Protein AF-A0A812UTK0-F1 (afdb_monomer)

Structure (mmCIF, N/CA/C/O backbone):
data_AF-A0A812UTK0-F1
#
_entry.id   AF-A0A812UTK0-F1
#
loop_
_atom_site.group_PDB
_atom_site.id
_atom_site.type_symbol
_atom_site.label_atom_id
_atom_site.label_alt_id
_atom_site.label_comp_id
_atom_site.label_asym_id
_atom_site.label_entity_id
_atom_site.label_seq_id
_atom_site.pdbx_PDB_ins_code
_atom_site.Cartn_x
_atom_site.Cartn_y
_atom_site.Cartn_z
_atom_site.occupancy
_atom_site.B_iso_or_equiv
_atom_site.auth_seq_id
_atom_site.auth_comp_id
_atom_site.auth_asym_id
_atom_site.auth_atom_id
_atom_site.pdbx_PDB_model_num
ATOM 1 N N . MET A 1 1 ? -38.595 -56.112 -18.224 1.00 36.22 1 MET A N 1
ATOM 2 C CA . MET A 1 1 ? -37.861 -55.590 -19.396 1.00 36.22 1 MET A CA 1
ATOM 3 C C . MET A 1 1 ? -37.573 -54.121 -19.137 1.00 36.22 1 MET A C 1
ATOM 5 O O . MET A 1 1 ? -38.510 -53.341 -19.049 1.00 36.22 1 MET A O 1
ATOM 9 N N . SER A 1 2 ? -36.307 -53.789 -18.881 1.00 29.66 2 SER A N 1
ATOM 10 C CA . SER A 1 2 ? -35.841 -52.423 -18.617 1.00 29.66 2 SER A CA 1
ATOM 11 C C . SER A 1 2 ? -35.953 -51.559 -19.867 1.00 29.66 2 SER A C 1
ATOM 13 O O . SER A 1 2 ? -35.479 -51.965 -20.925 1.00 29.66 2 SER A O 1
ATOM 15 N N . ILE A 1 3 ? -36.504 -50.355 -19.733 1.00 33.81 3 ILE A N 1
ATOM 16 C CA . ILE A 1 3 ? -36.375 -49.301 -20.741 1.00 33.81 3 ILE A CA 1
ATOM 17 C C . ILE A 1 3 ? -35.383 -48.287 -20.175 1.00 33.81 3 ILE A C 1
ATOM 19 O O . ILE A 1 3 ? -35.706 -47.498 -19.290 1.00 33.81 3 ILE A O 1
ATOM 23 N N . VAL A 1 4 ? -34.141 -48.381 -20.645 1.00 32.94 4 VAL A N 1
ATOM 24 C CA . VAL A 1 4 ? -33.083 -47.405 -20.385 1.00 32.94 4 VAL A CA 1
ATOM 25 C C . VAL A 1 4 ? -33.351 -46.183 -21.261 1.00 32.94 4 VAL A C 1
ATOM 27 O O . VAL A 1 4 ? -33.415 -46.288 -22.485 1.00 32.94 4 VAL A O 1
ATOM 30 N N . SER A 1 5 ? -33.518 -45.027 -20.622 1.00 34.25 5 SER A N 1
ATOM 31 C CA . SER A 1 5 ? -33.591 -43.718 -21.271 1.00 34.25 5 SER A CA 1
ATOM 32 C C . SER A 1 5 ? -32.243 -43.374 -21.912 1.00 34.25 5 SER A C 1
ATOM 34 O O . SER A 1 5 ? -31.230 -43.279 -21.220 1.00 34.25 5 SER A O 1
ATOM 36 N N . GLN A 1 6 ? -32.229 -43.164 -23.229 1.00 32.41 6 GLN A N 1
ATOM 37 C CA . GLN A 1 6 ? -31.081 -42.628 -23.959 1.00 32.41 6 GLN A CA 1
ATOM 38 C C . GLN A 1 6 ? -30.859 -41.157 -23.578 1.00 32.41 6 GLN A C 1
ATOM 40 O O . GLN A 1 6 ? -31.642 -40.282 -23.947 1.00 32.41 6 GLN A O 1
ATOM 45 N N . ALA A 1 7 ? -29.773 -40.875 -22.859 1.00 35.44 7 ALA A N 1
ATOM 46 C CA . ALA A 1 7 ? -29.248 -39.523 -22.719 1.00 35.44 7 ALA A CA 1
ATOM 47 C C . ALA A 1 7 ? -28.483 -39.145 -23.999 1.00 35.44 7 ALA A C 1
ATOM 49 O O . ALA A 1 7 ? -27.567 -39.849 -24.423 1.00 35.44 7 ALA A O 1
ATOM 50 N N . LYS A 1 8 ? -28.877 -38.031 -24.624 1.00 37.91 8 LYS A N 1
ATOM 51 C CA . LYS A 1 8 ? -28.171 -37.423 -25.758 1.00 37.91 8 LYS A CA 1
ATOM 52 C C . LYS A 1 8 ? -26.780 -36.973 -25.301 1.00 37.91 8 LYS A C 1
ATOM 54 O O . LYS A 1 8 ? -26.663 -36.197 -24.356 1.00 37.91 8 LYS A O 1
ATOM 59 N N . GLY A 1 9 ? -25.744 -37.475 -25.968 1.00 31.39 9 GLY A N 1
ATOM 60 C CA . GLY A 1 9 ? -24.351 -37.147 -25.687 1.00 31.39 9 GLY A CA 1
ATOM 61 C C . GLY A 1 9 ? -24.046 -35.668 -25.920 1.00 31.39 9 GLY A C 1
ATOM 62 O O . GLY A 1 9 ? -24.296 -35.132 -26.998 1.00 31.39 9 GLY A O 1
ATOM 63 N N . VAL A 1 10 ? -23.477 -35.026 -24.903 1.00 37.06 10 VAL A N 1
ATOM 64 C CA . VAL A 1 10 ? -22.760 -33.757 -25.036 1.00 37.06 10 VAL A CA 1
ATOM 65 C C . VAL A 1 10 ? -21.446 -34.062 -25.755 1.00 37.06 10 VAL A C 1
ATOM 67 O O . VAL A 1 10 ? -20.661 -34.887 -25.291 1.00 37.06 10 VAL A O 1
ATOM 70 N N . LEU A 1 11 ? -21.216 -33.423 -26.901 1.00 35.88 11 LEU A N 1
ATOM 71 C CA . LEU A 1 11 ? -19.943 -33.465 -27.618 1.00 35.88 11 LEU A CA 1
ATOM 72 C C . LEU A 1 11 ? -18.865 -32.786 -26.761 1.00 35.88 11 LEU A C 1
ATOM 74 O O . LEU A 1 11 ? -18.699 -31.569 -26.806 1.00 35.88 11 LEU A O 1
ATOM 78 N N . THR A 1 12 ? -18.122 -33.561 -25.974 1.00 35.88 12 THR A N 1
ATOM 79 C CA . THR A 1 12 ? -16.858 -33.100 -25.402 1.00 35.88 12 THR A CA 1
ATOM 80 C C . THR A 1 12 ? -15.813 -33.125 -26.512 1.00 35.88 12 THR A C 1
ATOM 82 O O . THR A 1 12 ? -15.414 -34.182 -27.001 1.00 35.88 12 THR A O 1
ATOM 85 N N . LYS A 1 13 ? -15.373 -31.943 -26.954 1.00 37.66 13 LYS A N 1
ATOM 86 C CA . LYS A 1 13 ? -14.161 -31.824 -27.766 1.00 37.66 13 LYS A CA 1
ATOM 87 C C . LYS A 1 13 ? -13.020 -32.393 -26.917 1.00 37.66 13 LYS A C 1
ATOM 89 O O . LYS A 1 13 ? -12.658 -31.787 -25.911 1.00 37.66 13 LYS A O 1
ATOM 94 N N . ARG A 1 14 ? -12.515 -33.583 -27.260 1.00 43.12 14 ARG A N 1
ATOM 95 C CA . ARG A 1 14 ? -11.296 -34.124 -26.647 1.00 43.12 14 ARG A CA 1
ATOM 96 C C . ARG A 1 14 ? -10.194 -33.088 -26.878 1.00 43.12 14 ARG A C 1
ATOM 98 O O . ARG A 1 14 ? -9.929 -32.736 -28.023 1.00 43.12 14 ARG A O 1
ATOM 105 N N . MET A 1 15 ? -9.625 -32.542 -25.806 1.00 57.34 15 MET A N 1
ATOM 106 C CA . MET A 1 15 ? -8.336 -31.861 -25.905 1.00 57.34 15 MET A CA 1
ATOM 107 C C . MET A 1 15 ? -7.315 -32.945 -26.225 1.00 57.34 15 MET A C 1
ATOM 109 O O . MET A 1 15 ? -7.195 -33.906 -25.463 1.00 57.34 15 MET A O 1
ATOM 113 N N . ASP A 1 16 ? -6.645 -32.822 -27.367 1.00 75.94 16 ASP A N 1
ATOM 114 C CA . ASP A 1 16 ? -5.536 -33.704 -27.705 1.00 75.94 16 ASP A CA 1
ATOM 115 C C . ASP A 1 16 ? -4.448 -33.521 -26.638 1.00 75.94 16 ASP A C 1
ATOM 117 O O . ASP A 1 16 ? -3.991 -32.405 -26.380 1.00 75.94 16 ASP A O 1
ATOM 121 N N . 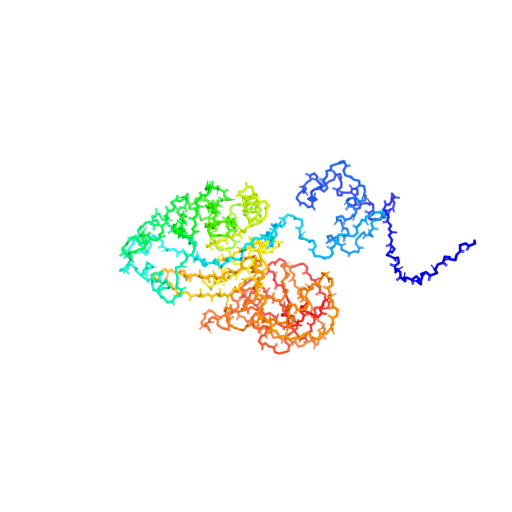CYS A 1 17 ? -4.104 -34.614 -25.959 1.00 81.81 17 CYS A N 1
ATOM 122 C CA . CYS A 1 17 ? -3.041 -34.668 -24.963 1.00 81.81 17 CYS A CA 1
ATOM 123 C C . CYS A 1 17 ? -1.889 -35.499 -25.513 1.00 81.81 17 CYS A C 1
ATOM 125 O O . CYS A 1 17 ? -2.095 -36.389 -26.341 1.00 81.81 17 CYS A O 1
ATOM 127 N N . HIS A 1 18 ? -0.688 -35.246 -25.010 1.00 88.25 18 HIS A N 1
ATOM 128 C CA . HIS A 1 18 ? 0.475 -36.072 -25.296 1.00 88.25 18 HIS A CA 1
ATOM 129 C C . HIS A 1 18 ? 1.468 -35.947 -24.149 1.00 88.25 18 HIS A C 1
ATOM 131 O O . HIS A 1 18 ? 1.902 -34.840 -23.848 1.00 88.25 18 HIS A O 1
ATOM 137 N N . THR A 1 19 ? 1.815 -37.047 -23.481 1.00 90.19 19 THR A N 1
ATOM 138 C CA . THR A 1 19 ? 2.905 -37.038 -22.491 1.00 90.19 19 THR A CA 1
ATOM 139 C C . THR A 1 19 ? 4.217 -37.248 -23.227 1.00 90.19 19 THR A C 1
ATOM 141 O O . THR A 1 19 ? 4.366 -38.250 -23.922 1.00 90.19 19 THR A O 1
ATOM 144 N N . ALA A 1 20 ? 5.146 -36.312 -23.066 1.00 90.31 20 ALA A N 1
ATOM 145 C CA . ALA A 1 20 ? 6.402 -36.287 -23.790 1.00 90.31 20 ALA A CA 1
ATOM 146 C C . ALA A 1 20 ? 7.238 -37.540 -23.505 1.00 90.31 20 ALA A C 1
ATOM 148 O O . ALA A 1 20 ? 7.320 -38.006 -22.362 1.00 90.31 20 ALA A O 1
ATOM 149 N N . VAL A 1 21 ? 7.882 -38.064 -24.546 1.00 90.88 21 VAL A N 1
ATOM 150 C CA . VAL A 1 21 ? 8.755 -39.246 -24.477 1.00 90.88 21 VAL A CA 1
ATOM 151 C C . VAL A 1 21 ? 10.132 -38.960 -25.071 1.00 90.88 21 VAL A C 1
ATOM 153 O O . VAL A 1 21 ? 10.323 -38.000 -25.814 1.00 90.88 21 VAL A O 1
ATOM 156 N N . GLN A 1 22 ? 11.113 -39.796 -24.730 1.00 90.50 22 GLN A N 1
ATOM 157 C CA . GLN A 1 22 ? 12.501 -39.626 -25.157 1.00 90.50 22 GLN A CA 1
ATOM 158 C C . GLN A 1 22 ? 12.632 -39.492 -26.683 1.00 90.50 22 GLN A C 1
ATOM 160 O O . GLN A 1 22 ? 12.131 -40.333 -27.428 1.00 90.50 22 GLN A O 1
ATOM 165 N N . GLY A 1 23 ? 13.348 -38.452 -27.126 1.00 85.12 23 GLY A N 1
ATOM 166 C CA . GLY A 1 23 ? 13.522 -38.098 -28.540 1.00 85.12 23 GLY A CA 1
ATOM 167 C C . GLY A 1 23 ? 12.631 -36.947 -29.022 1.00 85.12 23 GLY A C 1
ATOM 168 O O . GLY A 1 23 ? 12.755 -36.530 -30.171 1.00 85.12 23 GLY A O 1
ATOM 169 N N . GLU A 1 24 ? 11.749 -36.421 -28.169 1.00 90.81 24 GLU A N 1
ATOM 170 C CA . GLU A 1 24 ? 10.913 -35.255 -28.463 1.00 90.81 24 GLU A CA 1
ATOM 171 C C . GLU A 1 24 ? 11.485 -33.978 -27.841 1.00 90.81 24 GLU A C 1
ATOM 173 O O . GLU A 1 24 ? 11.946 -33.995 -26.702 1.00 90.81 24 GLU A O 1
ATOM 178 N N . GLY A 1 25 ? 11.355 -32.837 -28.528 1.00 88.88 25 GLY A N 1
ATOM 179 C CA . GLY A 1 25 ? 11.875 -31.559 -28.018 1.00 88.88 25 GLY A CA 1
ATOM 180 C C . GLY A 1 25 ? 11.297 -31.167 -26.652 1.00 88.88 25 GLY A C 1
ATOM 181 O O . GLY A 1 25 ? 12.024 -30.703 -25.783 1.00 88.88 25 GLY A O 1
ATOM 182 N N . CYS A 1 26 ? 10.013 -31.444 -26.404 1.00 88.75 26 CYS A N 1
ATOM 183 C CA . CYS A 1 26 ? 9.424 -31.230 -25.079 1.00 88.75 26 CYS A CA 1
ATOM 184 C C . CYS A 1 26 ? 10.051 -32.138 -23.999 1.00 88.75 26 CYS A C 1
ATOM 186 O O . CYS A 1 26 ? 10.200 -31.723 -22.851 1.00 88.75 26 CYS A O 1
ATOM 188 N N . PHE A 1 27 ? 10.449 -33.366 -24.343 1.00 92.06 27 PHE A N 1
ATOM 189 C CA . PHE A 1 27 ? 11.111 -34.263 -23.396 1.00 92.06 27 PHE A CA 1
ATOM 190 C C . PHE A 1 27 ? 12.523 -33.782 -23.049 1.00 92.06 27 PHE A C 1
ATOM 192 O O . PHE A 1 27 ? 12.944 -33.920 -21.898 1.00 92.06 27 PHE A O 1
ATOM 199 N N . ASP A 1 28 ? 13.230 -33.173 -24.002 1.00 89.94 28 ASP A N 1
ATOM 200 C CA . ASP A 1 28 ? 14.539 -32.560 -23.761 1.00 89.94 28 ASP A CA 1
ATOM 201 C C . ASP A 1 28 ? 14.422 -31.364 -22.801 1.00 89.94 28 ASP A C 1
ATOM 203 O O . ASP A 1 28 ? 15.184 -31.272 -21.838 1.00 89.94 28 ASP A O 1
ATOM 207 N N . GLU A 1 29 ? 13.406 -30.512 -22.980 1.00 91.19 29 GLU A N 1
ATOM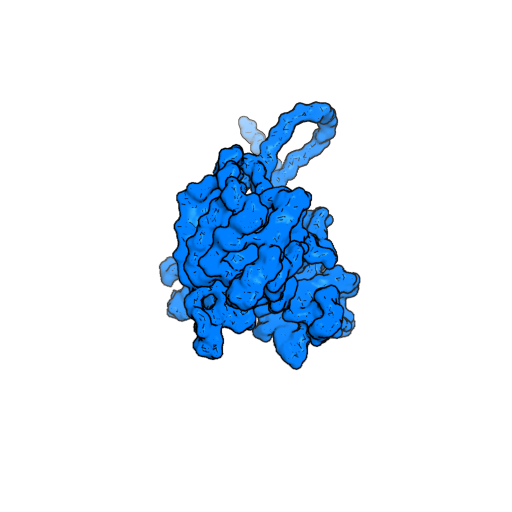 208 C CA . GLU A 1 29 ? 13.099 -29.398 -22.067 1.00 91.19 29 GLU A CA 1
ATOM 209 C C . GLU A 1 29 ? 12.752 -29.892 -20.656 1.00 91.19 29 GLU A C 1
ATOM 211 O O . GLU A 1 29 ? 13.286 -29.394 -19.664 1.00 91.19 29 GLU A O 1
ATOM 216 N N . VAL A 1 30 ? 11.908 -30.925 -20.545 1.00 90.88 30 VAL A N 1
ATOM 217 C CA . VAL A 1 30 ? 11.575 -31.555 -19.256 1.00 90.88 30 VAL A CA 1
ATOM 218 C C . VAL A 1 30 ? 12.815 -32.160 -18.597 1.00 90.88 30 VAL A C 1
ATOM 220 O O . VAL A 1 30 ? 12.993 -32.044 -17.385 1.00 90.88 30 VAL A O 1
ATOM 223 N N . THR A 1 31 ? 13.689 -32.802 -19.369 1.00 88.69 31 THR A N 1
ATOM 224 C CA . THR A 1 31 ? 14.918 -33.413 -18.847 1.00 88.69 31 THR A CA 1
ATOM 225 C C . THR A 1 31 ? 15.882 -32.343 -18.348 1.00 88.69 31 THR A C 1
ATOM 227 O O . THR A 1 31 ? 16.371 -32.434 -17.221 1.00 88.69 31 THR A O 1
ATOM 230 N N . TRP A 1 32 ? 16.076 -31.271 -19.119 1.00 90.69 32 TRP A N 1
ATOM 231 C CA . TRP A 1 32 ? 16.892 -30.136 -18.701 1.00 90.69 32 TRP A CA 1
ATOM 232 C C . TRP A 1 32 ? 16.333 -29.471 -17.438 1.00 90.69 32 TRP A C 1
ATOM 234 O O . TRP A 1 32 ? 17.076 -29.235 -16.480 1.00 90.69 32 TRP A O 1
ATOM 244 N N . ALA A 1 33 ? 15.018 -29.241 -17.392 1.00 86.69 33 ALA A N 1
ATOM 245 C CA . ALA A 1 33 ? 14.319 -28.706 -16.229 1.00 86.69 33 ALA A CA 1
ATOM 246 C C . ALA A 1 33 ? 14.534 -29.564 -14.975 1.00 86.69 33 ALA A C 1
ATOM 248 O O . ALA A 1 33 ? 14.762 -29.031 -13.892 1.00 86.69 33 ALA A O 1
ATOM 249 N N . ARG A 1 34 ? 14.520 -30.893 -15.109 1.00 86.19 34 ARG A N 1
ATOM 250 C CA . ARG A 1 34 ? 14.722 -31.836 -13.997 1.00 86.19 34 ARG A CA 1
ATOM 251 C C . ARG A 1 34 ? 16.163 -31.886 -13.505 1.00 86.19 34 ARG A C 1
ATOM 253 O O . ARG A 1 34 ? 16.401 -31.895 -12.298 1.00 86.19 34 ARG A O 1
ATOM 260 N N . GLU A 1 35 ? 17.120 -31.953 -14.422 1.00 84.25 35 GLU A N 1
ATOM 261 C CA . GLU A 1 35 ? 18.516 -32.268 -14.096 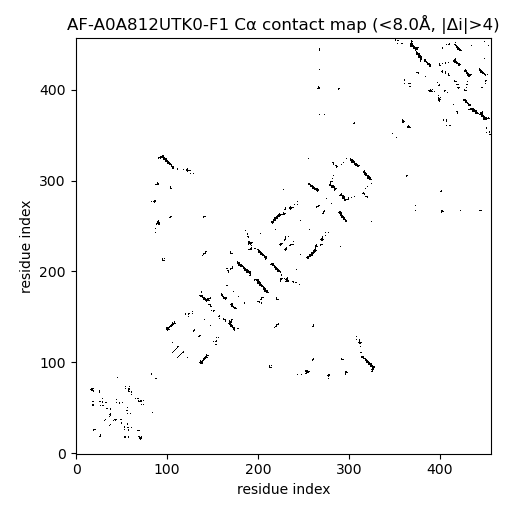1.00 84.25 35 GLU A CA 1
ATOM 262 C C . GLU A 1 35 ? 19.382 -31.035 -13.837 1.00 84.25 35 GLU A C 1
ATOM 264 O O . GLU A 1 35 ? 20.368 -31.106 -13.091 1.00 84.25 35 GLU A O 1
ATOM 269 N N . VAL A 1 36 ? 19.024 -29.909 -14.453 1.00 79.69 36 VAL A N 1
ATOM 270 C CA . VAL A 1 36 ? 19.773 -28.652 -14.394 1.00 79.69 36 VAL A CA 1
ATOM 271 C C . VAL A 1 36 ? 18.892 -27.556 -13.816 1.00 79.69 36 VAL A C 1
ATOM 273 O O . VAL A 1 36 ? 19.224 -27.030 -12.754 1.00 79.69 36 VAL A O 1
ATOM 276 N N . GLY A 1 37 ? 17.751 -27.284 -14.454 1.00 75.81 37 GLY A N 1
ATOM 277 C CA . GLY A 1 37 ? 16.865 -26.169 -14.126 1.00 75.81 37 GLY A CA 1
ATOM 278 C C . GLY A 1 37 ? 16.443 -26.139 -12.659 1.00 75.81 37 GLY A C 1
ATOM 279 O O . GLY A 1 37 ? 16.655 -25.135 -11.990 1.00 75.81 37 GLY A O 1
ATOM 280 N N . LEU A 1 38 ? 15.919 -27.240 -12.118 1.00 73.69 38 LEU A N 1
ATOM 281 C CA . LEU A 1 38 ? 15.465 -27.323 -10.726 1.00 73.69 38 LEU A CA 1
ATOM 282 C C . LEU A 1 38 ? 16.612 -27.109 -9.726 1.00 73.69 38 LEU A C 1
ATOM 284 O O . LEU A 1 38 ? 16.399 -26.572 -8.642 1.00 73.69 38 LEU A O 1
ATOM 288 N N . ARG A 1 39 ? 17.838 -27.525 -10.069 1.00 75.94 39 ARG A N 1
ATOM 289 C CA . ARG A 1 39 ? 19.003 -27.376 -9.186 1.00 75.94 39 ARG A CA 1
ATOM 290 C C . ARG A 1 39 ? 19.541 -25.948 -9.195 1.00 75.94 39 ARG A C 1
ATOM 292 O O . ARG A 1 39 ? 19.972 -25.468 -8.151 1.00 75.94 39 ARG A O 1
ATOM 299 N N . THR A 1 40 ? 19.567 -25.297 -10.355 1.00 62.41 40 THR A N 1
ATOM 300 C CA . THR A 1 40 ? 20.147 -23.954 -10.510 1.00 62.41 40 THR A CA 1
ATOM 301 C C . THR A 1 40 ? 19.132 -22.839 -10.273 1.00 62.41 40 THR A C 1
ATOM 303 O O . THR A 1 40 ? 19.513 -21.778 -9.788 1.00 62.41 40 THR A O 1
ATOM 306 N N . HIS A 1 41 ? 17.856 -23.096 -10.561 1.00 60.75 41 HIS A N 1
ATOM 307 C CA . HIS A 1 41 ? 16.728 -22.171 -10.430 1.00 60.75 41 HIS A CA 1
ATOM 308 C C . HIS A 1 41 ? 15.498 -22.885 -9.837 1.00 60.75 41 HIS A C 1
ATOM 310 O O . HIS A 1 41 ? 14.477 -23.038 -10.513 1.00 60.75 41 HIS A O 1
ATOM 316 N N . PRO A 1 42 ? 15.558 -23.363 -8.576 1.00 60.19 42 PRO A N 1
ATOM 317 C CA . PRO A 1 42 ? 14.430 -24.056 -7.939 1.00 60.19 42 PRO A CA 1
ATOM 318 C C . PRO A 1 42 ? 13.157 -23.196 -7.867 1.00 60.19 42 PRO A C 1
ATOM 320 O O . PRO A 1 42 ? 12.048 -23.718 -7.785 1.00 60.19 42 PRO A O 1
ATOM 323 N N . ASP A 1 43 ? 13.308 -21.874 -7.922 1.00 56.88 43 ASP A N 1
ATOM 324 C CA . ASP A 1 43 ? 12.242 -20.880 -7.980 1.00 56.88 43 ASP A C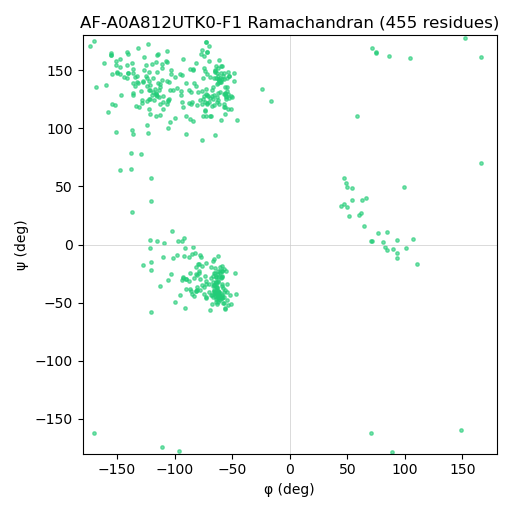A 1
ATOM 325 C C . ASP A 1 43 ? 11.412 -20.926 -9.273 1.00 56.88 43 ASP A C 1
ATOM 327 O O . ASP A 1 43 ? 10.239 -20.554 -9.239 1.00 56.88 43 ASP A O 1
ATOM 331 N N . TRP A 1 44 ? 11.963 -21.435 -10.381 1.00 72.31 44 TRP A N 1
ATOM 332 C CA . TRP A 1 44 ? 11.225 -21.600 -11.641 1.00 72.31 44 TRP A CA 1
ATOM 333 C C . TRP A 1 44 ? 10.266 -22.797 -11.612 1.00 72.31 44 TRP A C 1
ATOM 335 O O . TRP A 1 44 ? 9.321 -22.839 -12.398 1.00 72.31 44 TRP A O 1
ATOM 345 N N . TYR A 1 45 ? 10.463 -23.733 -10.673 1.00 71.56 45 TYR A N 1
ATOM 346 C CA . TYR A 1 45 ? 9.744 -25.010 -10.590 1.00 71.56 45 TYR A CA 1
ATOM 347 C C . TYR A 1 45 ? 8.980 -25.176 -9.264 1.00 71.56 45 TYR A C 1
ATOM 349 O O . TYR A 1 45 ? 9.204 -26.138 -8.522 1.00 71.56 45 TYR A O 1
ATOM 357 N N . PRO A 1 46 ? 8.070 -24.245 -8.919 1.00 58.97 46 PRO A N 1
ATOM 358 C CA . PRO A 1 46 ? 7.413 -24.237 -7.620 1.00 58.97 46 PRO A CA 1
ATOM 359 C C . PRO A 1 46 ? 6.579 -25.506 -7.400 1.00 58.97 46 PRO A C 1
ATOM 361 O O . PRO A 1 46 ? 5.671 -25.817 -8.169 1.00 58.97 46 PRO A O 1
ATOM 364 N N . GLY A 1 47 ? 6.866 -26.217 -6.307 1.00 61.41 47 GLY A N 1
ATOM 365 C CA . GLY A 1 47 ? 6.159 -27.442 -5.921 1.00 61.41 47 GLY A CA 1
ATOM 366 C C . GLY A 1 47 ? 6.650 -28.717 -6.612 1.00 61.41 47 GLY A C 1
ATOM 367 O O . GLY A 1 47 ? 6.156 -29.792 -6.276 1.00 61.41 47 GLY A O 1
ATOM 368 N N . LEU A 1 48 ? 7.627 -28.625 -7.522 1.00 68.38 48 LEU A N 1
ATOM 369 C CA . LEU A 1 48 ? 8.280 -29.793 -8.108 1.00 68.38 48 LEU A CA 1
ATOM 370 C C . LEU A 1 48 ? 9.544 -30.160 -7.332 1.00 68.38 48 LEU A C 1
ATOM 372 O O . LEU A 1 48 ? 10.266 -29.305 -6.820 1.00 68.38 48 LEU A O 1
ATOM 376 N N . THR A 1 49 ? 9.819 -31.457 -7.257 1.00 78.88 49 THR A N 1
ATOM 377 C CA . THR A 1 49 ? 11.050 -32.003 -6.684 1.00 78.88 49 THR A CA 1
ATOM 378 C C . THR A 1 49 ? 11.763 -32.871 -7.715 1.00 78.88 49 THR A C 1
ATOM 380 O O . THR A 1 49 ? 11.219 -33.190 -8.772 1.00 78.88 49 THR A O 1
ATOM 383 N N . ALA A 1 50 ? 12.980 -33.322 -7.401 1.00 76.25 50 ALA A N 1
ATOM 384 C CA . ALA A 1 50 ? 13.713 -34.258 -8.259 1.00 76.25 50 ALA A CA 1
ATOM 385 C C . ALA A 1 50 ? 12.955 -35.587 -8.493 1.00 76.25 50 ALA A C 1
ATOM 387 O O . ALA A 1 50 ? 13.254 -36.317 -9.436 1.00 76.25 50 ALA A O 1
ATOM 388 N N . GLN A 1 51 ? 11.972 -35.901 -7.640 1.00 77.50 51 GLN A N 1
ATOM 389 C CA . GLN A 1 51 ? 11.127 -37.092 -7.733 1.00 77.50 51 GLN A CA 1
ATOM 390 C C . GLN A 1 51 ? 9.835 -36.856 -8.530 1.00 77.50 51 GLN A C 1
ATOM 392 O O . GLN A 1 51 ? 9.143 -37.827 -8.832 1.00 77.50 51 GLN A O 1
ATOM 397 N N . SER A 1 52 ? 9.501 -35.607 -8.870 1.00 82.12 52 SER A N 1
ATOM 398 C CA . SER A 1 52 ? 8.320 -35.297 -9.679 1.00 82.12 52 SER A CA 1
ATOM 399 C C . SER A 1 52 ? 8.426 -35.915 -11.080 1.00 82.12 52 SER A C 1
ATOM 401 O O . SER A 1 52 ? 9.519 -36.091 -11.635 1.00 82.12 52 SER A O 1
ATOM 403 N N . SER A 1 53 ? 7.273 -36.294 -11.632 1.00 84.75 53 SER A N 1
ATOM 404 C CA . SER A 1 53 ? 7.180 -37.068 -12.870 1.00 84.75 53 SER A CA 1
ATOM 405 C C . SER A 1 53 ? 7.420 -36.209 -14.115 1.00 84.75 53 SER A C 1
ATOM 407 O O . SER A 1 53 ? 7.326 -34.984 -14.071 1.00 84.75 53 SER A O 1
ATOM 409 N N . VAL A 1 54 ? 7.680 -36.853 -15.260 1.00 83.94 54 VAL A N 1
ATOM 410 C CA . VAL A 1 54 ? 7.779 -36.165 -16.565 1.00 83.94 54 VAL A CA 1
ATOM 411 C C . VAL A 1 54 ? 6.520 -35.343 -16.842 1.00 83.94 54 VAL A C 1
ATOM 413 O O . VAL A 1 54 ? 6.628 -34.201 -17.271 1.00 83.94 54 VAL A O 1
ATOM 416 N N . ALA A 1 55 ? 5.342 -35.886 -16.521 1.00 82.62 55 ALA A N 1
ATOM 417 C CA . ALA A 1 55 ? 4.074 -35.189 -16.686 1.00 82.62 55 ALA A CA 1
ATOM 418 C C . ALA A 1 55 ? 3.967 -33.936 -15.797 1.00 82.62 55 ALA A C 1
ATOM 420 O O . ALA A 1 55 ? 3.437 -32.928 -16.250 1.00 82.62 55 ALA A O 1
ATOM 421 N N . ASP A 1 56 ? 4.502 -33.951 -14.573 1.00 77.25 56 ASP A N 1
ATOM 422 C CA . ASP A 1 56 ? 4.442 -32.786 -13.675 1.00 77.25 56 ASP A CA 1
ATOM 423 C C . ASP A 1 56 ? 5.310 -31.626 -14.186 1.00 77.25 56 ASP A C 1
ATOM 425 O O . ASP A 1 56 ? 4.872 -30.474 -14.214 1.00 77.25 56 ASP A O 1
ATOM 429 N N . PHE A 1 57 ? 6.527 -31.933 -14.647 1.00 83.62 57 PHE A N 1
ATOM 430 C CA . PHE A 1 57 ? 7.414 -30.945 -15.267 1.00 83.62 57 PHE A CA 1
ATOM 431 C C . PHE A 1 57 ? 6.866 -30.450 -16.602 1.00 83.62 57 PHE A C 1
ATOM 433 O O . PHE A 1 57 ? 6.856 -29.249 -16.856 1.00 83.62 57 PHE A O 1
ATOM 440 N N . GLN A 1 58 ? 6.357 -31.359 -17.432 1.00 89.19 58 GLN A N 1
ATOM 441 C CA . GLN A 1 58 ? 5.748 -31.017 -18.709 1.00 89.19 58 GLN A CA 1
ATOM 442 C C . GLN A 1 58 ? 4.540 -30.097 -18.533 1.00 89.19 58 GLN A C 1
ATOM 444 O O . GLN A 1 58 ? 4.386 -29.148 -19.295 1.00 89.19 58 GLN A O 1
ATOM 449 N N . LEU A 1 59 ? 3.691 -30.360 -17.534 1.00 79.50 59 LEU A N 1
ATOM 450 C CA . LEU A 1 59 ? 2.527 -29.530 -17.241 1.00 79.50 59 LEU A CA 1
ATOM 451 C C . LEU A 1 59 ? 2.945 -28.125 -16.802 1.00 79.50 59 LEU A C 1
ATOM 453 O O . LEU A 1 59 ? 2.353 -27.147 -17.246 1.00 79.50 59 LEU A O 1
ATOM 457 N N . LEU A 1 60 ? 3.979 -28.011 -15.965 1.00 78.38 60 LEU A N 1
ATOM 458 C CA . LEU A 1 60 ? 4.505 -26.708 -15.572 1.00 78.38 60 LEU A CA 1
ATOM 459 C C . LEU A 1 60 ? 5.070 -25.936 -16.775 1.00 78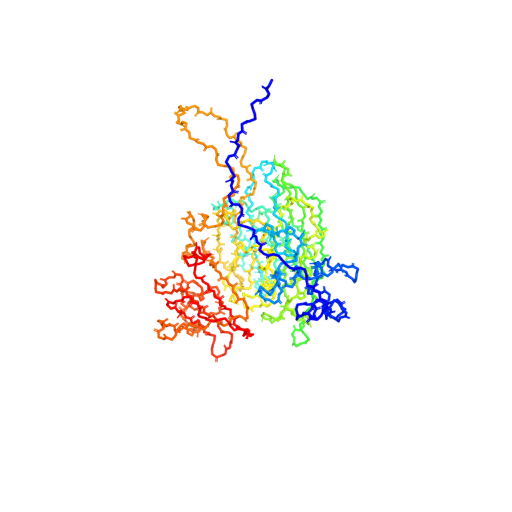.38 60 LEU A C 1
ATOM 461 O O . LEU A 1 60 ? 4.743 -24.764 -16.938 1.00 78.38 60 LEU A O 1
ATOM 465 N N . ILE A 1 61 ? 5.864 -26.591 -17.628 1.00 80.81 61 ILE A N 1
ATOM 466 C CA . ILE A 1 61 ? 6.437 -25.977 -18.837 1.00 80.81 61 ILE A CA 1
ATOM 467 C C . ILE A 1 61 ? 5.327 -25.568 -19.812 1.00 80.81 61 ILE A C 1
ATOM 469 O O . ILE A 1 61 ? 5.372 -24.476 -20.367 1.00 80.81 61 ILE A O 1
ATOM 473 N N . HIS A 1 62 ? 4.304 -26.410 -19.987 1.00 79.12 62 HIS A N 1
ATOM 474 C CA . HIS A 1 62 ? 3.128 -26.088 -20.794 1.00 79.12 62 HIS A CA 1
ATOM 475 C C . HIS A 1 62 ? 2.403 -24.833 -20.284 1.00 79.12 62 HIS A C 1
ATOM 477 O O . HIS A 1 62 ? 2.008 -23.991 -21.087 1.00 79.12 62 HIS A O 1
ATOM 483 N N . ASP A 1 63 ? 2.238 -24.705 -18.964 1.00 70.06 63 ASP A N 1
ATOM 484 C CA . ASP A 1 63 ? 1.543 -23.569 -18.353 1.00 70.06 63 ASP A CA 1
ATOM 485 C C . ASP A 1 63 ? 2.365 -22.269 -18.404 1.00 70.06 63 ASP A C 1
ATOM 487 O O . ASP A 1 63 ? 1.791 -21.188 -18.528 1.00 70.06 63 ASP A O 1
ATOM 491 N N . GLN A 1 64 ? 3.694 -22.358 -18.293 1.00 70.19 64 GLN A N 1
ATOM 492 C CA . GLN A 1 64 ? 4.596 -21.200 -18.312 1.00 70.19 64 GLN A CA 1
ATOM 493 C C . GLN A 1 64 ? 4.905 -20.711 -19.732 1.00 70.19 64 GLN A C 1
ATOM 495 O O . GLN A 1 64 ? 4.952 -19.507 -19.972 1.00 70.19 64 GLN A O 1
ATOM 500 N N . GLU A 1 65 ? 5.093 -21.635 -20.674 1.00 73.00 65 GLU A N 1
ATOM 501 C CA . GLU A 1 65 ? 5.421 -21.350 -22.072 1.00 73.00 65 GLU A CA 1
ATOM 502 C C . GLU A 1 65 ? 4.465 -22.119 -23.008 1.00 73.00 65 GLU A C 1
ATOM 504 O O . GLU A 1 65 ? 4.837 -23.150 -23.591 1.00 73.00 65 GLU A O 1
ATOM 509 N N . PRO A 1 66 ? 3.216 -21.635 -23.183 1.00 66.00 66 PRO A N 1
ATOM 510 C CA . PRO A 1 66 ? 2.228 -22.300 -24.025 1.00 66.00 66 PRO A CA 1
ATOM 511 C C . PRO A 1 66 ? 2.746 -22.498 -25.456 1.00 66.00 66 PRO A C 1
ATOM 513 O O . PRO A 1 66 ? 3.032 -21.539 -26.170 1.00 66.00 66 PRO A O 1
ATOM 516 N N . GLY A 1 67 ? 2.863 -23.760 -25.881 1.00 73.75 67 GLY A N 1
ATOM 517 C CA . GLY A 1 67 ? 3.383 -24.155 -27.200 1.00 73.75 67 GLY A CA 1
ATOM 518 C C . GLY A 1 67 ? 4.746 -24.855 -27.173 1.00 73.75 67 GLY A C 1
ATOM 519 O O . GLY A 1 67 ? 5.077 -25.542 -28.136 1.00 73.75 67 GLY A O 1
ATOM 520 N N . LYS A 1 68 ? 5.499 -24.759 -26.070 1.00 81.38 68 LYS A N 1
ATOM 521 C CA . LYS A 1 68 ? 6.788 -25.456 -25.896 1.00 81.38 68 LYS A CA 1
ATOM 522 C C . LYS A 1 68 ? 6.618 -26.946 -25.594 1.00 81.38 68 LYS A C 1
ATOM 524 O O . LYS A 1 68 ? 7.370 -27.786 -26.076 1.00 81.38 68 LYS A O 1
ATOM 529 N N . CYS A 1 69 ? 5.566 -27.267 -24.850 1.00 85.69 69 CYS A N 1
ATOM 530 C CA . CYS A 1 69 ? 5.139 -28.626 -24.551 1.00 85.69 69 CYS A CA 1
ATOM 531 C C . CYS A 1 69 ? 3.627 -28.774 -24.775 1.00 85.69 69 CYS A C 1
ATOM 533 O O . CYS A 1 69 ? 2.888 -27.826 -24.502 1.00 85.69 69 CYS A O 1
ATOM 535 N N . PRO A 1 70 ? 3.128 -29.936 -25.241 1.00 85.50 70 PRO A N 1
ATOM 536 C CA . PRO A 1 70 ? 1.701 -30.250 -25.196 1.00 85.50 70 PRO A CA 1
ATOM 537 C C . PRO A 1 70 ? 1.250 -30.543 -23.756 1.00 85.50 70 PRO A C 1
ATOM 539 O O . PRO A 1 70 ? 2.078 -30.788 -22.877 1.00 85.50 70 PRO A O 1
ATOM 542 N N . ILE A 1 71 ? -0.063 -30.553 -23.508 1.00 82.12 71 ILE A N 1
ATOM 543 C CA . ILE A 1 71 ? -0.617 -30.965 -22.208 1.00 82.12 71 ILE A CA 1
ATOM 544 C C . ILE A 1 71 ? -0.357 -32.469 -22.018 1.00 82.12 71 ILE A C 1
ATOM 546 O O . ILE A 1 71 ? -0.742 -33.251 -22.896 1.00 82.12 71 ILE A O 1
ATOM 550 N N . PRO A 1 72 ? 0.238 -32.902 -20.892 1.00 85.88 72 PRO A N 1
ATOM 551 C CA . PRO A 1 72 ? 0.466 -34.317 -20.639 1.00 85.88 72 PRO A CA 1
ATOM 552 C C . PRO A 1 72 ? -0.855 -35.073 -20.477 1.00 85.88 72 PRO A C 1
ATOM 554 O O . PRO A 1 72 ? -1.828 -34.576 -19.904 1.00 85.88 72 PRO A O 1
ATOM 557 N N . CYS A 1 73 ? -0.901 -36.309 -20.966 1.00 83.31 73 CYS A N 1
ATOM 558 C CA . CYS A 1 73 ? -2.083 -37.145 -20.816 1.00 83.31 73 CYS A CA 1
ATOM 559 C C . CYS A 1 73 ? -2.318 -37.521 -19.350 1.00 83.31 73 CYS A C 1
ATOM 561 O O . CYS A 1 73 ? -1.398 -37.909 -18.634 1.00 83.31 73 CYS A O 1
ATOM 563 N N . GLY A 1 74 ? -3.575 -37.421 -18.910 1.00 69.06 74 GLY A N 1
ATOM 564 C CA . GLY A 1 74 ? -3.968 -37.680 -17.522 1.00 69.06 74 GLY A CA 1
ATOM 565 C C . GLY A 1 74 ? -3.797 -36.487 -16.576 1.00 69.06 74 GLY A C 1
ATOM 566 O O . GLY A 1 74 ? -4.246 -36.574 -15.435 1.00 69.06 74 GLY A O 1
ATOM 567 N N . ALA A 1 75 ? -3.228 -35.365 -17.034 1.00 65.12 75 ALA A N 1
ATOM 568 C CA . ALA A 1 75 ? -3.254 -34.125 -16.270 1.00 65.12 75 ALA A CA 1
ATOM 569 C C . ALA A 1 75 ? -4.671 -33.539 -16.263 1.00 65.12 75 ALA A C 1
ATOM 571 O O . ALA A 1 75 ? -5.296 -33.356 -17.311 1.00 65.12 75 ALA A O 1
ATOM 572 N N . LEU A 1 76 ? -5.185 -33.230 -15.072 1.00 53.25 76 LEU A N 1
ATOM 573 C CA . LEU A 1 76 ? -6.372 -32.393 -14.960 1.00 53.25 76 LEU A CA 1
ATOM 574 C C . LEU A 1 76 ? -5.965 -30.973 -15.381 1.00 53.25 76 LEU A C 1
ATOM 576 O O . LEU A 1 76 ? -4.999 -30.452 -14.819 1.00 53.25 76 LEU A O 1
ATOM 580 N N . PRO A 1 77 ? -6.657 -30.334 -16.343 1.00 44.25 77 PRO A N 1
ATOM 581 C CA . PRO A 1 77 ? -6.392 -28.938 -16.644 1.00 44.25 77 PRO A CA 1
ATOM 582 C C . PRO A 1 77 ? -6.548 -28.138 -15.351 1.00 44.25 77 PRO A C 1
ATOM 584 O O . PRO A 1 77 ? -7.585 -28.248 -14.686 1.00 44.25 77 PRO A O 1
ATOM 587 N N . ARG A 1 78 ? -5.528 -27.348 -14.977 1.00 39.88 78 ARG A N 1
ATOM 588 C CA . ARG A 1 78 ? -5.685 -26.379 -13.888 1.00 39.88 78 ARG A CA 1
ATOM 589 C C . ARG A 1 78 ? -6.914 -25.531 -14.226 1.00 39.88 78 ARG A C 1
ATOM 591 O O . ARG A 1 78 ? -6.984 -25.013 -15.345 1.00 39.88 78 ARG A O 1
ATOM 598 N N . PRO A 1 79 ? -7.911 -25.418 -13.331 1.00 35.06 79 PRO A N 1
ATOM 599 C CA . PRO A 1 79 ? -9.073 -24.598 -13.621 1.00 35.06 79 PRO A CA 1
ATOM 600 C C . PRO A 1 79 ? -8.592 -23.188 -13.969 1.00 35.06 79 PRO A C 1
ATOM 602 O O . PRO A 1 79 ? -7.817 -22.593 -13.214 1.00 35.06 79 PRO A O 1
ATOM 605 N N . LYS A 1 80 ? -9.001 -22.676 -15.137 1.00 28.97 80 LYS A N 1
ATOM 606 C CA . LYS A 1 80 ? -8.743 -21.288 -15.543 1.00 28.97 80 LYS A CA 1
ATOM 607 C C . LYS A 1 80 ? -9.256 -20.373 -14.427 1.00 28.97 80 LYS A C 1
ATOM 609 O O . LYS A 1 80 ? -10.446 -20.408 -14.124 1.00 28.97 80 LYS A O 1
ATOM 614 N N . GLY A 1 81 ? -8.354 -19.621 -13.796 1.00 37.09 81 GLY A N 1
ATOM 615 C CA . GLY A 1 81 ? -8.632 -18.854 -12.572 1.00 37.09 81 GLY A CA 1
ATOM 616 C C . GLY A 1 81 ? -8.016 -19.428 -11.288 1.00 37.09 81 GLY A C 1
ATOM 617 O O . GLY A 1 81 ? -8.251 -18.891 -10.211 1.00 37.09 81 GLY A O 1
ATOM 618 N N . SER A 1 82 ? -7.211 -20.491 -11.372 1.00 36.09 82 SER A N 1
ATOM 619 C CA . SER A 1 82 ? -6.334 -20.879 -10.262 1.00 36.09 82 SER A CA 1
ATOM 620 C C . SER A 1 82 ? -5.328 -19.749 -10.007 1.00 36.09 82 SER A C 1
ATOM 622 O O . SER A 1 82 ? -4.704 -19.301 -10.973 1.00 36.09 82 SER A O 1
ATOM 624 N N . PRO A 1 83 ? -5.147 -19.280 -8.758 1.00 41.28 83 PRO A N 1
ATOM 625 C CA . PRO A 1 83 ? -4.145 -18.266 -8.460 1.00 41.28 83 PRO A CA 1
ATOM 626 C C . PRO A 1 83 ? -2.771 -18.718 -8.964 1.00 41.28 83 PRO A C 1
ATOM 628 O O . PRO A 1 83 ? -2.448 -19.909 -8.878 1.00 41.28 83 PRO A O 1
ATOM 631 N N . ALA A 1 84 ? -1.960 -17.784 -9.473 1.00 43.88 84 ALA A N 1
ATOM 632 C CA . ALA A 1 84 ? -0.574 -18.075 -9.829 1.00 43.88 84 ALA A CA 1
ATOM 633 C C . ALA A 1 84 ? 0.110 -18.807 -8.662 1.00 43.88 84 ALA A C 1
ATOM 635 O O . ALA A 1 84 ? -0.151 -18.496 -7.495 1.00 43.88 84 ALA A O 1
ATOM 636 N N . ALA A 1 85 ? 0.957 -19.798 -8.955 1.00 44.97 85 ALA A N 1
ATOM 637 C CA . ALA A 1 85 ? 1.637 -20.571 -7.919 1.00 44.97 85 ALA A CA 1
ATOM 638 C C . ALA A 1 85 ? 2.325 -19.622 -6.914 1.00 44.97 85 ALA A C 1
ATOM 640 O O . ALA A 1 85 ? 3.200 -18.836 -7.273 1.00 44.97 85 ALA A O 1
ATOM 641 N N . GLY A 1 86 ? 1.891 -19.661 -5.649 1.00 53.69 86 GLY A N 1
ATOM 642 C CA . GLY A 1 86 ? 2.391 -18.774 -4.592 1.00 53.69 86 GLY A CA 1
ATOM 643 C C . GLY A 1 86 ? 1.604 -17.475 -4.354 1.00 53.69 86 GLY A C 1
ATOM 644 O O . GLY A 1 86 ? 2.015 -16.696 -3.493 1.00 53.69 86 GLY A O 1
ATOM 645 N N . SER A 1 87 ? 0.481 -17.233 -5.032 1.00 59.81 87 SER A N 1
ATOM 646 C CA . SER A 1 87 ? -0.450 -16.152 -4.677 1.00 59.81 87 SER A CA 1
ATOM 647 C C . SER A 1 87 ? -1.092 -16.392 -3.300 1.00 59.81 87 SER A C 1
ATOM 649 O O . SER A 1 87 ? -1.233 -17.534 -2.848 1.00 59.81 87 SER A O 1
ATOM 651 N N . LEU A 1 88 ? -1.421 -15.307 -2.593 1.00 75.62 88 LEU A N 1
ATOM 652 C CA . LEU A 1 88 ? -2.144 -15.385 -1.325 1.00 75.62 88 LEU A CA 1
ATOM 653 C C . LEU A 1 88 ? -3.611 -15.721 -1.604 1.00 75.62 88 LEU A C 1
ATOM 655 O O . LEU A 1 88 ? -4.260 -15.063 -2.411 1.00 75.62 88 LEU A O 1
ATOM 659 N N . LEU A 1 89 ? -4.126 -16.755 -0.935 1.00 77.88 89 LEU A N 1
ATOM 660 C CA . LEU A 1 89 ? -5.514 -17.188 -1.100 1.00 77.88 89 LEU A CA 1
ATOM 661 C C . LEU A 1 89 ? -6.473 -16.066 -0.706 1.00 77.88 89 LEU A C 1
ATOM 663 O O . LEU A 1 89 ? -6.216 -15.359 0.270 1.00 77.88 89 LEU A O 1
ATOM 667 N N . ALA A 1 90 ? -7.583 -15.949 -1.433 1.00 78.88 90 ALA A N 1
ATOM 668 C CA . ALA A 1 90 ? -8.635 -14.996 -1.110 1.00 78.88 90 ALA A CA 1
ATOM 669 C C . ALA A 1 90 ? -9.219 -15.244 0.297 1.00 78.88 90 ALA A C 1
ATOM 671 O O . ALA A 1 90 ? -9.193 -16.383 0.786 1.00 78.88 90 ALA A O 1
ATOM 672 N N . PRO A 1 91 ? -9.762 -14.203 0.959 1.00 83.31 91 PRO A N 1
ATOM 673 C CA . PRO A 1 91 ? -10.457 -14.368 2.230 1.00 83.31 91 PRO A CA 1
ATOM 674 C C . PRO A 1 91 ? -11.635 -15.334 2.084 1.00 83.31 91 PRO A C 1
ATOM 676 O O . PRO A 1 91 ? -12.229 -15.454 1.013 1.00 83.31 91 PRO A O 1
ATOM 679 N N . THR A 1 92 ? -12.023 -16.005 3.168 1.00 81.00 92 THR A N 1
ATOM 680 C CA . THR A 1 92 ? -13.232 -16.841 3.142 1.00 81.00 92 THR A CA 1
ATOM 681 C C . THR A 1 92 ? -14.463 -15.985 2.857 1.00 81.00 92 THR A C 1
ATOM 683 O O . THR A 1 92 ? -14.556 -14.860 3.329 1.00 81.00 92 THR A O 1
ATOM 686 N N . GLU A 1 93 ? -15.457 -16.492 2.131 1.00 69.25 93 GLU A N 1
ATOM 687 C CA . GLU A 1 93 ? -16.701 -15.732 1.916 1.00 69.25 93 GLU A CA 1
ATOM 688 C C . GLU A 1 93 ? -17.670 -15.843 3.104 1.00 69.25 93 GLU A C 1
ATOM 690 O O . GLU A 1 93 ? -18.417 -14.907 3.373 1.00 69.25 93 GLU A O 1
ATOM 695 N N . GLY A 1 94 ? -17.593 -16.923 3.893 1.00 61.66 94 GLY A N 1
ATOM 696 C CA . GLY A 1 94 ? -18.479 -17.187 5.035 1.00 61.66 94 GLY A CA 1
ATOM 697 C C . GLY A 1 94 ? -18.195 -16.351 6.294 1.00 61.66 94 GLY A C 1
ATOM 698 O O . GLY A 1 94 ? -17.042 -16.087 6.631 1.00 61.66 94 GLY A O 1
ATOM 699 N N . GLY A 1 95 ? -19.259 -15.965 7.008 1.00 61.56 95 GLY A N 1
ATOM 700 C CA . GLY A 1 95 ? -19.230 -15.048 8.160 1.00 61.56 95 GLY A CA 1
ATOM 701 C C . GLY A 1 95 ? -19.755 -13.654 7.797 1.00 61.56 95 GLY A C 1
ATOM 702 O O . GLY A 1 95 ? -19.809 -13.307 6.621 1.00 61.56 95 GLY A O 1
ATOM 703 N N . GLY A 1 96 ? -20.160 -12.843 8.780 1.00 75.50 96 GLY A N 1
ATOM 704 C CA . GLY A 1 96 ? -20.714 -11.505 8.512 1.00 75.50 96 GLY A CA 1
ATOM 705 C C . GLY A 1 96 ? -19.759 -10.607 7.709 1.00 75.50 96 GLY A C 1
ATOM 706 O O . GLY A 1 96 ? -18.536 -10.732 7.843 1.00 75.50 96 GLY A O 1
ATOM 707 N N . SER A 1 97 ? -20.314 -9.722 6.876 1.00 88.94 97 SER A N 1
ATOM 708 C CA . SER A 1 97 ? -19.545 -8.717 6.128 1.00 88.94 97 SER A CA 1
ATOM 709 C C . SER A 1 97 ? -18.970 -7.651 7.064 1.00 88.94 97 SER A C 1
ATOM 711 O O . SER A 1 97 ? -19.598 -7.284 8.059 1.00 88.94 97 SER A O 1
ATOM 713 N N . VAL A 1 98 ? -17.769 -7.163 6.760 1.00 94.06 98 VAL A N 1
ATOM 714 C CA . VAL A 1 98 ? -17.139 -6.034 7.454 1.00 94.06 98 VAL A CA 1
ATOM 715 C C . VAL A 1 98 ? -16.515 -5.087 6.437 1.00 94.06 98 VAL A C 1
ATOM 717 O O . VAL A 1 98 ? -15.888 -5.520 5.469 1.00 94.06 98 VAL A O 1
ATOM 720 N N . THR A 1 99 ? -16.680 -3.793 6.679 1.00 96.25 99 THR A N 1
ATOM 721 C CA . THR A 1 99 ? -15.971 -2.738 5.958 1.00 96.25 99 THR A CA 1
ATOM 722 C C . THR A 1 99 ? -14.733 -2.352 6.757 1.00 96.25 99 THR A C 1
ATOM 724 O O . THR A 1 99 ? -14.829 -2.163 7.965 1.00 96.25 99 THR A O 1
ATOM 727 N N . ILE A 1 100 ? -13.582 -2.271 6.093 1.00 98.31 100 ILE A N 1
ATOM 728 C CA . ILE A 1 100 ? -12.275 -2.007 6.694 1.00 98.31 100 ILE A CA 1
ATOM 729 C C . ILE A 1 100 ? -11.707 -0.746 6.047 1.00 98.31 100 ILE A C 1
ATOM 731 O O . ILE A 1 100 ? -11.380 -0.757 4.857 1.00 98.31 100 ILE A O 1
ATOM 735 N N . LYS A 1 101 ? -11.588 0.336 6.819 1.00 98.69 101 LYS A N 1
ATOM 736 C CA . LYS A 1 101 ? -10.975 1.598 6.389 1.00 98.69 101 LYS A CA 1
ATOM 737 C C . LYS A 1 101 ? -9.496 1.633 6.777 1.00 98.69 101 LYS A C 1
ATOM 739 O O . LYS A 1 101 ? -9.145 1.496 7.949 1.00 98.69 101 LYS A O 1
ATOM 744 N N . VAL A 1 102 ? -8.627 1.814 5.789 1.00 98.88 102 VAL A N 1
ATOM 745 C CA . VAL A 1 102 ? -7.175 1.627 5.896 1.00 98.88 102 VAL A CA 1
ATOM 746 C C . VAL A 1 102 ? -6.435 2.910 5.539 1.00 98.88 102 VAL A C 1
ATOM 748 O O . VAL A 1 102 ? -6.767 3.527 4.533 1.00 98.88 102 VAL A O 1
ATOM 751 N N . LEU A 1 103 ? -5.399 3.260 6.305 1.00 98.94 103 LEU A N 1
ATOM 752 C CA . LEU A 1 103 ? -4.456 4.344 5.995 1.00 98.94 103 LEU A CA 1
ATOM 753 C C . LEU A 1 103 ? -3.038 3.806 5.739 1.00 98.94 103 LEU A C 1
ATOM 755 O O . LEU A 1 103 ? -2.554 2.972 6.508 1.00 98.94 103 LEU A O 1
ATOM 759 N N . SER A 1 104 ? -2.356 4.353 4.731 1.00 98.88 104 SER A N 1
ATOM 760 C CA . SER A 1 104 ? -0.894 4.299 4.572 1.00 98.88 104 SER A CA 1
ATOM 761 C C . SER A 1 104 ? -0.337 5.712 4.508 1.00 98.88 104 SER A C 1
ATOM 763 O O . SER A 1 104 ? -0.885 6.538 3.774 1.00 98.88 104 SER A O 1
ATOM 765 N N . TYR A 1 105 ? 0.728 6.001 5.257 1.00 98.81 105 TYR A N 1
ATOM 766 C CA . TYR A 1 105 ? 1.292 7.347 5.282 1.00 98.81 105 TYR A CA 1
ATOM 767 C C . TYR A 1 105 ? 2.763 7.381 5.730 1.00 98.81 105 TYR A C 1
ATOM 769 O O . TYR A 1 105 ? 3.064 7.113 6.897 1.00 98.81 105 TYR A O 1
ATOM 777 N N . ASN A 1 106 ? 3.676 7.755 4.827 1.00 98.62 106 ASN A N 1
ATOM 778 C CA . ASN A 1 106 ? 5.049 8.100 5.196 1.00 98.62 106 ASN A CA 1
ATOM 779 C C . ASN A 1 106 ? 5.043 9.497 5.836 1.00 98.62 106 ASN A C 1
ATOM 781 O O . ASN A 1 106 ? 4.509 10.454 5.274 1.00 98.62 106 ASN A O 1
ATOM 785 N N . LEU A 1 107 ? 5.594 9.603 7.044 1.00 98.44 107 LEU A N 1
ATOM 786 C CA . LEU A 1 107 ? 5.538 10.808 7.869 1.00 98.44 107 LEU A CA 1
ATOM 787 C C . LEU A 1 107 ? 6.718 11.762 7.662 1.00 98.44 107 LEU A C 1
ATOM 789 O O . LEU A 1 107 ? 6.739 12.810 8.309 1.00 98.44 107 LEU A O 1
ATOM 793 N N . PHE A 1 108 ? 7.696 11.409 6.825 1.00 96.19 108 PHE A N 1
ATOM 794 C CA . PHE A 1 108 ? 8.900 12.204 6.585 1.00 96.19 108 PHE A CA 1
ATOM 795 C C . PHE A 1 108 ? 9.583 12.625 7.895 1.00 96.19 108 PHE A C 1
ATOM 797 O O . PHE A 1 108 ? 9.827 13.812 8.150 1.00 96.19 108 PHE A O 1
ATOM 804 N N . TRP A 1 109 ? 9.792 11.652 8.793 1.00 97.19 109 TRP A N 1
ATOM 805 C CA . TRP A 1 109 ? 9.976 11.895 10.230 1.00 97.19 109 TRP A CA 1
ATOM 806 C C . TRP A 1 109 ? 11.027 12.943 10.535 1.00 97.19 109 TRP A C 1
ATOM 808 O O . TRP A 1 109 ? 10.790 13.880 11.302 1.00 97.19 109 TRP A O 1
ATOM 818 N N . TRP A 1 110 ? 12.204 12.759 9.937 1.00 91.38 110 TRP A N 1
ATOM 819 C CA . TRP A 1 110 ? 13.382 13.549 10.247 1.00 91.38 110 TRP A CA 1
ATOM 820 C C . TRP A 1 110 ? 13.105 15.033 9.996 1.00 91.38 110 TRP A C 1
ATOM 822 O O . TRP A 1 110 ? 13.558 15.883 10.759 1.00 91.38 110 TRP A O 1
ATOM 832 N N . ASN A 1 111 ? 12.311 15.355 8.972 1.00 90.62 111 ASN A N 1
ATOM 833 C CA . ASN A 1 111 ? 11.977 16.724 8.632 1.00 90.62 111 ASN A CA 1
ATOM 834 C C . ASN A 1 111 ? 10.708 17.195 9.338 1.00 90.62 111 ASN A C 1
ATOM 836 O O . ASN A 1 111 ? 10.738 18.218 10.022 1.00 90.62 111 ASN A O 1
ATOM 840 N N . LEU A 1 112 ? 9.598 16.468 9.186 1.00 84.69 112 LEU A N 1
ATOM 841 C CA . LEU A 1 112 ? 8.299 16.900 9.691 1.00 84.69 112 LEU A CA 1
ATOM 842 C C . LEU A 1 112 ? 8.301 16.986 11.217 1.00 84.69 112 LEU A C 1
ATOM 844 O O . LEU A 1 112 ? 7.873 17.995 11.777 1.00 84.69 112 LEU A O 1
ATOM 848 N N . TYR A 1 113 ? 8.822 15.962 11.889 1.00 93.88 113 TYR A N 1
ATOM 849 C CA . TYR A 1 113 ? 8.878 15.901 13.347 1.00 93.88 113 TYR A CA 1
ATOM 850 C C . TYR A 1 113 ? 10.218 16.388 13.894 1.00 93.88 113 TYR A C 1
ATOM 852 O O . TYR A 1 113 ? 10.222 17.173 14.840 1.00 93.88 113 TYR A O 1
ATOM 860 N N . GLY A 1 114 ? 11.337 15.982 13.288 1.00 89.19 114 GLY A N 1
ATOM 861 C CA . GLY A 1 114 ? 12.673 16.354 13.760 1.00 89.19 114 GLY A CA 1
ATOM 862 C C . GLY A 1 114 ? 12.998 17.838 13.555 1.00 89.19 114 GLY A C 1
ATOM 863 O O . GLY A 1 114 ? 13.302 18.539 14.516 1.00 89.19 114 GLY A O 1
ATOM 864 N N . VAL A 1 115 ? 12.906 18.340 12.320 1.00 93.25 115 VAL A N 1
ATOM 865 C CA . VAL A 1 115 ? 13.252 19.739 11.991 1.00 93.25 115 VAL A CA 1
ATOM 866 C C . VAL A 1 115 ? 12.100 20.704 12.277 1.00 93.25 115 VAL A C 1
ATOM 868 O O . VAL A 1 115 ? 12.311 21.783 12.827 1.00 93.25 115 VAL A O 1
ATOM 871 N N . ARG A 1 116 ? 10.873 20.338 11.894 1.00 94.25 116 ARG A N 1
ATOM 872 C CA . ARG A 1 116 ? 9.694 21.221 11.934 1.00 94.25 116 ARG A CA 1
ATOM 873 C C . ARG A 1 116 ? 8.828 21.023 13.180 1.00 94.25 116 ARG A C 1
ATOM 875 O O . ARG A 1 116 ? 7.777 21.653 13.289 1.00 94.25 116 ARG A O 1
ATOM 882 N N . GLY A 1 117 ? 9.238 20.158 14.112 1.00 92.75 117 GLY A N 1
ATOM 883 C CA . GLY A 1 117 ? 8.563 19.968 15.401 1.00 92.75 117 GLY A CA 1
ATOM 884 C C . GLY A 1 117 ? 7.117 19.470 15.297 1.00 92.75 117 GLY A C 1
ATOM 885 O O . GLY A 1 117 ? 6.304 19.782 16.162 1.00 92.75 117 GLY A O 1
ATOM 886 N N . GLY A 1 118 ? 6.769 18.753 14.226 1.00 90.00 118 GLY A N 1
ATOM 887 C CA . GLY A 1 118 ? 5.413 18.291 13.909 1.00 90.00 118 GLY A CA 1
ATOM 888 C C . GLY A 1 118 ? 4.598 19.280 13.069 1.00 90.00 118 GLY A C 1
ATOM 889 O O . GLY A 1 118 ? 3.474 18.964 12.676 1.00 90.00 118 GLY A O 1
ATOM 890 N N . ASN A 1 119 ? 5.146 20.469 12.776 1.00 95.94 119 ASN A N 1
ATOM 891 C CA . ASN A 1 119 ? 4.506 21.509 11.966 1.00 95.94 119 ASN A CA 1
ATOM 892 C C . ASN A 1 119 ? 3.062 21.795 12.431 1.00 95.94 119 ASN A C 1
ATOM 894 O O . ASN A 1 119 ? 2.111 21.698 11.656 1.00 95.94 119 ASN A O 1
ATOM 898 N N . GLY A 1 120 ? 2.901 22.067 13.730 1.00 96.69 120 GLY A N 1
ATOM 899 C CA . GLY A 1 120 ? 1.587 22.292 14.339 1.00 96.69 120 GLY A CA 1
ATOM 900 C C . GLY A 1 120 ? 0.671 21.072 14.257 1.00 96.69 120 GLY A C 1
ATOM 901 O O . GLY A 1 120 ? -0.510 21.222 13.980 1.00 96.69 120 GLY A O 1
ATOM 902 N N . GLU A 1 121 ? 1.222 19.870 14.433 1.00 98.31 121 GLU A N 1
ATOM 903 C CA . GLU A 1 121 ? 0.492 18.595 14.377 1.00 98.31 121 GLU A CA 1
ATOM 904 C C . GLU A 1 121 ? -0.199 18.306 13.044 1.00 98.31 121 GLU A C 1
ATOM 906 O O . GLU A 1 121 ? -1.167 17.552 12.991 1.00 98.31 121 GLU A O 1
ATOM 911 N N . SER A 1 122 ? 0.305 18.886 11.954 1.00 98.06 122 SER A N 1
ATOM 912 C CA . SER A 1 122 ? -0.339 18.838 10.634 1.00 98.06 122 SER A CA 1
ATOM 913 C C . SER A 1 122 ? -0.710 17.425 10.154 1.00 98.06 122 SER A C 1
ATOM 915 O O . SER A 1 122 ? -1.845 17.221 9.720 1.00 98.06 122 SER A O 1
ATOM 917 N N . ALA A 1 123 ? 0.167 16.429 10.318 1.00 98.38 123 ALA A N 1
ATOM 918 C CA . ALA A 1 123 ? -0.143 15.037 9.980 1.00 98.38 123 ALA A CA 1
ATOM 919 C C . ALA A 1 123 ? -1.258 14.444 10.863 1.00 98.38 123 ALA A C 1
ATOM 921 O O . ALA A 1 123 ? -2.188 13.818 10.356 1.00 98.38 123 ALA A O 1
ATOM 922 N N . GLY A 1 124 ? -1.208 14.682 12.177 1.00 98.50 124 GLY A N 1
ATOM 923 C CA . GLY A 1 124 ? -2.247 14.241 13.110 1.00 98.50 124 GLY A CA 1
ATOM 924 C C . GLY A 1 124 ? -3.593 14.915 12.833 1.00 98.50 124 GLY A C 1
ATOM 925 O O . GLY A 1 124 ? -4.632 14.256 12.834 1.00 98.50 124 GLY A O 1
ATOM 926 N N . HIS A 1 125 ? -3.592 16.219 12.542 1.00 98.69 125 HIS A N 1
ATOM 927 C CA . HIS A 1 125 ? -4.802 16.971 12.219 1.00 98.69 125 HIS A CA 1
ATOM 928 C C . HIS A 1 125 ? -5.422 16.517 10.905 1.00 98.69 125 HIS A C 1
ATOM 930 O O . HIS A 1 125 ? -6.648 16.448 10.826 1.00 98.69 125 HIS A O 1
ATOM 936 N N . LEU A 1 126 ? -4.606 16.146 9.914 1.00 98.56 126 LEU A N 1
ATOM 937 C CA . LEU A 1 126 ? -5.101 15.567 8.673 1.00 98.56 126 LEU A CA 1
ATOM 938 C C . LEU A 1 126 ? -5.855 14.254 8.932 1.00 98.56 126 LEU A C 1
ATOM 940 O O . LEU A 1 126 ? -6.989 14.088 8.484 1.00 98.56 126 LEU A O 1
ATOM 944 N N . ILE A 1 127 ? -5.264 13.355 9.727 1.00 98.75 127 ILE A N 1
ATOM 945 C CA . ILE A 1 127 ? -5.907 12.094 10.127 1.00 98.75 127 ILE A CA 1
ATOM 946 C C . ILE A 1 127 ? -7.191 12.386 10.909 1.00 98.75 127 ILE A C 1
ATOM 948 O O . ILE A 1 127 ? -8.242 11.823 10.611 1.00 98.75 127 ILE A O 1
ATOM 952 N N . LYS A 1 128 ? -7.140 13.298 11.888 1.00 98.56 128 LYS A N 1
ATOM 953 C CA . LYS A 1 128 ? -8.303 13.674 12.701 1.00 98.56 128 LYS A CA 1
ATOM 954 C C . LYS A 1 128 ? -9.440 14.226 11.844 1.00 98.56 128 LYS A C 1
ATOM 956 O O . LYS A 1 128 ? -10.581 13.821 12.055 1.00 98.56 128 LYS A O 1
ATOM 961 N N . ALA A 1 129 ? -9.145 15.105 10.891 1.00 98.00 129 ALA A N 1
ATOM 962 C CA . ALA A 1 129 ? -10.139 15.666 9.983 1.00 98.00 129 ALA A CA 1
ATOM 963 C C . ALA A 1 129 ? -10.850 14.559 9.194 1.00 98.00 129 ALA A C 1
ATOM 965 O O . ALA A 1 129 ? -12.077 14.514 9.184 1.00 98.00 129 ALA A O 1
ATOM 966 N N . GLU A 1 130 ? -10.097 13.599 8.654 1.00 97.75 130 GLU A N 1
ATOM 967 C CA . GLU A 1 130 ? -10.670 12.459 7.936 1.00 97.75 130 GLU A CA 1
ATOM 968 C C . GLU A 1 130 ? -11.542 11.574 8.838 1.00 97.75 130 GLU A C 1
ATOM 970 O O . GLU A 1 130 ? -12.593 11.101 8.407 1.00 97.75 130 GLU A O 1
ATOM 975 N N . THR A 1 131 ? -11.168 11.392 10.113 1.00 96.88 131 THR A N 1
ATOM 976 C CA . THR A 1 131 ? -12.015 10.641 11.057 1.00 96.88 131 THR A CA 1
ATOM 977 C C . THR A 1 131 ? -13.340 11.326 11.383 1.00 96.88 131 THR A C 1
ATOM 979 O O . THR A 1 131 ? -14.303 10.650 11.740 1.00 96.88 131 THR A O 1
ATOM 982 N N . VAL A 1 132 ? -13.386 12.657 11.283 1.00 95.94 132 VAL A N 1
ATOM 983 C CA . VAL A 1 132 ? -14.604 13.454 11.476 1.00 95.94 132 VAL A CA 1
ATOM 984 C C . VAL A 1 132 ? -15.447 13.461 10.202 1.00 95.94 132 VAL A C 1
ATOM 986 O O . VAL A 1 132 ? -16.666 13.357 10.288 1.00 95.94 132 VAL A O 1
ATOM 989 N N . GLU A 1 133 ? -14.809 13.565 9.035 1.00 93.25 133 GLU A N 1
ATOM 990 C CA . GLU A 1 133 ? -15.488 13.633 7.737 1.00 93.25 133 GLU A CA 1
ATOM 991 C C . GLU A 1 133 ? -16.089 12.285 7.318 1.00 93.25 133 GLU A C 1
ATOM 993 O O . GLU A 1 133 ? -17.235 12.230 6.879 1.00 93.25 133 GLU A O 1
ATOM 998 N N . ASP A 1 134 ? -15.326 11.198 7.447 1.00 90.75 134 ASP A N 1
ATOM 999 C CA . ASP A 1 134 ? -15.659 9.900 6.846 1.00 90.75 134 ASP A CA 1
ATOM 1000 C C . ASP A 1 134 ? -15.417 8.728 7.814 1.00 90.75 134 ASP A C 1
ATOM 1002 O O . ASP A 1 134 ? -15.126 7.598 7.421 1.00 90.75 134 ASP A O 1
ATOM 1006 N N . GLY A 1 135 ? -15.518 9.000 9.114 1.00 96.06 135 GLY A N 1
ATOM 1007 C CA . GLY A 1 135 ? -15.419 7.993 10.164 1.00 96.06 135 GLY A CA 1
ATOM 1008 C C . GLY A 1 135 ? -14.000 7.488 10.439 1.00 96.06 135 GLY A C 1
ATOM 1009 O O . GLY A 1 135 ? -13.049 7.709 9.685 1.00 96.06 135 GLY A O 1
ATOM 1010 N N . LEU A 1 136 ? -13.866 6.803 11.577 1.00 98.25 136 LEU A N 1
ATOM 1011 C CA . LEU A 1 136 ? -12.599 6.263 12.068 1.00 98.25 136 LEU A CA 1
ATOM 1012 C C . LEU A 1 136 ? -11.998 5.243 11.091 1.00 98.25 136 LEU A C 1
ATOM 1014 O O . LEU A 1 136 ? -12.708 4.404 10.541 1.00 98.25 136 LEU A O 1
ATOM 1018 N N . PHE A 1 137 ? -10.675 5.275 10.953 1.00 98.81 137 PHE A N 1
ATOM 1019 C CA . PHE A 1 137 ? -9.913 4.186 10.359 1.00 98.81 137 PHE A CA 1
ATOM 1020 C C . PHE A 1 137 ? -10.013 2.937 11.237 1.00 98.81 137 PHE A C 1
ATOM 1022 O O . PHE A 1 137 ? -10.093 3.017 12.463 1.00 98.81 137 PHE A O 1
ATOM 1029 N N . ASP A 1 138 ? -9.961 1.769 10.616 1.00 98.88 138 ASP A N 1
ATOM 1030 C CA . ASP A 1 138 ? -9.833 0.499 11.322 1.00 98.88 138 ASP A CA 1
ATOM 1031 C C . ASP A 1 138 ? -8.372 0.195 11.629 1.00 98.88 138 ASP A C 1
ATOM 1033 O O . ASP A 1 138 ? -8.042 -0.227 12.741 1.00 98.88 138 ASP A O 1
ATOM 1037 N N . VAL A 1 139 ? -7.497 0.450 10.653 1.00 98.94 139 VAL A N 1
ATOM 1038 C CA . VAL A 1 139 ? -6.056 0.208 10.731 1.00 98.94 139 VAL A CA 1
ATOM 1039 C C . VAL A 1 139 ? -5.273 1.295 9.995 1.00 98.94 139 VAL A C 1
ATOM 1041 O O . VAL A 1 139 ? -5.705 1.806 8.963 1.00 98.94 139 VAL A O 1
ATOM 1044 N N . MET A 1 140 ? -4.109 1.655 10.531 1.00 98.94 140 MET A N 1
ATOM 1045 C CA . MET A 1 140 ? -3.219 2.674 9.970 1.00 98.94 140 MET A CA 1
ATOM 1046 C C . MET A 1 140 ? -1.775 2.172 9.976 1.00 98.94 140 MET A C 1
ATOM 1048 O O . MET A 1 140 ? -1.328 1.593 10.969 1.00 98.94 140 MET A O 1
ATOM 1052 N N . GLY A 1 141 ? -1.053 2.392 8.880 1.00 98.94 141 GLY A N 1
ATOM 1053 C CA . GLY A 1 141 ? 0.378 2.129 8.758 1.00 98.94 141 GLY A CA 1
ATOM 1054 C C . GLY A 1 141 ? 1.151 3.420 8.520 1.00 98.94 141 GLY A C 1
ATOM 1055 O O . GLY A 1 141 ? 0.819 4.174 7.607 1.00 98.94 141 GLY A O 1
ATOM 1056 N N . PHE A 1 142 ? 2.184 3.649 9.332 1.00 98.94 142 PHE A N 1
ATOM 1057 C CA . PHE A 1 142 ? 3.081 4.796 9.210 1.00 98.94 142 PHE A CA 1
ATOM 1058 C C . PHE A 1 142 ? 4.509 4.355 8.889 1.00 98.94 142 PHE A C 1
ATOM 1060 O O . PHE A 1 142 ? 5.040 3.464 9.562 1.00 98.94 142 PHE A O 1
ATOM 1067 N N . GLN A 1 143 ? 5.121 4.966 7.879 1.00 98.81 143 GLN A N 1
ATOM 1068 C CA . GLN A 1 143 ? 6.535 4.789 7.528 1.00 98.81 143 GLN A CA 1
ATOM 1069 C C . GLN A 1 143 ? 7.312 6.040 7.923 1.00 98.81 143 GLN A C 1
ATOM 1071 O O . GLN A 1 143 ? 6.709 7.096 8.110 1.00 98.81 143 GLN A O 1
ATOM 1076 N N . GLU A 1 144 ? 8.623 5.894 8.128 1.00 97.94 144 GLU A N 1
ATOM 1077 C CA . GLU A 1 144 ? 9.416 6.900 8.843 1.00 97.94 144 GLU A CA 1
ATOM 1078 C C . GLU A 1 144 ? 8.693 7.311 10.130 1.00 97.94 144 GLU A C 1
ATOM 1080 O O . GLU A 1 144 ? 8.277 8.438 10.331 1.00 97.94 144 GLU A O 1
ATOM 1085 N N . CYS A 1 145 ? 8.404 6.345 10.982 1.00 98.31 145 CYS A N 1
ATOM 1086 C CA . CYS A 1 145 ? 7.669 6.554 12.210 1.00 98.31 145 CYS A CA 1
ATOM 1087 C C . CYS A 1 145 ? 8.508 6.071 13.386 1.00 98.31 145 CYS A C 1
ATOM 1089 O O . CYS A 1 145 ? 8.524 4.884 13.719 1.00 98.31 145 CYS A O 1
ATOM 1091 N N . GLU A 1 146 ? 9.222 6.996 14.027 1.00 97.12 146 GLU A N 1
ATOM 1092 C CA . GLU A 1 146 ? 9.978 6.674 15.242 1.00 97.12 146 GLU A CA 1
ATOM 1093 C C . GLU A 1 146 ? 9.076 6.615 16.481 1.00 97.12 146 GLU A C 1
ATOM 1095 O O . GLU A 1 146 ? 9.415 5.936 17.449 1.00 97.12 146 GLU A O 1
ATOM 1100 N N . ASN A 1 147 ? 7.928 7.307 16.465 1.00 97.81 147 ASN A N 1
ATOM 1101 C CA . ASN A 1 147 ? 6.973 7.304 17.572 1.00 97.81 147 ASN A CA 1
ATOM 1102 C C . ASN A 1 147 ? 5.521 7.519 17.103 1.00 97.81 147 ASN A C 1
ATOM 1104 O O . ASN A 1 147 ? 5.045 8.646 16.981 1.00 97.81 147 ASN A O 1
ATOM 1108 N N . GLY A 1 148 ? 4.760 6.440 16.923 1.00 96.88 148 GLY A N 1
ATOM 1109 C CA . GLY A 1 148 ? 3.363 6.553 16.476 1.00 96.88 148 GLY A CA 1
ATOM 1110 C C . GLY A 1 148 ? 2.424 7.264 17.468 1.00 96.88 148 GLY A C 1
ATOM 1111 O O . GLY A 1 148 ? 1.426 7.848 17.049 1.00 96.88 148 GLY A O 1
ATOM 1112 N N . ILE A 1 149 ? 2.738 7.272 18.772 1.00 98.19 149 ILE A N 1
ATOM 1113 C CA . ILE A 1 149 ? 1.923 7.967 19.789 1.00 98.19 149 ILE A CA 1
ATOM 1114 C C . ILE A 1 149 ? 1.972 9.475 19.542 1.00 98.19 149 ILE A C 1
ATOM 1116 O O . ILE A 1 149 ? 0.939 10.140 19.576 1.00 98.19 149 ILE A O 1
ATOM 1120 N N . ARG A 1 150 ? 3.150 10.001 19.183 1.00 98.25 150 ARG A N 1
ATOM 1121 C CA . ARG A 1 150 ? 3.368 11.422 18.878 1.00 98.25 150 ARG A CA 1
ATOM 1122 C C . ARG A 1 150 ? 2.498 11.932 17.723 1.00 98.25 150 ARG A C 1
ATOM 1124 O O . ARG A 1 150 ? 2.264 13.134 17.652 1.00 98.25 150 ARG A O 1
ATOM 1131 N N . VAL A 1 151 ? 2.023 11.046 16.848 1.00 98.50 151 VAL A N 1
ATOM 1132 C CA . VAL A 1 151 ? 1.153 11.379 15.709 1.00 98.50 151 VAL A CA 1
ATOM 1133 C C . VAL A 1 151 ? -0.310 11.531 16.142 1.00 98.50 151 VAL A C 1
ATOM 1135 O O . VAL A 1 151 ? -1.012 12.407 15.644 1.00 98.50 151 VAL A O 1
ATOM 1138 N N . LEU A 1 152 ? -0.781 10.683 17.064 1.00 98.69 152 LEU A N 1
ATOM 1139 C CA . LEU A 1 152 ? -2.208 10.543 17.388 1.00 98.69 152 LEU A CA 1
ATOM 1140 C C . LEU A 1 152 ? -2.615 11.184 18.723 1.00 98.69 152 LEU A C 1
ATOM 1142 O O . LEU A 1 152 ? -3.756 11.629 18.868 1.00 98.69 152 LEU A O 1
ATOM 1146 N N . GLU A 1 153 ? -1.715 11.228 19.706 1.00 98.38 153 GLU A N 1
ATOM 1147 C CA . GLU A 1 153 ? -1.981 11.788 21.036 1.00 98.38 153 GLU A CA 1
ATOM 1148 C C . GLU A 1 153 ? -2.331 13.281 21.004 1.00 98.38 153 GLU A C 1
ATOM 1150 O O . GLU A 1 153 ? -3.391 13.629 21.532 1.00 98.38 153 GLU A O 1
ATOM 1155 N N . PRO A 1 154 ? -1.563 14.162 20.330 1.00 98.38 154 PRO A N 1
ATOM 1156 C CA . PRO A 1 154 ? -1.827 15.604 20.369 1.00 98.38 154 PRO A CA 1
ATOM 1157 C C . PRO A 1 154 ? -3.186 16.004 19.785 1.00 98.38 154 PRO A C 1
ATOM 1159 O O . PRO A 1 154 ? -3.731 17.050 20.124 1.00 98.38 154 PRO A O 1
ATOM 1162 N N . VAL A 1 155 ? -3.748 15.162 18.915 1.00 98.31 155 VAL A N 1
ATOM 1163 C CA . VAL A 1 155 ? -5.033 15.393 18.237 1.00 98.31 155 VAL A CA 1
ATOM 1164 C C . VAL A 1 155 ? -6.190 14.593 18.848 1.00 98.31 155 VAL A C 1
ATOM 1166 O O . VAL A 1 155 ? -7.280 14.518 18.271 1.00 98.31 155 VAL A O 1
ATOM 1169 N N . GLY A 1 156 ? -5.967 13.996 20.024 1.00 98.19 156 GLY A N 1
ATOM 1170 C CA . GLY A 1 156 ? -7.001 13.325 20.810 1.00 98.19 156 GLY A CA 1
ATOM 1171 C C . GLY A 1 156 ? -7.555 12.069 20.139 1.00 98.19 156 GLY A C 1
ATOM 1172 O O . GLY A 1 156 ? -8.768 11.856 20.131 1.00 98.19 156 GLY A O 1
ATOM 1173 N N . LEU A 1 157 ? -6.694 11.264 19.508 1.00 98.44 157 LEU A N 1
ATOM 1174 C CA . LEU A 1 157 ? -7.089 9.996 18.880 1.00 98.44 157 LEU A CA 1
ATOM 1175 C C . LEU A 1 157 ? -6.738 8.759 19.725 1.00 98.44 157 LEU A C 1
ATOM 1177 O O . LEU A 1 157 ? -7.257 7.674 19.462 1.00 98.44 157 LEU A O 1
ATOM 1181 N N . MET A 1 158 ? -5.937 8.901 20.783 1.00 98.12 158 MET A N 1
ATOM 1182 C CA . MET A 1 158 ? -5.488 7.766 21.607 1.00 98.12 158 MET A CA 1
ATOM 1183 C C . MET A 1 158 ? -6.611 7.045 22.367 1.00 98.12 158 MET A C 1
ATOM 1185 O O . MET A 1 158 ? -6.471 5.866 22.690 1.00 98.12 158 MET A O 1
ATOM 1189 N N . ASP A 1 159 ? -7.765 7.678 22.581 1.00 97.12 159 ASP A N 1
ATOM 1190 C CA . ASP A 1 159 ? -8.928 6.992 23.160 1.00 97.12 159 ASP A CA 1
ATOM 1191 C C . ASP A 1 159 ? -9.464 5.897 22.224 1.00 97.12 159 ASP A C 1
ATOM 1193 O O . ASP A 1 159 ? -9.864 4.821 22.670 1.00 97.12 159 ASP A O 1
ATOM 1197 N N . SER A 1 160 ? -9.401 6.129 20.910 1.00 98.38 160 SER A N 1
ATOM 1198 C CA . SER A 1 160 ? -9.937 5.218 19.889 1.00 98.38 160 SER A CA 1
ATOM 1199 C C . SER A 1 160 ? -8.925 4.179 19.409 1.00 98.38 160 SER A C 1
ATOM 1201 O O . SER A 1 160 ? -9.316 3.070 19.035 1.00 98.38 160 SER A O 1
ATOM 1203 N N . TYR A 1 161 ? -7.632 4.511 19.434 1.00 98.81 161 TYR A N 1
ATOM 1204 C CA . TYR A 1 161 ? -6.588 3.694 18.818 1.00 98.81 161 TYR A CA 1
ATOM 1205 C C . TYR A 1 161 ? -5.601 3.108 19.827 1.00 98.81 161 TYR A C 1
ATOM 1207 O O . TYR A 1 161 ? -5.304 3.690 20.867 1.00 98.81 161 TYR A O 1
ATOM 1215 N N . GLU A 1 162 ? -5.097 1.927 19.495 1.00 98.62 162 GLU A N 1
ATOM 1216 C CA . GLU A 1 162 ? -3.879 1.359 20.061 1.00 98.62 162 GLU A CA 1
ATOM 1217 C C . GLU A 1 162 ? -2.766 1.565 19.033 1.00 98.62 162 GLU A C 1
ATOM 1219 O O . GLU A 1 162 ? -2.969 1.257 17.857 1.00 98.62 162 GLU A O 1
ATOM 1224 N N . VAL A 1 163 ? -1.601 2.050 19.464 1.00 98.69 163 VAL A N 1
ATOM 1225 C CA . VAL A 1 163 ? -0.418 2.217 18.609 1.00 98.69 163 VAL A CA 1
ATOM 1226 C C . VAL A 1 163 ? 0.588 1.115 18.912 1.00 98.69 163 VAL A C 1
ATOM 1228 O O . VAL A 1 163 ? 0.924 0.862 20.067 1.00 98.69 163 VAL A O 1
ATOM 1231 N N . LEU A 1 164 ? 1.117 0.487 17.867 1.00 98.19 164 LEU A N 1
ATOM 1232 C CA . LEU A 1 164 ? 2.194 -0.487 17.952 1.00 98.19 164 LEU A CA 1
ATOM 1233 C C . LEU A 1 164 ? 3.442 0.092 17.282 1.00 98.19 164 LEU A C 1
ATOM 1235 O O . LEU A 1 164 ? 3.493 0.234 16.059 1.00 98.19 164 LEU A O 1
ATOM 1239 N N . GLN A 1 165 ? 4.460 0.392 18.089 1.00 97.25 165 GLN A N 1
ATOM 1240 C CA . GLN A 1 165 ? 5.789 0.719 17.580 1.00 97.25 165 GLN A CA 1
ATOM 1241 C C . GLN A 1 165 ? 6.457 -0.552 17.044 1.00 97.25 165 GLN A C 1
ATOM 1243 O O . GLN A 1 165 ? 6.493 -1.577 17.736 1.00 97.25 165 GLN A O 1
ATOM 1248 N N . GLY A 1 166 ? 6.965 -0.490 15.817 1.00 95.19 166 GLY A N 1
ATOM 1249 C CA . GLY A 1 166 ? 7.695 -1.576 15.174 1.00 95.19 166 GLY A CA 1
ATOM 1250 C C . GLY A 1 166 ? 9.179 -1.272 14.982 1.00 95.19 166 GLY A C 1
ATOM 1251 O O . GLY A 1 166 ? 9.698 -0.256 15.450 1.00 95.19 166 GLY A O 1
ATOM 1252 N N . MET A 1 167 ? 9.866 -2.186 14.295 1.00 96.38 167 MET A N 1
ATOM 1253 C CA . MET A 1 167 ? 11.269 -2.018 13.899 1.00 96.38 167 MET A CA 1
ATOM 1254 C C . MET A 1 167 ? 11.414 -1.021 12.743 1.00 96.38 167 MET A C 1
ATOM 1256 O O . MET A 1 167 ? 10.449 -0.752 12.032 1.00 96.38 167 MET A O 1
ATOM 1260 N N . HIS A 1 168 ? 12.631 -0.510 12.543 1.00 97.12 168 HIS A N 1
ATOM 1261 C CA . HIS A 1 168 ? 13.022 0.286 11.367 1.00 97.12 168 HIS A CA 1
ATOM 1262 C C . HIS A 1 168 ? 12.134 1.501 11.078 1.00 97.12 168 HIS A C 1
ATOM 1264 O O . HIS A 1 168 ? 11.846 1.798 9.922 1.00 97.12 168 HIS A O 1
ATOM 1270 N N . ALA A 1 169 ? 11.691 2.192 12.134 1.00 97.19 169 ALA A N 1
ATOM 1271 C CA . ALA A 1 169 ? 10.793 3.343 12.045 1.00 97.19 169 ALA A CA 1
ATOM 1272 C C . ALA A 1 169 ? 9.509 3.035 11.247 1.00 97.19 169 ALA A C 1
ATOM 1274 O O . ALA A 1 169 ? 9.115 3.767 10.342 1.00 97.19 169 ALA A O 1
ATOM 1275 N N . VAL A 1 170 ? 8.858 1.919 11.568 1.00 98.50 170 VAL A N 1
ATOM 1276 C CA . VAL A 1 170 ? 7.556 1.539 11.012 1.00 98.50 170 VAL A CA 1
ATOM 1277 C C . VAL A 1 170 ? 6.579 1.355 12.169 1.00 98.50 170 VAL A C 1
ATOM 1279 O O . VAL A 1 170 ? 6.835 0.570 13.084 1.00 98.50 170 VAL A O 1
ATOM 1282 N N . CYS A 1 171 ? 5.449 2.059 12.133 1.00 98.56 171 CYS A N 1
ATOM 1283 C CA . CYS A 1 171 ? 4.406 1.970 13.158 1.00 98.56 171 CYS A CA 1
ATOM 1284 C C . CYS A 1 171 ? 3.099 1.431 12.583 1.00 98.56 171 CYS A C 1
ATOM 1286 O O . CYS A 1 171 ? 2.810 1.574 11.393 1.00 98.56 171 CYS A O 1
ATOM 1288 N N . LEU A 1 172 ? 2.277 0.869 13.465 1.00 98.88 172 LEU A N 1
ATOM 1289 C CA . LEU A 1 172 ? 0.898 0.485 13.185 1.00 98.88 172 LEU A CA 1
ATOM 1290 C C . LEU A 1 172 ? -0.038 1.136 14.201 1.00 98.88 172 LEU A C 1
ATOM 1292 O O . LEU A 1 172 ? 0.357 1.376 15.341 1.00 98.88 172 LEU A O 1
ATOM 1296 N N . ALA A 1 173 ? -1.297 1.333 13.834 1.00 98.88 173 ALA A N 1
ATOM 1297 C CA . ALA A 1 173 ? -2.360 1.607 14.791 1.00 98.88 173 ALA A CA 1
ATOM 1298 C C . ALA A 1 173 ? -3.653 0.889 14.398 1.00 98.88 173 ALA A C 1
ATOM 1300 O O . ALA A 1 173 ? -3.920 0.721 13.209 1.00 98.88 173 ALA A O 1
ATOM 1301 N N . TYR A 1 174 ? -4.459 0.472 15.378 1.00 98.94 174 TYR A N 1
ATOM 1302 C CA . TYR A 1 174 ? -5.774 -0.135 15.133 1.00 98.94 174 TYR A CA 1
ATOM 1303 C C . TYR A 1 174 ? -6.852 0.400 16.069 1.00 98.94 174 TYR A C 1
ATOM 1305 O O . TYR A 1 174 ? -6.577 0.780 17.210 1.00 98.94 174 TYR A O 1
ATOM 1313 N N . ARG A 1 175 ? -8.100 0.410 15.592 1.00 98.81 175 ARG A N 1
ATOM 1314 C CA . ARG A 1 175 ? -9.266 0.856 16.363 1.00 98.81 175 ARG A CA 1
ATOM 1315 C C . ARG A 1 175 ? -9.630 -0.170 17.438 1.00 98.81 175 ARG A C 1
ATOM 1317 O O . ARG A 1 175 ? -10.159 -1.243 17.139 1.00 98.81 175 ARG A O 1
ATOM 1324 N N . LYS A 1 176 ? -9.408 0.189 18.707 1.00 98.38 176 LYS A N 1
ATOM 1325 C CA . LYS A 1 176 ? -9.595 -0.687 19.882 1.00 98.38 176 LYS A CA 1
ATOM 1326 C C . LYS A 1 176 ? -11.028 -1.139 20.077 1.00 98.38 176 LYS A C 1
ATOM 1328 O O . LYS A 1 176 ? -11.264 -2.211 20.627 1.00 98.38 176 LYS A O 1
ATOM 1333 N N . GLU A 1 177 ? -11.989 -0.312 19.683 1.00 98.06 177 GLU A N 1
ATOM 1334 C CA . GLU A 1 177 ? -13.406 -0.618 19.846 1.00 98.06 177 GLU A CA 1
ATOM 1335 C C . GLU A 1 177 ? -13.819 -1.789 18.946 1.00 98.06 177 GLU A C 1
ATOM 1337 O O . GLU A 1 177 ? -14.354 -2.776 19.450 1.00 98.06 177 GLU A O 1
ATOM 1342 N N . ALA A 1 178 ? -13.494 -1.714 17.653 1.00 98.12 178 ALA A N 1
ATOM 1343 C CA . ALA A 1 178 ? -13.930 -2.668 16.636 1.00 98.12 178 ALA A CA 1
ATOM 1344 C C . ALA A 1 178 ? -13.052 -3.928 16.560 1.00 98.12 178 ALA A C 1
ATOM 1346 O O . ALA A 1 178 ? -13.547 -5.009 16.232 1.00 98.12 178 ALA A O 1
ATOM 1347 N N . TRP A 1 179 ? -11.767 -3.824 16.913 1.00 98.69 179 TRP A N 1
ATOM 1348 C CA . TRP A 1 179 ? -10.793 -4.896 16.703 1.00 98.69 179 TRP A CA 1
ATOM 1349 C C . TRP A 1 179 ? -10.119 -5.338 17.995 1.00 98.69 179 TRP A C 1
ATOM 1351 O O . TRP A 1 179 ? -9.907 -4.560 18.925 1.00 98.69 179 TRP A O 1
ATOM 1361 N N . ARG A 1 180 ? -9.775 -6.624 18.053 1.00 98.69 180 ARG A N 1
ATOM 1362 C CA . ARG A 1 180 ? -8.939 -7.203 19.105 1.00 98.69 180 ARG A CA 1
ATOM 1363 C C . ARG A 1 180 ? -7.677 -7.790 18.486 1.00 98.69 180 ARG A C 1
ATOM 1365 O O . ARG A 1 180 ? -7.766 -8.568 17.538 1.00 98.69 180 ARG A O 1
ATOM 1372 N N . LEU A 1 181 ? -6.522 -7.456 19.055 1.00 98.75 181 LEU A N 1
ATOM 1373 C CA . LEU A 1 181 ? -5.236 -8.024 18.659 1.00 98.75 181 LEU A CA 1
ATOM 1374 C C . LEU A 1 181 ? -5.182 -9.529 18.975 1.00 98.75 181 LEU A C 1
ATOM 1376 O O . LEU A 1 181 ? -5.490 -9.947 20.091 1.00 98.75 181 LEU A O 1
ATOM 1380 N N . LEU A 1 182 ? -4.811 -10.335 17.980 1.00 98.44 182 LEU A N 1
ATOM 1381 C CA . LEU A 1 182 ? -4.553 -11.772 18.112 1.00 98.44 182 LEU A CA 1
ATOM 1382 C C . LEU A 1 182 ? -3.056 -12.054 18.220 1.00 98.44 182 LEU A C 1
ATOM 1384 O O . LEU A 1 182 ? -2.622 -12.782 19.107 1.00 98.44 182 LEU A O 1
ATOM 1388 N N . SER A 1 183 ? -2.272 -11.480 17.313 1.00 98.38 183 SER A N 1
ATOM 1389 C CA . SER A 1 183 ? -0.817 -11.609 17.283 1.00 98.38 183 SER A CA 1
ATOM 1390 C C . SER A 1 183 ? -0.199 -10.410 16.571 1.00 98.38 183 SER A C 1
ATOM 1392 O O . SER A 1 183 ? -0.884 -9.654 15.886 1.00 98.38 183 SER A O 1
ATOM 1394 N N . ARG A 1 184 ? 1.103 -10.206 16.754 1.00 98.50 184 ARG A N 1
ATOM 1395 C CA . ARG A 1 184 ? 1.886 -9.188 16.049 1.00 98.50 184 ARG A CA 1
ATOM 1396 C C . ARG A 1 184 ? 3.306 -9.685 15.848 1.00 98.50 184 ARG A C 1
ATOM 1398 O O . ARG A 1 184 ? 3.762 -10.550 16.597 1.00 98.50 184 ARG A O 1
ATOM 1405 N N . GLY A 1 185 ? 4.011 -9.093 14.900 1.00 98.00 185 GLY A N 1
ATOM 1406 C CA . GLY A 1 185 ? 5.410 -9.406 14.668 1.00 98.00 185 GLY A CA 1
ATOM 1407 C C . GLY A 1 185 ? 6.066 -8.434 13.710 1.00 98.00 185 GLY A C 1
ATOM 1408 O O . GLY A 1 185 ? 5.431 -7.543 13.147 1.00 98.00 185 GLY A O 1
ATOM 1409 N N . SER A 1 186 ? 7.364 -8.616 13.536 1.00 98.00 186 SER A N 1
ATOM 1410 C CA . SER A 1 186 ? 8.152 -7.860 12.581 1.00 98.00 186 SER A CA 1
ATOM 1411 C C . SER A 1 186 ? 9.307 -8.714 12.079 1.00 98.00 186 SER A C 1
ATOM 1413 O O . SER A 1 186 ? 9.797 -9.585 12.802 1.00 98.00 186 SER A O 1
ATOM 1415 N N . LYS A 1 187 ? 9.710 -8.506 10.828 1.00 97.81 187 LYS A N 1
ATOM 1416 C CA . LYS A 1 187 ? 10.833 -9.215 10.209 1.00 97.81 187 LYS A CA 1
ATOM 1417 C C . LYS A 1 187 ? 11.547 -8.323 9.208 1.00 97.81 187 LYS A C 1
ATOM 1419 O O . LYS A 1 187 ? 10.905 -7.536 8.513 1.00 97.81 187 LYS A O 1
ATOM 1424 N N . ASP A 1 188 ? 12.856 -8.518 9.101 1.00 98.00 188 ASP A N 1
ATOM 1425 C CA . ASP A 1 188 ? 13.638 -7.995 7.989 1.00 98.00 188 ASP A CA 1
ATOM 1426 C C . ASP A 1 188 ? 13.180 -8.620 6.669 1.00 98.00 188 ASP A C 1
ATOM 1428 O O . ASP A 1 188 ? 12.919 -9.819 6.565 1.00 98.00 188 ASP A O 1
ATOM 1432 N N . VAL A 1 189 ? 13.098 -7.772 5.655 1.00 96.25 189 VAL A N 1
ATOM 1433 C CA . VAL A 1 189 ? 12.717 -8.094 4.279 1.00 96.25 189 VAL A CA 1
ATOM 1434 C C . VAL A 1 189 ? 13.923 -7.902 3.359 1.00 96.25 189 VAL A C 1
ATOM 1436 O O . VAL A 1 189 ? 14.139 -8.691 2.438 1.00 96.25 189 VAL A O 1
ATOM 1439 N N . GLY A 1 190 ? 14.758 -6.902 3.635 1.00 94.75 190 GLY A N 1
ATOM 1440 C CA . GLY A 1 190 ? 15.960 -6.611 2.866 1.00 94.75 190 GLY A CA 1
ATOM 1441 C C . GLY A 1 190 ? 16.846 -5.579 3.547 1.00 94.75 190 GLY A C 1
ATOM 1442 O O . GLY A 1 190 ? 16.730 -5.326 4.743 1.00 94.75 190 GLY A O 1
ATOM 1443 N N . GLU A 1 191 ? 17.740 -4.992 2.770 1.00 94.88 191 GLU A N 1
ATOM 1444 C CA . GLU A 1 191 ? 18.646 -3.933 3.197 1.00 94.88 191 GLU A CA 1
ATOM 1445 C C . GLU A 1 191 ? 18.894 -2.993 2.025 1.00 94.88 191 GLU A C 1
ATOM 1447 O O . GLU A 1 191 ? 18.790 -3.403 0.863 1.00 94.88 191 GLU A O 1
ATOM 1452 N N . ASP A 1 192 ? 19.207 -1.743 2.333 1.00 92.56 192 ASP A N 1
ATOM 1453 C CA . ASP A 1 192 ? 19.545 -0.755 1.317 1.00 92.56 192 ASP A CA 1
ATOM 1454 C C . ASP A 1 192 ? 20.784 -1.154 0.509 1.00 92.56 192 ASP A C 1
ATOM 1456 O O . ASP A 1 192 ? 21.631 -1.941 0.941 1.00 92.56 192 ASP A O 1
ATOM 1460 N N . MET A 1 193 ? 20.922 -0.573 -0.682 1.00 82.62 193 MET A N 1
ATOM 1461 C CA . MET A 1 193 ? 22.161 -0.698 -1.442 1.00 82.62 193 MET A CA 1
ATOM 1462 C C . MET A 1 193 ? 23.318 -0.011 -0.712 1.00 82.62 193 MET A C 1
ATOM 1464 O O . MET A 1 193 ? 23.145 1.008 -0.048 1.00 82.62 193 MET A O 1
ATOM 1468 N N . LYS A 1 194 ? 24.539 -0.524 -0.901 1.00 82.62 194 LYS A N 1
ATOM 1469 C CA . LYS A 1 194 ? 25.751 0.071 -0.310 1.00 82.62 194 LYS A CA 1
ATOM 1470 C C . LYS A 1 194 ? 25.993 1.520 -0.748 1.00 82.62 194 LYS A C 1
ATOM 1472 O O . LYS A 1 194 ? 26.607 2.268 0.003 1.00 82.62 194 LYS A O 1
ATOM 1477 N N . SER A 1 195 ? 25.543 1.897 -1.948 1.00 76.00 195 SER A N 1
ATOM 1478 C CA . SER A 1 195 ? 25.642 3.266 -2.475 1.00 76.00 195 SER A CA 1
ATOM 1479 C C . SER A 1 195 ? 24.841 4.276 -1.658 1.00 76.00 195 SER A C 1
ATOM 1481 O O . SER A 1 195 ? 25.221 5.443 -1.606 1.00 76.00 195 SER A O 1
ATOM 1483 N N . HIS A 1 196 ? 23.763 3.833 -1.009 1.00 77.38 196 HIS A N 1
ATOM 1484 C CA . HIS A 1 196 ? 22.822 4.695 -0.310 1.00 77.38 196 HIS A CA 1
ATOM 1485 C C . HIS A 1 196 ? 22.243 3.976 0.916 1.00 77.38 196 HIS A C 1
ATOM 1487 O O . HIS A 1 196 ? 21.059 3.656 0.991 1.00 77.38 196 HIS A O 1
ATOM 1493 N N . TYR A 1 197 ? 23.127 3.668 1.867 1.00 86.81 197 TYR A N 1
ATOM 1494 C CA . TYR A 1 197 ? 22.829 2.772 2.979 1.00 86.81 197 TYR A CA 1
ATOM 1495 C C . TYR A 1 197 ? 22.319 3.510 4.221 1.00 86.81 197 TYR A C 1
ATOM 1497 O O . TYR A 1 197 ? 23.061 4.279 4.833 1.00 86.81 197 TYR A O 1
ATOM 1505 N N . TYR A 1 198 ? 21.089 3.207 4.637 1.00 90.31 198 TYR A N 1
ATOM 1506 C CA . TYR A 1 198 ? 20.497 3.682 5.893 1.00 90.31 198 TYR A CA 1
ATOM 1507 C C . TYR A 1 198 ? 20.091 2.538 6.829 1.00 90.31 198 TYR A C 1
ATOM 1509 O O . TYR A 1 198 ? 19.906 2.767 8.024 1.00 90.31 198 TYR A O 1
ATOM 1517 N N . GLY A 1 199 ? 20.017 1.302 6.333 1.00 93.31 199 GLY A N 1
ATOM 1518 C CA . GLY A 1 199 ? 19.956 0.111 7.171 1.00 93.31 199 GLY A CA 1
ATOM 1519 C C . GLY A 1 199 ? 19.163 -1.041 6.572 1.00 93.31 199 GLY A C 1
ATOM 1520 O O . GLY A 1 199 ? 18.930 -1.135 5.363 1.00 93.31 199 GLY A O 1
ATOM 1521 N N . HIS A 1 200 ? 18.748 -1.938 7.464 1.00 96.31 200 HIS A N 1
ATOM 1522 C CA . HIS A 1 200 ? 17.811 -3.002 7.138 1.00 96.31 200 HIS A CA 1
ATOM 1523 C C . HIS A 1 200 ? 16.390 -2.454 6.985 1.00 96.31 200 HIS A C 1
ATOM 1525 O O . HIS A 1 200 ? 16.001 -1.456 7.589 1.00 96.31 200 HIS A O 1
ATOM 1531 N N . ARG A 1 201 ? 15.609 -3.141 6.157 1.00 96.81 201 ARG A N 1
ATOM 1532 C CA . ARG A 1 201 ? 14.239 -2.785 5.792 1.00 96.81 201 ARG A CA 1
ATOM 1533 C C . ARG A 1 201 ? 13.333 -3.925 6.172 1.00 96.81 201 ARG A C 1
ATOM 1535 O O . ARG A 1 201 ? 13.635 -5.079 5.873 1.00 96.81 201 ARG A O 1
ATOM 1542 N N . GLY A 1 202 ? 12.225 -3.610 6.825 1.00 96.69 202 GLY A N 1
ATOM 1543 C CA . GLY A 1 202 ? 11.373 -4.613 7.445 1.00 96.69 202 GLY A CA 1
ATOM 1544 C C . GLY A 1 202 ? 9.908 -4.445 7.104 1.00 96.69 202 GLY A C 1
ATOM 1545 O O . GLY A 1 202 ? 9.475 -3.437 6.545 1.00 96.69 202 GLY A O 1
ATOM 1546 N N . VAL A 1 203 ? 9.144 -5.462 7.472 1.00 98.69 203 VAL A N 1
ATOM 1547 C CA . VAL A 1 203 ? 7.688 -5.417 7.527 1.00 98.69 203 VAL A CA 1
ATOM 1548 C C . VAL A 1 203 ? 7.262 -5.625 8.974 1.00 98.69 203 VAL A C 1
ATOM 1550 O O . VAL A 1 203 ? 7.774 -6.510 9.666 1.00 98.69 203 VAL A O 1
ATOM 1553 N N . VAL A 1 204 ? 6.333 -4.798 9.435 1.00 98.81 204 VAL A N 1
ATOM 1554 C CA . VAL A 1 204 ? 5.708 -4.890 10.757 1.00 98.81 204 VAL A CA 1
ATOM 1555 C C . VAL A 1 204 ? 4.250 -5.234 10.533 1.00 98.81 204 VAL A C 1
ATOM 1557 O O . VAL A 1 204 ? 3.597 -4.629 9.689 1.00 98.81 204 VAL A O 1
ATOM 1560 N N . TRP A 1 205 ? 3.722 -6.210 11.260 1.00 98.88 205 TRP A N 1
ATOM 1561 C CA . TRP A 1 205 ? 2.356 -6.671 11.058 1.00 98.88 205 TRP A CA 1
ATOM 1562 C C . TRP A 1 205 ? 1.622 -6.907 12.373 1.00 98.88 205 TRP A C 1
ATOM 1564 O O . TRP A 1 205 ? 2.212 -7.183 13.422 1.00 98.88 205 TRP A O 1
ATOM 1574 N N . MET A 1 206 ? 0.299 -6.830 12.289 1.00 98.81 206 MET A N 1
ATOM 1575 C CA . MET A 1 206 ? -0.633 -7.225 13.332 1.00 98.81 206 MET A CA 1
ATOM 1576 C C . MET A 1 206 ? -1.742 -8.078 12.735 1.00 98.81 206 MET A C 1
ATOM 1578 O O . MET A 1 206 ? -2.258 -7.799 11.655 1.00 98.81 206 MET A O 1
ATOM 1582 N N . ARG A 1 207 ? -2.122 -9.118 13.462 1.00 98.75 207 ARG A N 1
ATOM 1583 C CA . ARG A 1 207 ? -3.276 -9.943 13.155 1.00 98.75 207 ARG A CA 1
ATOM 1584 C C . ARG A 1 207 ? -4.387 -9.606 14.132 1.00 98.75 207 ARG A C 1
ATOM 1586 O O . ARG A 1 207 ? -4.198 -9.687 15.345 1.00 98.75 207 ARG A O 1
ATOM 1593 N N . LEU A 1 208 ? -5.539 -9.230 13.608 1.00 98.75 208 LEU A N 1
ATOM 1594 C CA . LEU A 1 208 ? -6.686 -8.732 14.348 1.00 98.75 208 LEU A CA 1
ATOM 1595 C C . LEU A 1 208 ? -7.897 -9.634 14.117 1.00 98.75 208 LEU A C 1
ATOM 1597 O O . LEU A 1 208 ? -8.014 -10.288 13.082 1.00 98.75 208 LEU A O 1
ATOM 1601 N N . VAL A 1 209 ? -8.828 -9.623 15.068 1.00 97.62 209 VAL A N 1
ATOM 1602 C CA . VAL A 1 209 ? -10.186 -10.142 14.885 1.00 97.62 209 VAL A CA 1
ATOM 1603 C C . VAL A 1 209 ? -11.199 -9.026 15.102 1.00 97.62 209 VAL A C 1
ATOM 1605 O O . VAL A 1 209 ? -11.156 -8.325 16.117 1.00 97.62 209 VAL A O 1
ATOM 1608 N N . HIS A 1 210 ? -12.109 -8.864 14.148 1.00 97.69 210 HIS A N 1
ATOM 1609 C CA . HIS A 1 210 ? -13.229 -7.947 14.253 1.00 97.69 210 HIS A CA 1
ATOM 1610 C C . HIS A 1 210 ? -14.215 -8.490 15.284 1.00 97.69 210 HIS A C 1
ATOM 1612 O O . HIS A 1 210 ? -14.696 -9.620 15.163 1.00 97.69 210 HIS A O 1
ATOM 1618 N N . LYS A 1 211 ? -14.520 -7.703 16.315 1.00 96.88 211 LYS A N 1
ATOM 1619 C CA . LYS A 1 211 ? -15.292 -8.183 17.468 1.00 96.88 211 LYS A CA 1
ATOM 1620 C C . LYS A 1 211 ? -16.730 -8.549 17.109 1.00 96.88 211 LYS A C 1
ATOM 1622 O O . LYS A 1 211 ? -17.254 -9.498 17.679 1.00 96.88 211 LYS A O 1
ATOM 1627 N N . ALA A 1 212 ? -17.347 -7.828 16.170 1.00 95.12 212 ALA A N 1
ATOM 1628 C CA . ALA A 1 212 ? -18.749 -8.051 15.821 1.00 95.12 212 ALA A CA 1
ATOM 1629 C C . ALA A 1 212 ? -18.950 -9.239 14.868 1.00 95.12 212 ALA A C 1
ATOM 1631 O O . ALA A 1 212 ? -19.935 -9.959 14.988 1.00 95.12 212 ALA A O 1
ATOM 1632 N N . THR A 1 213 ? -18.028 -9.459 13.924 1.00 94.12 213 THR A N 1
ATOM 1633 C CA . THR A 1 213 ? -18.213 -10.468 12.859 1.00 94.12 213 THR A CA 1
ATOM 1634 C C . THR A 1 213 ? -17.297 -11.679 12.982 1.00 94.12 213 THR A C 1
ATOM 1636 O O . THR A 1 213 ? -17.481 -12.652 12.256 1.00 94.12 213 THR A O 1
ATOM 1639 N N . GLY A 1 214 ? -16.287 -11.636 13.856 1.00 93.38 214 GLY A N 1
ATOM 1640 C CA . GLY A 1 214 ? -15.275 -12.690 13.979 1.00 93.38 214 GLY A CA 1
ATOM 1641 C C . GLY A 1 214 ? -14.295 -12.764 12.801 1.00 93.38 214 GLY A C 1
ATOM 1642 O O . GLY A 1 214 ? -13.427 -13.637 12.782 1.00 93.38 214 GLY A O 1
ATOM 1643 N N . ARG A 1 215 ? -14.408 -11.852 11.826 1.00 93.06 215 ARG A N 1
ATOM 1644 C CA . ARG A 1 215 ? -13.513 -11.754 10.667 1.00 93.06 215 ARG A CA 1
ATOM 1645 C C . ARG A 1 215 ? -12.092 -11.448 11.116 1.00 93.06 215 ARG A C 1
ATOM 1647 O O . ARG A 1 215 ? -11.885 -10.629 12.008 1.00 93.06 215 ARG A O 1
ATOM 1654 N N . LYS A 1 216 ? -11.116 -12.090 10.483 1.00 96.00 216 LYS A N 1
ATOM 1655 C CA . LYS A 1 216 ? -9.696 -11.919 10.787 1.00 96.00 216 LYS A CA 1
ATOM 1656 C C . LYS A 1 216 ? -9.017 -11.076 9.715 1.00 96.00 216 LYS A C 1
ATOM 1658 O O . LYS A 1 216 ? -9.291 -11.244 8.526 1.00 96.00 216 LYS A O 1
ATOM 1663 N N . LEU A 1 217 ? -8.133 -10.191 10.158 1.00 98.12 217 LEU A N 1
ATOM 1664 C CA . LEU A 1 217 ? -7.333 -9.308 9.316 1.00 98.12 217 LEU A CA 1
ATOM 1665 C C . LEU A 1 217 ? -5.862 -9.444 9.708 1.00 98.12 217 LEU A C 1
ATOM 1667 O O . LEU A 1 217 ? -5.513 -9.164 10.851 1.00 98.12 217 LEU A O 1
ATOM 1671 N N . LEU A 1 218 ? -4.998 -9.819 8.772 1.00 98.75 218 LEU A N 1
ATOM 1672 C CA . LEU A 1 218 ? -3.569 -9.550 8.845 1.00 98.75 218 LEU A CA 1
ATOM 1673 C C . LEU A 1 218 ? -3.305 -8.199 8.173 1.00 98.75 218 LEU A C 1
ATOM 1675 O O . LEU A 1 218 ? -3.423 -8.072 6.957 1.00 98.75 218 LEU A O 1
ATOM 1679 N N . PHE A 1 219 ? -2.940 -7.198 8.965 1.00 98.94 219 PHE A N 1
ATOM 1680 C CA . PHE A 1 219 ? -2.517 -5.895 8.471 1.00 98.94 219 PHE A CA 1
ATOM 1681 C C . PHE A 1 219 ? -1.004 -5.758 8.615 1.00 98.94 219 PHE A C 1
ATOM 1683 O O . PHE A 1 219 ? -0.469 -5.913 9.715 1.00 98.94 219 PHE A O 1
ATOM 1690 N N . ALA A 1 220 ? -0.320 -5.476 7.514 1.00 98.94 220 ALA A N 1
ATOM 1691 C CA . ALA A 1 220 ? 1.125 -5.350 7.446 1.00 98.94 220 ALA A CA 1
ATOM 1692 C C . ALA A 1 220 ? 1.526 -3.994 6.865 1.00 98.94 220 ALA A C 1
ATOM 1694 O O . ALA A 1 220 ? 0.871 -3.481 5.964 1.00 98.94 220 ALA A O 1
ATOM 1695 N N . ASN A 1 221 ? 2.625 -3.443 7.365 1.00 98.94 221 ASN A N 1
ATOM 1696 C CA . ASN A 1 221 ? 3.191 -2.175 6.942 1.00 98.94 221 ASN A CA 1
ATOM 1697 C C . ASN A 1 221 ? 4.680 -2.344 6.625 1.00 98.94 221 ASN A C 1
ATOM 1699 O O . ASN A 1 221 ? 5.418 -2.941 7.415 1.00 98.94 221 ASN A O 1
ATOM 1703 N N . HIS A 1 222 ? 5.110 -1.829 5.481 1.00 98.69 222 HIS A N 1
ATOM 1704 C CA . HIS A 1 222 ? 6.468 -1.938 4.974 1.00 98.69 222 HIS A CA 1
ATOM 1705 C C . HIS A 1 222 ? 7.039 -0.560 4.624 1.00 98.69 222 HIS A C 1
ATOM 1707 O O . HIS A 1 222 ? 6.343 0.279 4.063 1.00 98.69 222 HIS A O 1
ATOM 1713 N N . HIS A 1 223 ? 8.321 -0.355 4.931 1.00 98.38 223 HIS A N 1
ATOM 1714 C CA . HIS A 1 223 ? 9.118 0.726 4.361 1.00 98.38 223 HIS A CA 1
ATOM 1715 C C . HIS A 1 223 ? 10.251 0.096 3.544 1.00 98.38 223 HIS A C 1
ATOM 1717 O O . HIS A 1 223 ? 11.123 -0.579 4.105 1.00 98.38 223 HIS A O 1
ATOM 1723 N N . GLY A 1 224 ? 10.178 0.239 2.222 1.00 97.25 224 GLY A N 1
ATOM 1724 C CA . GLY A 1 224 ? 11.065 -0.444 1.287 1.00 97.25 224 GLY A CA 1
ATOM 1725 C C . GLY A 1 224 ? 12.471 0.152 1.196 1.00 97.25 224 GLY A C 1
ATOM 1726 O O . GLY A 1 224 ? 12.716 1.239 1.722 1.00 97.25 224 GLY A O 1
ATOM 1727 N N . PRO A 1 225 ? 13.415 -0.574 0.566 1.00 95.25 225 PRO A N 1
ATOM 1728 C CA . PRO A 1 225 ? 14.786 -0.101 0.384 1.00 95.25 225 PRO A CA 1
ATOM 1729 C C . PRO A 1 225 ? 14.886 1.204 -0.394 1.00 95.25 225 PRO A C 1
ATOM 1731 O O . PRO A 1 225 ? 14.168 1.394 -1.370 1.00 95.25 225 PRO A O 1
ATOM 1734 N N . LEU A 1 226 ? 15.817 2.062 0.019 1.00 81.75 226 LEU A N 1
ATOM 1735 C CA . LEU A 1 226 ? 16.067 3.359 -0.608 1.00 81.75 226 LEU A CA 1
ATOM 1736 C C . LEU A 1 226 ? 16.701 3.238 -2.000 1.00 81.75 226 LEU A C 1
ATOM 1738 O O . LEU A 1 226 ? 17.142 2.171 -2.430 1.00 81.75 226 LEU A O 1
ATOM 1742 N N . GLU A 1 227 ? 16.757 4.388 -2.677 1.00 77.81 227 GLU A N 1
ATOM 1743 C CA . GLU A 1 227 ? 16.811 4.523 -4.136 1.00 77.81 227 GLU A CA 1
ATOM 1744 C C . GLU A 1 227 ? 15.591 3.871 -4.793 1.00 77.81 227 GLU A C 1
ATOM 1746 O O . GLU A 1 227 ? 15.429 2.649 -4.797 1.00 77.81 227 GLU A O 1
ATOM 1751 N N . VAL A 1 228 ? 14.723 4.712 -5.360 1.00 78.69 228 VAL A N 1
ATOM 1752 C CA . VAL A 1 228 ? 13.452 4.266 -5.930 1.00 78.69 228 VAL A CA 1
ATOM 1753 C C . VAL A 1 228 ? 13.681 3.162 -6.966 1.00 78.69 228 VAL A C 1
ATOM 1755 O O . VAL A 1 228 ? 14.513 3.302 -7.860 1.00 78.69 228 VAL A O 1
ATOM 1758 N N . ASN A 1 229 ? 12.902 2.086 -6.856 1.00 76.62 229 ASN A N 1
ATOM 1759 C CA . ASN A 1 229 ? 12.911 0.882 -7.692 1.00 76.62 229 ASN A CA 1
ATOM 1760 C C . ASN A 1 229 ? 14.117 -0.055 -7.518 1.00 76.62 229 ASN A C 1
ATOM 1762 O O . ASN A 1 229 ? 14.161 -1.083 -8.195 1.00 76.62 229 ASN A O 1
ATOM 1766 N N . SER A 1 230 ? 15.049 0.224 -6.604 1.00 81.25 230 SER A N 1
ATOM 1767 C CA . SER A 1 230 ? 16.249 -0.607 -6.439 1.00 81.25 230 SER A CA 1
ATOM 1768 C C . SER A 1 230 ? 15.942 -2.026 -5.948 1.00 81.25 230 SER A C 1
ATOM 1770 O O . SER A 1 230 ? 16.570 -2.998 -6.369 1.00 81.25 230 SER A O 1
ATOM 1772 N N . GLY A 1 231 ? 14.982 -2.156 -5.025 1.00 81.56 231 GLY A N 1
ATOM 1773 C CA . GLY A 1 231 ? 14.800 -3.379 -4.244 1.00 81.56 231 GLY A CA 1
ATOM 1774 C C . GLY A 1 231 ? 15.982 -3.692 -3.314 1.00 81.56 231 GLY A C 1
ATOM 1775 O O . GLY A 1 231 ? 16.096 -4.811 -2.813 1.00 81.56 231 GLY A O 1
ATOM 1776 N N . GLY A 1 232 ? 16.853 -2.711 -3.065 1.00 89.44 232 GLY A N 1
ATOM 1777 C CA . GLY A 1 232 ? 17.977 -2.827 -2.148 1.00 89.44 232 GLY A CA 1
ATOM 1778 C C . GLY A 1 232 ? 19.089 -3.747 -2.650 1.00 89.44 232 GLY A C 1
ATOM 1779 O O . GLY A 1 232 ? 19.167 -4.094 -3.827 1.00 89.44 232 GLY A O 1
ATOM 1780 N N . ALA A 1 233 ? 19.954 -4.188 -1.735 1.00 85.44 233 ALA A N 1
ATOM 1781 C CA . ALA A 1 233 ? 21.154 -4.961 -2.071 1.00 85.44 233 ALA A CA 1
ATOM 1782 C C . ALA A 1 233 ? 20.885 -6.299 -2.790 1.00 85.44 233 ALA A C 1
ATOM 1784 O O . ALA A 1 233 ? 21.792 -6.856 -3.408 1.00 85.44 233 ALA A O 1
ATOM 1785 N N . ARG A 1 234 ? 19.657 -6.832 -2.700 1.00 82.62 234 ARG A N 1
ATOM 1786 C CA . ARG A 1 234 ? 19.258 -8.124 -3.291 1.00 82.62 234 ARG A CA 1
ATOM 1787 C C . ARG A 1 234 ? 18.208 -8.009 -4.400 1.00 82.62 234 ARG A C 1
ATOM 1789 O O . ARG A 1 234 ? 17.784 -9.038 -4.922 1.00 82.62 234 ARG A O 1
ATOM 1796 N N . GLY A 1 235 ? 17.808 -6.792 -4.765 1.00 81.81 235 GLY A N 1
ATOM 1797 C CA . GLY A 1 235 ? 16.842 -6.539 -5.830 1.00 81.81 235 GLY A CA 1
ATOM 1798 C C . GLY A 1 235 ? 15.383 -6.837 -5.464 1.00 81.81 235 GLY A C 1
ATOM 1799 O O . GLY A 1 235 ? 15.059 -7.498 -4.473 1.00 81.81 235 GLY A O 1
ATOM 1800 N N . GLY A 1 236 ? 14.475 -6.327 -6.301 1.00 79.62 236 GLY A N 1
ATOM 1801 C CA . GLY A 1 236 ? 13.047 -6.263 -5.982 1.00 79.62 236 GLY A CA 1
ATOM 1802 C C . GLY A 1 236 ? 12.329 -7.609 -5.879 1.00 79.62 236 GLY A C 1
ATOM 1803 O O . GLY A 1 236 ? 11.445 -7.765 -5.037 1.00 79.62 236 GLY A O 1
ATOM 1804 N N . ASP A 1 237 ? 12.747 -8.616 -6.651 1.00 80.75 237 ASP A N 1
ATOM 1805 C CA . ASP A 1 237 ? 12.158 -9.960 -6.576 1.00 80.75 237 ASP A CA 1
ATOM 1806 C C . ASP A 1 237 ? 12.383 -10.603 -5.201 1.00 80.75 237 ASP A C 1
ATOM 1808 O O . ASP A 1 237 ? 11.480 -11.244 -4.653 1.00 80.75 237 ASP A O 1
ATOM 1812 N N . SER A 1 238 ? 13.559 -10.380 -4.596 1.00 84.69 238 SER A N 1
ATOM 1813 C CA . SER A 1 238 ? 13.852 -10.854 -3.241 1.00 84.69 238 SER A CA 1
ATOM 1814 C C . SER A 1 238 ? 12.965 -10.166 -2.206 1.00 84.69 238 SER A C 1
ATOM 1816 O O . SER A 1 238 ? 12.502 -10.835 -1.282 1.00 84.69 238 SER A O 1
ATOM 1818 N N . ILE A 1 239 ? 12.727 -8.858 -2.344 1.00 93.94 239 ILE A N 1
ATOM 1819 C CA . ILE A 1 239 ? 11.856 -8.098 -1.437 1.00 93.94 239 ILE A CA 1
ATOM 1820 C C . ILE A 1 239 ? 10.427 -8.636 -1.514 1.00 93.94 239 ILE A C 1
ATOM 1822 O O . ILE A 1 239 ? 9.853 -9.014 -0.491 1.00 93.94 239 ILE A O 1
ATOM 1826 N N . ALA A 1 240 ? 9.878 -8.754 -2.725 1.00 86.69 240 ALA A N 1
ATOM 1827 C CA . ALA A 1 240 ? 8.530 -9.265 -2.944 1.00 86.69 240 ALA A CA 1
ATOM 1828 C C . ALA A 1 240 ? 8.358 -10.697 -2.418 1.00 86.69 240 ALA A C 1
ATOM 1830 O O . ALA A 1 240 ? 7.382 -10.990 -1.726 1.00 86.69 240 ALA A O 1
ATOM 1831 N N . LYS A 1 241 ? 9.322 -11.588 -2.689 1.00 84.19 241 LYS A N 1
ATOM 1832 C CA . LYS A 1 241 ? 9.311 -12.965 -2.174 1.00 84.19 241 LYS A CA 1
ATOM 1833 C C . LYS A 1 241 ? 9.264 -12.993 -0.646 1.00 84.19 241 LYS A C 1
ATOM 1835 O O . LYS A 1 241 ? 8.396 -13.657 -0.080 1.00 84.19 241 LYS A O 1
ATOM 1840 N N . ASN A 1 242 ? 10.152 -12.244 0.007 1.00 93.31 242 ASN A N 1
ATOM 1841 C CA . ASN A 1 242 ? 10.234 -12.203 1.465 1.00 93.31 242 ASN A CA 1
ATOM 1842 C C . ASN A 1 242 ? 8.940 -11.655 2.082 1.00 93.31 242 ASN A C 1
ATOM 1844 O O . ASN A 1 242 ? 8.429 -12.237 3.037 1.00 93.31 242 ASN A O 1
ATOM 1848 N N . LEU A 1 243 ? 8.358 -10.595 1.508 1.00 97.88 243 LEU A N 1
ATOM 1849 C CA . LEU A 1 243 ? 7.062 -10.066 1.944 1.00 97.88 243 LEU A CA 1
ATOM 1850 C C . LEU A 1 243 ? 5.968 -11.135 1.870 1.00 97.88 243 LEU A C 1
ATOM 1852 O O . LEU A 1 243 ? 5.284 -11.380 2.862 1.00 97.88 243 LEU A O 1
ATOM 1856 N N . ILE A 1 244 ? 5.833 -11.823 0.735 1.00 93.94 244 ILE A N 1
ATOM 1857 C CA . ILE A 1 244 ? 4.808 -12.858 0.549 1.00 93.94 244 ILE A CA 1
ATOM 1858 C C . ILE A 1 244 ? 4.998 -14.030 1.519 1.00 93.94 244 ILE A C 1
ATOM 1860 O O . ILE A 1 244 ? 4.019 -14.518 2.085 1.00 93.94 244 ILE A O 1
ATOM 1864 N N . GLU A 1 245 ? 6.233 -14.479 1.748 1.00 89.69 245 GLU A N 1
ATOM 1865 C CA . GLU A 1 245 ? 6.528 -15.541 2.719 1.00 89.69 245 GLU A CA 1
ATOM 1866 C C . GLU A 1 245 ? 6.160 -15.126 4.148 1.00 89.69 245 GLU A C 1
ATOM 1868 O O . GLU A 1 245 ? 5.540 -15.902 4.883 1.00 89.69 245 GLU A O 1
ATOM 1873 N N . ILE A 1 246 ? 6.476 -13.889 4.536 1.00 96.44 246 ILE A N 1
ATOM 1874 C CA . ILE A 1 246 ? 6.136 -13.360 5.858 1.00 96.44 246 ILE A CA 1
ATOM 1875 C C . ILE A 1 246 ? 4.619 -13.273 6.018 1.00 96.44 246 ILE A C 1
ATOM 1877 O O . ILE A 1 246 ? 4.097 -13.822 6.990 1.00 96.44 246 ILE A O 1
ATOM 1881 N N . LEU A 1 247 ? 3.912 -12.679 5.052 1.00 97.06 247 LEU A N 1
ATOM 1882 C CA . LEU A 1 247 ? 2.450 -12.575 5.062 1.00 97.06 247 LEU A CA 1
ATOM 1883 C C . LEU A 1 247 ? 1.787 -13.953 5.154 1.00 97.06 247 LEU A C 1
ATOM 1885 O O . LEU A 1 247 ? 0.901 -14.158 5.983 1.00 97.06 247 LEU A O 1
ATOM 1889 N N . ARG A 1 248 ? 2.257 -14.927 4.367 1.00 91.88 248 ARG A N 1
ATOM 1890 C CA . ARG A 1 248 ? 1.736 -16.299 4.388 1.00 91.88 248 ARG A CA 1
ATOM 1891 C C . ARG A 1 248 ? 1.981 -16.991 5.729 1.00 91.88 248 ARG A C 1
ATOM 1893 O O . ARG A 1 248 ? 1.092 -17.654 6.238 1.00 91.88 248 ARG A O 1
ATOM 1900 N N . SER A 1 249 ? 3.171 -16.834 6.307 1.00 92.25 249 SER A N 1
ATOM 1901 C CA . SER A 1 249 ? 3.521 -17.452 7.598 1.00 92.25 249 SER A CA 1
ATOM 1902 C C . SER A 1 249 ? 2.843 -16.797 8.807 1.00 92.25 249 SER A C 1
ATOM 1904 O O . SER A 1 249 ? 2.829 -17.378 9.889 1.00 92.25 249 SER A O 1
ATOM 1906 N N . SER A 1 250 ? 2.304 -15.588 8.627 1.00 94.62 250 SER A N 1
ATOM 1907 C CA . SER A 1 250 ? 1.718 -14.766 9.692 1.00 94.62 250 SER A CA 1
ATOM 1908 C C . SER A 1 250 ? 0.188 -14.663 9.594 1.00 94.62 250 SER A C 1
ATOM 1910 O O . SER A 1 250 ? -0.437 -14.007 10.425 1.00 94.62 250 SER A O 1
ATOM 1912 N N . SER A 1 251 ? -0.417 -15.327 8.605 1.00 94.06 251 SER A N 1
ATOM 1913 C CA . SER A 1 251 ? -1.867 -15.449 8.411 1.00 94.06 251 SER A CA 1
ATOM 1914 C C . SER A 1 251 ? -2.330 -16.899 8.567 1.00 94.06 251 SER A C 1
ATOM 1916 O O . SER A 1 251 ? -1.540 -17.841 8.515 1.00 94.06 251 SER A O 1
ATOM 1918 N N . GLU A 1 252 ? -3.634 -17.081 8.760 1.00 91.31 252 GLU A N 1
ATOM 1919 C CA . GLU A 1 252 ? -4.307 -18.374 8.612 1.00 91.31 252 GLU A CA 1
ATOM 1920 C C . GLU A 1 252 ? -5.162 -18.392 7.332 1.00 91.31 252 GLU A C 1
ATOM 1922 O O . GLU A 1 252 ? -5.578 -17.333 6.850 1.00 91.31 252 GLU A O 1
ATOM 1927 N N . PRO A 1 253 ? -5.487 -19.583 6.789 1.00 87.38 253 PRO A N 1
ATOM 1928 C CA . PRO A 1 253 ? -6.444 -19.702 5.696 1.00 87.38 253 PRO A CA 1
ATOM 1929 C C . PRO A 1 253 ? -7.760 -18.970 5.998 1.00 87.38 253 PRO A C 1
ATOM 1931 O O . PRO A 1 253 ? -8.391 -19.201 7.030 1.00 87.38 253 PRO A O 1
ATOM 1934 N N . GLY A 1 254 ? -8.174 -18.104 5.073 1.00 87.19 254 GLY A N 1
ATOM 1935 C CA . GLY A 1 254 ? -9.396 -17.306 5.175 1.00 87.19 254 GLY A CA 1
ATOM 1936 C C . GLY A 1 254 ? -9.231 -15.913 5.780 1.00 87.19 254 GLY A C 1
ATOM 1937 O O . GLY A 1 254 ? -10.186 -15.135 5.736 1.00 87.19 254 GLY A O 1
ATOM 1938 N N . ASP A 1 255 ? -8.050 -15.567 6.295 1.00 94.94 255 ASP A N 1
ATOM 1939 C CA . ASP A 1 255 ? -7.762 -14.202 6.728 1.00 94.94 255 ASP A CA 1
ATOM 1940 C C . ASP A 1 255 ? -7.846 -13.218 5.548 1.00 94.94 255 ASP A C 1
ATOM 1942 O O . ASP A 1 255 ? -7.399 -13.493 4.431 1.00 94.94 255 ASP A O 1
ATOM 1946 N N . SER A 1 256 ? -8.371 -12.022 5.819 1.00 96.44 256 SER A N 1
ATOM 1947 C CA . SER A 1 256 ? -8.089 -10.864 4.969 1.00 96.44 256 SER A CA 1
ATOM 1948 C C . SER A 1 256 ? -6.658 -10.412 5.216 1.00 96.44 256 SER A C 1
ATOM 1950 O O . SER A 1 256 ? -6.243 -10.313 6.365 1.00 96.44 256 SER A O 1
ATOM 1952 N N . ILE A 1 257 ? -5.899 -10.149 4.162 1.00 98.38 257 ILE A N 1
ATOM 1953 C CA . ILE A 1 257 ? -4.515 -9.687 4.233 1.00 98.38 257 ILE A CA 1
ATOM 1954 C C . ILE A 1 257 ? -4.450 -8.350 3.515 1.00 98.38 257 ILE A C 1
ATOM 1956 O O . ILE A 1 257 ? -4.844 -8.268 2.354 1.00 98.38 257 ILE A O 1
ATOM 1960 N N . ILE A 1 258 ? -3.945 -7.326 4.198 1.00 98.75 258 ILE A N 1
ATOM 1961 C CA . ILE A 1 258 ? -3.700 -6.001 3.630 1.00 98.75 258 ILE A CA 1
ATOM 1962 C C . ILE A 1 258 ? -2.257 -5.610 3.942 1.00 98.75 258 ILE A C 1
ATOM 1964 O O . ILE A 1 258 ? -1.848 -5.608 5.103 1.00 98.75 258 ILE A O 1
ATOM 1968 N N . LEU A 1 259 ? -1.493 -5.291 2.900 1.00 98.88 259 LEU A N 1
ATOM 1969 C CA . LEU A 1 259 ? -0.123 -4.797 2.986 1.00 98.88 259 LEU A CA 1
ATOM 1970 C C . LEU A 1 259 ? -0.098 -3.346 2.509 1.00 98.88 259 LEU A C 1
ATOM 1972 O O . LEU A 1 259 ? -0.449 -3.070 1.366 1.00 98.88 259 LEU A O 1
ATOM 1976 N N . VAL A 1 260 ? 0.343 -2.440 3.372 1.00 98.94 260 VAL A N 1
ATOM 1977 C CA . VAL A 1 260 ? 0.548 -1.025 3.054 1.00 98.94 260 VAL A CA 1
ATOM 1978 C C . VAL A 1 260 ? 2.023 -0.666 3.128 1.00 98.94 260 VAL A C 1
ATOM 1980 O O . VAL A 1 260 ? 2.816 -1.396 3.730 1.00 98.94 260 VAL A O 1
ATOM 1983 N N . GLY A 1 261 ? 2.395 0.472 2.560 1.00 98.62 261 GLY A N 1
ATOM 1984 C CA . GLY A 1 261 ? 3.751 0.965 2.702 1.00 98.62 261 GLY A CA 1
ATOM 1985 C C . GLY A 1 261 ? 4.107 2.075 1.741 1.00 98.62 261 GLY A C 1
ATOM 1986 O O . GLY A 1 261 ? 3.491 2.204 0.684 1.00 98.62 261 GLY A O 1
ATOM 1987 N N . ASP A 1 262 ? 5.171 2.781 2.097 1.00 98.56 262 ASP A N 1
ATOM 1988 C CA . ASP A 1 262 ? 6.086 3.379 1.137 1.00 98.56 262 ASP A CA 1
ATOM 1989 C C . ASP A 1 262 ? 7.078 2.287 0.732 1.00 98.56 262 ASP A C 1
ATOM 1991 O O . ASP A 1 262 ? 7.940 1.863 1.507 1.00 98.56 262 ASP A O 1
ATOM 1995 N N . PHE A 1 263 ? 6.929 1.768 -0.480 1.00 96.75 263 PHE A N 1
ATOM 1996 C CA . PHE A 1 263 ? 7.767 0.676 -0.955 1.00 96.75 263 PHE A CA 1
ATOM 1997 C C . PHE A 1 263 ? 9.111 1.164 -1.493 1.00 96.75 263 PHE A C 1
ATOM 1999 O O . PHE A 1 263 ? 9.931 0.320 -1.857 1.00 96.75 263 PHE A O 1
ATOM 2006 N N . ASN A 1 264 ? 9.324 2.484 -1.615 1.00 88.62 264 ASN A N 1
ATOM 2007 C CA . ASN A 1 264 ? 10.374 3.064 -2.455 1.00 88.62 264 ASN A CA 1
ATOM 2008 C C . ASN A 1 264 ? 10.434 2.386 -3.834 1.00 88.62 264 ASN A C 1
ATOM 2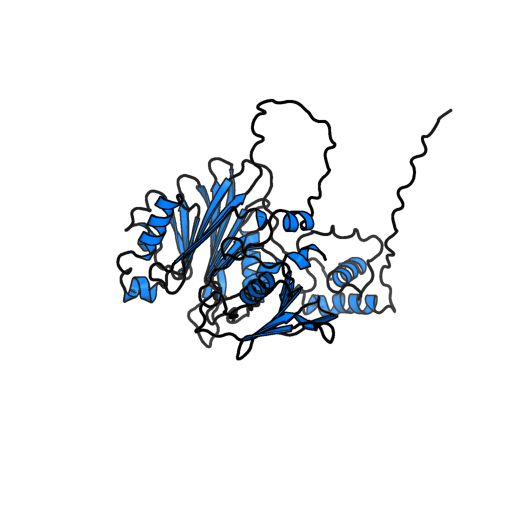010 O O . ASN A 1 264 ? 11.487 2.173 -4.430 1.00 88.62 264 ASN A O 1
ATOM 2014 N N . ALA A 1 265 ? 9.281 1.961 -4.337 1.00 78.38 265 ALA A N 1
ATOM 2015 C CA . ALA A 1 265 ? 9.183 1.144 -5.525 1.00 78.38 265 ALA A CA 1
ATOM 2016 C C . ALA A 1 265 ? 7.839 1.437 -6.175 1.00 78.38 265 ALA A C 1
ATOM 2018 O O . ALA A 1 265 ? 6.792 1.258 -5.561 1.00 78.38 265 ALA A O 1
ATOM 2019 N N . ASN A 1 266 ? 7.877 1.917 -7.410 1.00 73.75 266 ASN A N 1
ATOM 2020 C CA . ASN A 1 266 ? 6.688 2.133 -8.216 1.00 73.75 266 ASN A CA 1
ATOM 2021 C C . ASN A 1 266 ? 6.444 0.938 -9.145 1.00 73.75 266 ASN A C 1
ATOM 2023 O O . ASN A 1 266 ? 7.168 -0.060 -9.129 1.00 73.75 266 ASN A O 1
ATOM 2027 N N . SER A 1 267 ? 5.413 1.038 -9.972 1.00 64.94 267 SER A N 1
ATOM 2028 C CA . SER A 1 267 ? 4.972 -0.001 -10.910 1.00 64.94 267 SER A CA 1
ATOM 2029 C C . SER A 1 267 ? 6.020 -0.490 -11.916 1.00 64.94 267 SER A C 1
ATOM 2031 O O . SER A 1 267 ? 5.884 -1.590 -12.453 1.00 64.94 267 SER A O 1
ATOM 2033 N N . ALA A 1 268 ? 7.066 0.297 -12.181 1.00 57.72 268 ALA A N 1
ATOM 2034 C CA . ALA A 1 268 ? 8.174 -0.122 -13.035 1.00 57.72 268 ALA A CA 1
ATOM 2035 C C . ALA A 1 268 ? 9.168 -1.043 -12.305 1.00 57.72 268 ALA A C 1
ATOM 2037 O O . ALA A 1 268 ? 9.952 -1.733 -12.948 1.00 57.72 268 ALA A O 1
ATOM 2038 N N . SER A 1 269 ? 9.133 -1.089 -10.972 1.00 68.75 269 SER A N 1
ATOM 2039 C CA . SER A 1 269 ? 10.039 -1.925 -10.188 1.00 68.75 269 SER A CA 1
ATOM 2040 C C . SER A 1 269 ? 9.691 -3.411 -10.256 1.00 68.75 269 SER A C 1
ATOM 2042 O O . SER A 1 269 ? 8.522 -3.810 -10.252 1.00 68.75 269 SER A O 1
ATOM 2044 N N . ARG A 1 270 ? 10.730 -4.243 -10.145 1.00 74.50 270 ARG A N 1
ATOM 2045 C CA . ARG A 1 270 ? 10.580 -5.682 -9.896 1.00 74.50 270 ARG A CA 1
ATOM 2046 C C . ARG A 1 270 ? 9.780 -5.978 -8.633 1.00 74.50 270 ARG A C 1
ATOM 2048 O O . ARG A 1 270 ? 8.949 -6.875 -8.650 1.00 74.50 270 ARG A O 1
ATOM 2055 N N . THR A 1 271 ? 9.972 -5.196 -7.568 1.00 80.69 271 THR A N 1
ATOM 2056 C CA . THR A 1 271 ? 9.251 -5.370 -6.299 1.00 80.69 271 THR A CA 1
ATOM 2057 C C . THR A 1 271 ? 7.740 -5.324 -6.506 1.00 80.69 271 THR A C 1
ATOM 2059 O O . THR A 1 271 ? 7.033 -6.257 -6.130 1.00 80.69 271 THR A O 1
ATOM 2062 N N . ILE A 1 272 ? 7.239 -4.253 -7.127 1.00 79.69 272 ILE A N 1
ATOM 2063 C CA . ILE A 1 272 ? 5.800 -4.046 -7.308 1.00 79.69 272 ILE A CA 1
ATOM 2064 C C . ILE A 1 272 ? 5.226 -5.040 -8.318 1.00 79.69 272 ILE A C 1
ATOM 2066 O O . ILE A 1 272 ? 4.178 -5.626 -8.058 1.00 79.69 272 ILE A O 1
ATOM 2070 N N . GLN A 1 273 ? 5.932 -5.319 -9.415 1.00 68.81 273 GLN A N 1
ATOM 2071 C CA . GLN A 1 273 ? 5.499 -6.312 -10.406 1.00 68.81 273 GLN A CA 1
ATOM 2072 C C . GLN A 1 273 ? 5.391 -7.721 -9.804 1.00 68.81 273 GLN A C 1
ATOM 2074 O O . GLN A 1 273 ? 4.395 -8.425 -9.994 1.00 68.81 273 GLN A O 1
ATOM 2079 N N . ALA A 1 274 ? 6.385 -8.124 -9.013 1.00 73.81 274 ALA A N 1
ATOM 2080 C CA . ALA A 1 274 ? 6.400 -9.414 -8.339 1.00 73.81 274 ALA A CA 1
ATOM 2081 C C . ALA A 1 274 ? 5.327 -9.519 -7.240 1.00 73.81 274 ALA A C 1
ATOM 2083 O O . ALA A 1 274 ? 4.833 -10.622 -6.985 1.00 73.81 274 ALA A O 1
ATOM 2084 N N . LEU A 1 275 ? 4.934 -8.409 -6.607 1.00 76.62 275 LEU A N 1
ATOM 2085 C CA . LEU A 1 275 ? 3.796 -8.370 -5.684 1.00 76.62 275 LEU A CA 1
ATOM 2086 C C . LEU A 1 275 ? 2.456 -8.436 -6.427 1.00 76.62 275 LEU A C 1
ATOM 2088 O O . LEU A 1 275 ? 1.601 -9.220 -6.022 1.00 76.62 275 LEU A O 1
ATOM 2092 N N . TRP A 1 276 ? 2.282 -7.712 -7.538 1.00 69.06 276 TRP A N 1
ATOM 2093 C CA . TRP A 1 276 ? 1.051 -7.741 -8.347 1.00 69.06 276 TRP A CA 1
ATOM 2094 C C . TRP A 1 276 ? 0.700 -9.120 -8.887 1.00 69.06 276 TRP A C 1
ATOM 2096 O O . TRP A 1 276 ? -0.471 -9.477 -8.952 1.00 69.06 276 TRP A O 1
ATOM 2106 N N . SER A 1 277 ? 1.699 -9.937 -9.220 1.00 68.31 277 SER A N 1
ATOM 2107 C CA . SER A 1 277 ? 1.444 -11.325 -9.633 1.00 68.31 277 SER A CA 1
ATOM 2108 C C . SER A 1 277 ? 0.865 -12.212 -8.516 1.00 68.31 277 SER A C 1
ATOM 2110 O O . SER A 1 277 ? 0.430 -13.333 -8.779 1.00 68.31 277 SER A O 1
ATOM 2112 N N . ARG A 1 278 ? 0.878 -11.749 -7.257 1.00 77.00 278 ARG A N 1
ATOM 2113 C CA . ARG A 1 278 ? 0.537 -12.548 -6.067 1.00 77.00 278 ARG A CA 1
ATOM 2114 C C . ARG A 1 278 ? -0.518 -11.904 -5.168 1.00 77.00 278 ARG A C 1
ATOM 2116 O O . ARG A 1 278 ? -1.104 -12.623 -4.355 1.00 77.00 278 ARG A O 1
ATOM 2123 N N . MET A 1 279 ? -0.746 -10.601 -5.311 1.00 84.44 279 MET A N 1
ATOM 2124 C CA . MET A 1 279 ? -1.672 -9.767 -4.546 1.00 84.44 279 MET A CA 1
ATOM 2125 C C . MET A 1 279 ? -2.355 -8.749 -5.464 1.00 84.44 279 MET A C 1
ATOM 2127 O O . MET A 1 279 ? -1.793 -8.322 -6.469 1.00 84.44 279 MET A O 1
ATOM 2131 N N . VAL A 1 280 ? -3.541 -8.300 -5.074 1.00 78.06 280 VAL A N 1
ATOM 2132 C CA . VAL A 1 280 ? -4.313 -7.283 -5.790 1.00 78.06 280 VAL A CA 1
ATOM 2133 C C . VAL A 1 280 ? -3.893 -5.895 -5.322 1.00 78.06 280 VAL A C 1
ATOM 2135 O O . VAL A 1 280 ? -3.818 -5.643 -4.120 1.00 78.06 280 VAL A O 1
ATOM 2138 N N . LEU A 1 281 ? -3.647 -4.972 -6.255 1.00 80.19 281 LEU A N 1
ATOM 2139 C CA . LEU A 1 281 ? -3.474 -3.561 -5.915 1.00 80.19 281 LEU A CA 1
ATOM 2140 C C . LEU A 1 281 ? -4.819 -2.947 -5.550 1.00 80.19 281 LEU A C 1
ATOM 2142 O O . LEU A 1 281 ? -5.698 -2.800 -6.398 1.00 80.19 281 LEU A O 1
ATOM 2146 N N . LEU A 1 282 ? -4.961 -2.543 -4.298 1.00 78.12 282 LEU A N 1
ATOM 2147 C CA . LEU A 1 282 ? -6.152 -1.862 -3.821 1.00 78.12 282 LEU A CA 1
ATOM 2148 C C . LEU A 1 282 ? -6.050 -0.360 -4.062 1.00 78.12 282 LEU A C 1
ATOM 2150 O O . LEU A 1 282 ? -7.052 0.239 -4.435 1.00 78.12 282 LEU A O 1
ATOM 2154 N N . TYR A 1 283 ? -4.869 0.245 -3.898 1.00 81.81 283 TYR A N 1
ATOM 2155 C CA . TYR A 1 283 ? -4.623 1.656 -4.215 1.00 81.81 283 TYR A CA 1
ATOM 2156 C C . TYR A 1 283 ? -3.119 1.933 -4.399 1.00 81.81 283 TYR A C 1
ATOM 2158 O O . TYR A 1 283 ? -2.317 1.434 -3.617 1.00 81.81 283 TYR A O 1
ATOM 2166 N N . GLY A 1 284 ? -2.733 2.721 -5.407 1.00 77.69 284 GLY A N 1
ATOM 2167 C CA . GLY A 1 284 ? -1.383 3.279 -5.558 1.00 77.69 284 GLY A CA 1
ATOM 2168 C C . GLY A 1 284 ? -1.412 4.808 -5.475 1.00 77.69 284 GLY A C 1
ATOM 2169 O O . GLY A 1 284 ? -2.223 5.445 -6.151 1.00 77.69 284 GLY A O 1
ATOM 2170 N N . GLY A 1 285 ? -0.551 5.381 -4.638 1.00 68.12 285 GLY A N 1
ATOM 2171 C CA . GLY A 1 285 ? -0.396 6.821 -4.444 1.00 68.12 285 GLY A CA 1
ATOM 2172 C C . GLY A 1 285 ? 0.299 7.524 -5.614 1.00 68.12 285 GLY A C 1
ATOM 2173 O O . GLY A 1 285 ? 0.755 6.895 -6.569 1.00 68.12 285 GLY A O 1
ATOM 2174 N N . GLY A 1 286 ? 0.357 8.857 -5.553 1.00 64.38 286 GLY A N 1
ATOM 2175 C CA . GLY A 1 286 ? 0.998 9.689 -6.581 1.00 64.38 286 GLY A CA 1
ATOM 2176 C C . GLY A 1 286 ? 2.468 10.017 -6.302 1.00 64.38 286 GLY A C 1
ATOM 2177 O O . GLY A 1 286 ? 3.238 10.194 -7.254 1.00 64.38 286 GLY A O 1
ATOM 2178 N N . SER A 1 287 ? 2.856 10.069 -5.023 1.00 68.06 287 SER A N 1
ATOM 2179 C CA . SER A 1 287 ? 4.175 10.511 -4.559 1.00 68.06 287 SER A CA 1
ATOM 2180 C C . SER A 1 287 ? 5.307 9.704 -5.191 1.00 68.06 287 SER A C 1
ATOM 2182 O O . SER A 1 287 ? 5.220 8.484 -5.356 1.00 68.06 287 SER A O 1
ATOM 2184 N N . PHE A 1 288 ? 6.348 10.418 -5.630 1.00 63.47 288 PHE A N 1
ATOM 2185 C CA . PHE A 1 288 ? 7.555 9.864 -6.261 1.00 63.47 288 PHE A CA 1
ATOM 2186 C C . PHE A 1 288 ? 7.288 8.866 -7.410 1.00 63.47 288 PHE A C 1
ATOM 2188 O O . PHE A 1 288 ? 8.049 7.928 -7.646 1.00 63.47 288 PHE A O 1
ATOM 2195 N N . GLY A 1 289 ? 6.199 9.066 -8.162 1.00 56.41 289 GLY A N 1
ATOM 2196 C CA . GLY A 1 289 ? 5.811 8.184 -9.271 1.00 56.41 289 GLY A CA 1
ATOM 2197 C C . GLY A 1 289 ? 4.996 6.953 -8.850 1.00 56.41 289 GLY A C 1
ATOM 2198 O O . GLY A 1 289 ? 4.763 6.069 -9.677 1.00 56.41 289 GLY A O 1
ATOM 2199 N N . GLY A 1 290 ? 4.528 6.912 -7.603 1.00 70.94 290 GLY A N 1
ATOM 2200 C CA . GLY A 1 290 ? 3.650 5.881 -7.051 1.00 70.94 290 GLY A CA 1
ATOM 2201 C C . GLY A 1 290 ? 4.372 4.825 -6.230 1.00 70.94 290 GLY A C 1
ATOM 2202 O O . GLY A 1 290 ? 4.195 3.630 -6.468 1.00 70.94 290 GLY A O 1
ATOM 2203 N N . VAL A 1 291 ? 5.206 5.275 -5.291 1.00 79.00 291 VAL A N 1
ATOM 2204 C CA . VAL A 1 291 ? 5.931 4.389 -4.366 1.00 79.00 291 VAL A CA 1
ATOM 2205 C C . VAL A 1 291 ? 5.066 3.919 -3.193 1.00 79.00 291 VAL A C 1
ATOM 2207 O O . VAL A 1 291 ? 5.268 2.815 -2.684 1.00 79.00 291 VAL A O 1
ATOM 2210 N N . ASP A 1 292 ? 4.048 4.697 -2.825 1.00 90.25 292 ASP A N 1
ATOM 2211 C CA . ASP A 1 292 ? 3.074 4.334 -1.798 1.00 90.25 292 ASP A CA 1
ATOM 2212 C C . ASP A 1 292 ? 2.006 3.407 -2.368 1.00 90.25 292 ASP A C 1
ATOM 2214 O O . ASP A 1 292 ? 1.289 3.768 -3.304 1.00 90.25 292 ASP A O 1
ATOM 2218 N N . ASN A 1 293 ? 1.877 2.203 -1.817 1.00 90.88 293 ASN A N 1
ATOM 2219 C CA . ASN A 1 293 ? 0.949 1.204 -2.338 1.00 90.88 293 ASN A CA 1
ATOM 2220 C C . ASN A 1 293 ? 0.171 0.512 -1.215 1.00 90.88 293 ASN A C 1
ATOM 2222 O O . ASN A 1 293 ? 0.669 0.293 -0.112 1.00 90.88 293 ASN A O 1
ATOM 2226 N N . ILE A 1 294 ? -1.067 0.131 -1.522 1.00 95.38 294 ILE A N 1
ATOM 2227 C CA . ILE A 1 294 ? -1.925 -0.700 -0.684 1.00 95.38 294 ILE A CA 1
ATOM 2228 C C . ILE A 1 294 ? -2.311 -1.929 -1.496 1.00 95.38 294 ILE A C 1
ATOM 2230 O O . ILE A 1 294 ? -2.986 -1.823 -2.520 1.00 95.38 294 ILE A O 1
ATOM 2234 N N . PHE A 1 295 ? -1.892 -3.096 -1.025 1.00 94.38 295 PHE A N 1
ATOM 2235 C CA . PHE A 1 295 ? -2.179 -4.399 -1.606 1.00 94.38 295 PHE A CA 1
ATOM 2236 C C . PHE A 1 295 ? -3.109 -5.209 -0.712 1.00 94.38 295 PHE A C 1
ATOM 2238 O O . PHE A 1 295 ? -3.071 -5.083 0.511 1.00 94.38 295 PHE A O 1
ATOM 2245 N N . GLY A 1 296 ? -3.885 -6.101 -1.318 1.00 90.56 296 GLY A N 1
ATOM 2246 C CA . GLY A 1 296 ? -4.742 -7.042 -0.612 1.00 90.56 296 GLY A CA 1
ATOM 2247 C C . GLY A 1 296 ? -4.781 -8.422 -1.255 1.00 90.56 296 GLY A C 1
ATOM 2248 O O . GLY A 1 296 ? -4.363 -8.603 -2.397 1.00 90.56 296 GLY A O 1
ATOM 2249 N N . ASN A 1 297 ? -5.287 -9.411 -0.519 1.00 88.00 297 ASN A N 1
ATOM 2250 C CA . ASN A 1 297 ? -5.644 -10.722 -1.079 1.00 88.00 297 ASN A CA 1
ATOM 2251 C C . ASN A 1 297 ? -7.124 -10.821 -1.497 1.00 88.00 297 ASN A C 1
ATOM 2253 O O . ASN A 1 297 ? -7.565 -11.891 -1.899 1.00 88.00 297 ASN A O 1
ATOM 2257 N N . MET A 1 298 ? -7.900 -9.740 -1.383 1.00 82.12 298 MET A N 1
ATOM 2258 C CA . MET A 1 298 ? -9.284 -9.660 -1.859 1.00 82.12 298 MET A CA 1
ATOM 2259 C C . MET A 1 298 ? -9.374 -9.111 -3.285 1.00 82.12 298 MET A C 1
ATOM 2261 O O . MET A 1 298 ? -8.455 -8.451 -3.765 1.00 82.12 298 MET A O 1
ATOM 2265 N N . ASP A 1 299 ? -10.500 -9.391 -3.942 1.00 72.12 299 ASP A N 1
ATOM 2266 C CA . ASP A 1 299 ? -10.803 -8.909 -5.290 1.00 72.12 299 ASP A CA 1
ATOM 2267 C C . ASP A 1 299 ? -10.828 -7.373 -5.357 1.00 72.12 299 ASP A C 1
ATOM 2269 O O . ASP A 1 299 ? -11.253 -6.715 -4.412 1.00 72.12 299 ASP A O 1
ATOM 2273 N N . ALA A 1 300 ? -10.432 -6.784 -6.486 1.00 65.75 300 ALA A N 1
ATOM 2274 C CA . ALA A 1 300 ? -10.456 -5.332 -6.666 1.00 65.75 300 ALA A CA 1
ATOM 2275 C C . ALA A 1 300 ? -11.868 -4.728 -6.500 1.00 65.75 300 ALA A C 1
ATOM 2277 O O . ALA A 1 300 ? -11.996 -3.578 -6.072 1.00 65.75 300 ALA A O 1
ATOM 2278 N N . ALA A 1 301 ? -12.923 -5.504 -6.777 1.00 67.94 301 ALA A N 1
ATOM 2279 C CA . ALA A 1 301 ? -14.319 -5.141 -6.547 1.00 67.94 301 ALA A CA 1
ATOM 2280 C C . ALA A 1 301 ? -14.678 -5.000 -5.059 1.00 67.94 301 ALA A C 1
ATOM 2282 O O . ALA A 1 301 ? -15.716 -4.425 -4.739 1.00 67.94 301 ALA A O 1
ATOM 2283 N N . SER A 1 302 ? -13.831 -5.476 -4.137 1.00 73.94 302 SER A N 1
ATOM 2284 C CA . SER A 1 302 ? -14.010 -5.235 -2.705 1.00 73.94 302 SER A CA 1
ATOM 2285 C C . SER A 1 302 ? -13.791 -3.771 -2.332 1.00 73.94 302 SER A C 1
ATOM 2287 O O . SER A 1 302 ? -14.160 -3.363 -1.233 1.00 73.94 302 SER A O 1
ATOM 2289 N N . VAL A 1 303 ? -13.117 -2.984 -3.176 1.00 76.81 303 VAL A N 1
ATOM 2290 C CA . VAL A 1 303 ? -12.813 -1.584 -2.875 1.00 76.81 303 VAL A CA 1
ATOM 2291 C C . VAL A 1 303 ? -14.078 -0.741 -2.992 1.00 76.81 303 VAL A C 1
ATOM 2293 O O . VAL A 1 303 ? -14.631 -0.566 -4.072 1.00 76.81 303 VAL A O 1
ATOM 2296 N N . VAL A 1 304 ? -14.499 -0.182 -1.861 1.00 81.31 304 VAL A N 1
ATOM 2297 C CA . VAL A 1 304 ? -15.652 0.717 -1.742 1.00 81.31 304 VAL A CA 1
ATOM 2298 C C . VAL A 1 304 ? -15.245 2.156 -2.039 1.00 81.31 304 VAL A C 1
ATOM 2300 O O . VAL A 1 304 ? -15.995 2.898 -2.664 1.00 81.31 304 VAL A O 1
ATOM 2303 N N . ARG A 1 305 ? -14.062 2.571 -1.571 1.00 79.06 305 ARG A N 1
ATOM 2304 C CA . ARG A 1 305 ? -13.583 3.950 -1.718 1.00 79.06 305 ARG A CA 1
ATOM 2305 C C . ARG A 1 305 ? -12.063 4.010 -1.692 1.00 79.06 305 ARG A C 1
ATOM 2307 O O . ARG A 1 305 ? -11.434 3.266 -0.948 1.00 79.06 305 ARG A O 1
ATOM 2314 N N . ARG A 1 306 ? -11.488 4.944 -2.448 1.00 82.00 306 ARG A N 1
ATOM 2315 C CA . ARG A 1 306 ? -10.084 5.370 -2.350 1.00 82.00 306 ARG A CA 1
ATOM 2316 C C . ARG A 1 306 ? -10.054 6.877 -2.126 1.00 82.00 306 ARG A C 1
ATOM 2318 O O . ARG A 1 306 ? -10.890 7.588 -2.685 1.00 82.00 306 ARG A O 1
ATOM 2325 N N . LYS A 1 307 ? -9.119 7.378 -1.325 1.00 82.50 307 LYS A N 1
ATOM 2326 C CA . LYS A 1 307 ? -8.968 8.818 -1.077 1.00 82.50 307 LYS A CA 1
ATOM 2327 C C . LYS A 1 307 ? -7.496 9.164 -0.872 1.00 82.50 307 LYS A C 1
ATOM 2329 O O . LYS A 1 307 ? -6.833 8.554 -0.039 1.00 82.50 307 LYS A O 1
ATOM 2334 N N . ASN A 1 308 ? -7.012 10.156 -1.613 1.00 85.00 308 ASN A N 1
ATOM 2335 C CA . ASN A 1 308 ? -5.789 10.875 -1.274 1.00 85.00 308 ASN A CA 1
ATOM 2336 C C . ASN A 1 308 ? -6.184 11.993 -0.299 1.00 85.00 308 ASN A C 1
ATOM 2338 O O . ASN A 1 308 ? -7.045 12.811 -0.626 1.00 85.00 308 ASN A O 1
ATOM 2342 N N . LEU A 1 309 ? -5.617 11.985 0.902 1.00 87.94 309 LEU A N 1
ATOM 2343 C CA . LEU A 1 309 ? -5.902 12.970 1.946 1.00 87.94 309 LEU A CA 1
ATOM 2344 C C . LEU A 1 309 ? -4.991 14.204 1.825 1.00 87.94 309 LEU A C 1
ATOM 2346 O O . LEU A 1 309 ? -5.244 15.222 2.460 1.00 87.94 309 LEU A O 1
ATOM 2350 N N . GLY A 1 310 ? -3.967 14.140 0.978 1.00 85.56 310 GLY A N 1
ATOM 2351 C CA . GLY A 1 310 ? -2.928 15.146 0.828 1.00 85.56 310 GLY A CA 1
ATOM 2352 C C . GLY A 1 310 ? -1.758 14.912 1.776 1.00 85.56 310 GLY A C 1
ATOM 2353 O O . GLY A 1 310 ? -1.722 13.948 2.545 1.00 85.56 310 GLY A O 1
ATOM 2354 N N . SER A 1 311 ? -0.791 15.822 1.714 1.00 90.88 311 SER A N 1
ATOM 2355 C CA . SER A 1 311 ? 0.521 15.568 2.300 1.00 90.88 311 SER A CA 1
ATOM 2356 C C . SER A 1 311 ? 0.623 15.801 3.791 1.00 90.88 311 SER A C 1
ATOM 2358 O O . SER A 1 311 ? 1.595 15.370 4.386 1.00 90.88 311 SER A O 1
ATOM 2360 N N . GLY A 1 312 ? -0.296 16.556 4.403 1.00 90.38 312 GLY A N 1
ATOM 2361 C CA . GLY A 1 312 ? -0.262 16.843 5.842 1.00 90.38 312 GLY A CA 1
ATOM 2362 C C . GLY A 1 312 ? 1.084 17.375 6.357 1.00 90.38 312 GLY A C 1
ATOM 2363 O O . GLY A 1 312 ? 1.385 17.201 7.534 1.00 90.38 312 GLY A O 1
ATOM 2364 N N . GLY A 1 313 ? 1.898 17.991 5.490 1.00 86.50 313 GLY A N 1
ATOM 2365 C CA . GLY A 1 313 ? 3.243 18.473 5.806 1.00 86.50 313 GLY A CA 1
ATOM 2366 C C . GLY A 1 313 ? 4.393 17.499 5.505 1.00 86.50 313 GLY A C 1
ATOM 2367 O O . GLY A 1 313 ? 5.535 17.959 5.523 1.00 86.50 313 GLY A O 1
ATOM 2368 N N . SER A 1 314 ? 4.112 16.229 5.212 1.00 95.06 314 SER A N 1
ATOM 2369 C CA . SER A 1 314 ? 5.052 15.242 4.664 1.00 95.06 314 SER A CA 1
ATOM 2370 C C . SER A 1 314 ? 5.375 15.544 3.190 1.00 95.06 314 SER A C 1
ATOM 2372 O O . SER A 1 314 ? 4.706 16.360 2.547 1.00 95.06 314 SER A O 1
ATOM 2374 N N . ASP A 1 315 ? 6.422 14.921 2.655 1.00 81.75 315 ASP A N 1
ATOM 2375 C CA . ASP A 1 315 ? 6.715 14.856 1.217 1.00 81.75 315 ASP A CA 1
ATOM 2376 C C . ASP A 1 315 ? 5.970 13.707 0.507 1.00 81.75 315 ASP A C 1
ATOM 2378 O O . ASP A 1 315 ? 5.916 13.667 -0.725 1.00 81.75 315 ASP A O 1
ATOM 2382 N N . HIS A 1 316 ? 5.316 12.832 1.273 1.00 93.00 316 HIS A N 1
ATOM 2383 C CA . HIS A 1 316 ? 4.340 11.864 0.783 1.00 93.00 316 HIS A CA 1
ATOM 2384 C C . HIS A 1 316 ? 2.908 12.300 1.087 1.00 93.00 316 HIS A C 1
ATOM 2386 O O . HIS A 1 316 ? 2.625 12.937 2.101 1.00 93.00 316 HIS A O 1
ATOM 2392 N N . ASP A 1 317 ? 1.982 11.896 0.223 1.00 86.19 317 ASP A N 1
ATOM 2393 C CA . ASP A 1 317 ? 0.556 12.018 0.489 1.00 86.19 317 ASP A CA 1
ATOM 2394 C C . ASP A 1 317 ? 0.048 10.855 1.348 1.00 86.19 317 ASP A C 1
ATOM 2396 O O . ASP A 1 317 ? 0.371 9.689 1.114 1.00 86.19 317 ASP A O 1
ATOM 2400 N N . ALA A 1 318 ? -0.820 11.158 2.310 1.00 96.06 318 ALA A N 1
ATOM 2401 C CA . ALA A 1 318 ? -1.563 10.144 3.043 1.00 96.06 318 ALA A CA 1
ATOM 2402 C C . ALA A 1 318 ? -2.633 9.516 2.134 1.00 96.06 318 ALA A C 1
ATOM 2404 O O . ALA A 1 318 ? -3.539 10.204 1.653 1.00 96.06 318 ALA A O 1
ATOM 2405 N N . ILE A 1 319 ? -2.568 8.199 1.928 1.00 94.94 319 ILE A N 1
ATOM 2406 C CA . ILE A 1 319 ? -3.509 7.471 1.068 1.00 94.94 319 ILE A CA 1
ATOM 2407 C C . ILE A 1 319 ? -4.394 6.518 1.870 1.00 94.94 319 ILE A C 1
ATOM 2409 O O . ILE A 1 319 ? -3.943 5.811 2.772 1.00 94.94 319 ILE A O 1
ATOM 2413 N N . SER A 1 320 ? -5.678 6.494 1.520 1.00 95.62 320 SER A N 1
ATOM 2414 C CA . SER A 1 320 ? -6.708 5.721 2.206 1.00 95.62 320 SER A CA 1
ATOM 2415 C C . SER A 1 320 ? -7.491 4.840 1.240 1.00 95.62 320 SER A C 1
ATOM 2417 O O . SER A 1 320 ? -7.841 5.269 0.136 1.00 95.62 320 SER A O 1
ATOM 2419 N N . VAL A 1 321 ? -7.797 3.615 1.670 1.00 87.19 321 VAL A N 1
ATOM 2420 C CA . VAL A 1 321 ? -8.733 2.721 0.980 1.00 87.19 321 VAL A CA 1
ATOM 2421 C C . VAL A 1 321 ? -9.732 2.136 1.970 1.00 87.19 321 VAL A C 1
ATOM 2423 O O . VAL A 1 321 ? -9.375 1.726 3.072 1.00 87.19 321 VAL A O 1
ATOM 2426 N N . THR A 1 322 ? -10.991 2.065 1.558 1.00 90.88 322 THR A N 1
ATOM 2427 C CA . THR A 1 322 ? -12.055 1.370 2.276 1.00 90.88 322 THR A CA 1
ATOM 2428 C C . THR A 1 322 ? -12.432 0.131 1.482 1.00 90.88 322 THR A C 1
ATOM 2430 O O . THR A 1 322 ? -12.815 0.246 0.316 1.00 90.88 322 THR A O 1
ATOM 2433 N N . VAL A 1 323 ? -12.338 -1.048 2.097 1.00 86.75 323 VAL A N 1
ATOM 2434 C CA . VAL A 1 323 ? -12.688 -2.330 1.467 1.00 86.75 323 VAL A CA 1
ATOM 2435 C C . VAL A 1 323 ? -13.816 -3.031 2.211 1.00 86.75 323 VAL A C 1
ATOM 2437 O O . VAL A 1 323 ? -13.866 -2.984 3.433 1.00 86.75 323 VAL A O 1
ATOM 2440 N N . SER A 1 324 ? -14.710 -3.703 1.492 1.00 90.00 324 SER A N 1
ATOM 2441 C CA . SER A 1 324 ? -15.740 -4.571 2.063 1.00 90.00 324 SER A CA 1
ATOM 2442 C C . SER A 1 324 ? -15.362 -6.030 1.845 1.00 90.00 324 SER A C 1
ATOM 2444 O O . SER A 1 324 ? -15.109 -6.448 0.717 1.00 90.00 324 SER A O 1
ATOM 2446 N N . VAL A 1 325 ? -15.308 -6.813 2.922 1.00 89.00 325 VAL A N 1
ATOM 2447 C CA . VAL A 1 325 ? -14.966 -8.239 2.864 1.00 89.00 325 VAL A CA 1
ATOM 2448 C C . VAL A 1 325 ? -16.078 -9.095 3.459 1.00 89.00 325 VAL A C 1
ATOM 2450 O O . VAL A 1 325 ? -16.667 -8.760 4.489 1.00 89.00 325 VAL A O 1
ATOM 2453 N N . GLY A 1 326 ? -16.329 -10.239 2.819 1.00 80.62 326 GLY A N 1
ATOM 2454 C CA . GLY A 1 326 ? -17.384 -11.176 3.197 1.00 80.62 326 GLY A CA 1
ATOM 2455 C C . GLY A 1 326 ? -18.750 -10.868 2.589 1.00 80.62 326 GLY A C 1
ATOM 2456 O O . GLY A 1 326 ? -19.020 -9.752 2.153 1.00 80.62 326 GLY A O 1
ATOM 2457 N N . THR A 1 327 ? -19.636 -11.861 2.591 1.00 67.06 327 THR A N 1
ATOM 2458 C CA . THR A 1 327 ? -21.022 -11.681 2.146 1.00 67.06 327 THR A CA 1
ATOM 2459 C C . THR A 1 327 ? -21.878 -11.072 3.262 1.00 67.06 327 THR A C 1
ATOM 2461 O O . THR A 1 327 ? -21.781 -11.523 4.410 1.00 67.06 327 THR A O 1
ATOM 2464 N N . PRO A 1 328 ? -22.742 -10.083 2.967 1.00 54.47 328 PRO A N 1
ATOM 2465 C CA . PRO A 1 328 ? -23.778 -9.652 3.899 1.00 54.47 328 PRO A CA 1
ATOM 2466 C C . PRO A 1 328 ? -24.606 -10.859 4.356 1.00 54.47 328 PRO A C 1
ATOM 2468 O O . PRO A 1 328 ? -24.831 -11.789 3.578 1.00 54.47 328 PRO A O 1
ATOM 2471 N N . ALA A 1 329 ? -25.061 -10.865 5.612 1.00 47.16 329 ALA A N 1
ATOM 2472 C CA . ALA A 1 329 ? -26.083 -11.827 6.014 1.00 47.16 329 ALA A CA 1
ATOM 2473 C C . ALA A 1 329 ? -27.302 -11.645 5.087 1.00 47.16 329 ALA A C 1
ATOM 2475 O O . ALA A 1 329 ? -27.593 -10.500 4.733 1.00 47.16 329 ALA A O 1
ATOM 2476 N N . PRO A 1 330 ? -28.003 -12.717 4.672 1.00 44.78 330 PRO A N 1
ATOM 2477 C CA . PRO A 1 330 ? -29.233 -12.560 3.911 1.00 44.78 330 PRO A CA 1
ATOM 2478 C C . PRO A 1 330 ? -30.187 -11.685 4.724 1.00 44.78 330 PRO A C 1
ATOM 2480 O O . PRO A 1 330 ? -30.628 -12.090 5.799 1.00 44.78 330 PRO A O 1
ATOM 2483 N N . GLU A 1 331 ? -30.458 -10.472 4.246 1.00 36.75 331 GLU A N 1
ATOM 2484 C CA . GLU A 1 331 ? -31.497 -9.629 4.821 1.00 36.75 331 GLU A CA 1
ATOM 2485 C C . GLU A 1 331 ? -32.820 -10.398 4.763 1.00 36.75 331 GLU A C 1
ATOM 2487 O O . GLU A 1 331 ? -33.198 -10.981 3.742 1.00 36.75 331 GLU A O 1
ATOM 2492 N N . GLU A 1 332 ? -33.494 -10.452 5.905 1.00 33.97 332 GLU A N 1
ATOM 2493 C CA . GLU A 1 332 ? -34.758 -11.141 6.095 1.00 33.97 332 GLU A CA 1
ATOM 2494 C C . GLU A 1 332 ? -35.797 -10.589 5.103 1.00 33.97 332 GLU A C 1
ATOM 2496 O O . GLU A 1 332 ? -36.085 -9.393 5.073 1.00 33.97 332 GLU A O 1
ATOM 2501 N N . LEU A 1 333 ? -36.332 -11.471 4.250 1.00 35.62 333 LEU A N 1
ATOM 2502 C CA . LEU A 1 333 ? -37.297 -11.154 3.196 1.00 35.62 333 LEU A CA 1
ATOM 2503 C C . LEU A 1 333 ? -38.433 -10.229 3.679 1.00 35.62 333 LEU A C 1
ATOM 2505 O O . LEU A 1 333 ? -39.412 -10.696 4.270 1.00 35.62 333 LEU A O 1
ATOM 2509 N N . GLN A 1 334 ? -38.422 -8.962 3.258 1.00 33.81 334 GLN A N 1
ATOM 2510 C CA . GLN A 1 334 ? -39.656 -8.188 3.115 1.00 33.81 334 GLN A CA 1
ATOM 2511 C C . GLN A 1 334 ? -40.226 -8.359 1.698 1.00 33.81 334 GLN A C 1
ATOM 2513 O O . GLN A 1 334 ? -39.841 -7.731 0.720 1.00 33.81 334 GLN A O 1
ATOM 2518 N N . ARG A 1 335 ? -41.144 -9.327 1.645 1.00 34.19 335 ARG A N 1
ATOM 2519 C CA . ARG A 1 335 ? -42.117 -9.720 0.612 1.00 34.19 335 ARG A CA 1
ATOM 2520 C C . ARG A 1 335 ? -42.429 -8.706 -0.511 1.00 34.19 335 ARG A C 1
ATOM 2522 O O . ARG A 1 335 ? -43.079 -7.692 -0.276 1.00 34.19 335 ARG A O 1
ATOM 2529 N N . SER A 1 336 ? -42.231 -9.144 -1.761 1.00 25.12 336 SER A N 1
ATOM 2530 C CA . SER A 1 336 ? -43.234 -9.062 -2.848 1.00 25.12 336 SER A CA 1
ATOM 2531 C C . SER A 1 336 ? -42.912 -10.038 -4.003 1.00 25.12 336 SER A C 1
ATOM 2533 O O . SER A 1 336 ? -41.788 -10.531 -4.077 1.00 25.12 336 SER A O 1
ATOM 2535 N N . PRO A 1 337 ? -43.906 -10.455 -4.818 1.00 34.12 337 PRO A N 1
ATOM 2536 C CA . PRO A 1 337 ? -43.990 -11.825 -5.329 1.00 34.12 337 PRO A CA 1
ATOM 2537 C C . PRO A 1 337 ? -43.217 -12.112 -6.627 1.00 34.12 337 PRO A C 1
ATOM 2539 O O . PRO A 1 337 ? -43.057 -11.269 -7.503 1.00 34.12 337 PRO A O 1
ATOM 2542 N N . ARG A 1 338 ? -42.810 -13.387 -6.720 1.00 31.47 338 ARG A N 1
ATOM 2543 C CA . ARG A 1 338 ? -42.149 -14.124 -7.813 1.00 31.47 338 ARG A CA 1
ATOM 2544 C C . ARG A 1 338 ? -42.358 -13.585 -9.237 1.00 31.47 338 ARG A C 1
ATOM 2546 O O . ARG A 1 338 ? -43.482 -13.532 -9.731 1.00 31.47 338 ARG A O 1
ATOM 2553 N N . ARG A 1 339 ? -41.246 -13.500 -9.977 1.00 27.61 339 ARG A N 1
ATOM 2554 C CA . ARG A 1 339 ? -41.161 -14.087 -11.324 1.00 27.61 339 ARG A CA 1
ATOM 2555 C C . ARG A 1 339 ? -40.163 -15.239 -11.304 1.00 27.61 339 ARG A C 1
ATOM 2557 O O . ARG A 1 339 ? -39.053 -15.113 -10.807 1.00 27.61 339 ARG A O 1
ATOM 2564 N N . THR A 1 340 ? -40.628 -16.379 -11.786 1.00 33.19 340 THR A N 1
ATOM 2565 C CA . THR A 1 340 ? -39.876 -17.611 -12.004 1.00 33.19 340 THR A CA 1
ATOM 2566 C C . THR A 1 340 ? -38.837 -17.411 -13.107 1.00 33.19 340 THR A C 1
ATOM 2568 O O . THR A 1 340 ? -39.201 -17.021 -14.214 1.00 33.19 340 THR A O 1
ATOM 2571 N N . GLY A 1 341 ? -37.575 -17.706 -12.810 1.00 28.39 341 GLY A N 1
ATOM 2572 C CA . GLY A 1 341 ? -36.465 -17.773 -13.761 1.00 28.39 341 GLY A CA 1
ATOM 2573 C C . GLY A 1 341 ? -35.262 -18.412 -13.070 1.00 28.39 341 GLY A C 1
ATOM 2574 O O . GLY A 1 341 ? -35.028 -18.146 -11.896 1.00 28.39 341 GLY A O 1
ATOM 2575 N N . GLU A 1 342 ? -34.597 -19.329 -13.760 1.00 27.03 342 GLU A N 1
ATOM 2576 C CA . GLU A 1 342 ? -33.601 -20.281 -13.260 1.00 27.03 342 GLU A CA 1
ATOM 2577 C C . GLU A 1 342 ? -32.429 -19.676 -12.469 1.00 27.03 342 GLU A C 1
ATOM 2579 O O . GLU A 1 342 ? -31.946 -18.582 -12.747 1.00 27.03 342 GLU A O 1
ATOM 2584 N N . VAL A 1 343 ? -31.939 -20.458 -11.504 1.00 35.66 343 VAL A N 1
ATOM 2585 C CA . VAL A 1 343 ? -30.705 -20.227 -10.741 1.00 35.66 343 VAL A CA 1
ATOM 2586 C C . VAL A 1 343 ? -29.492 -20.529 -11.636 1.00 35.66 343 VAL A C 1
ATOM 2588 O O . VAL A 1 343 ? -29.375 -21.677 -12.072 1.00 35.66 343 VAL A O 1
ATOM 2591 N N . PRO A 1 344 ? -28.545 -19.598 -11.877 1.00 27.78 344 PRO A N 1
ATOM 2592 C CA . PRO A 1 344 ? -27.286 -19.954 -12.514 1.00 27.78 344 PRO A CA 1
ATOM 2593 C C . PRO A 1 344 ? -26.260 -20.396 -11.469 1.00 27.78 344 PRO A C 1
ATOM 2595 O O . PRO A 1 344 ? -25.894 -19.661 -10.553 1.00 27.78 344 PRO A O 1
ATOM 2598 N N . SER A 1 345 ? -25.802 -21.629 -11.661 1.00 27.22 345 SER A N 1
ATOM 2599 C CA . SER A 1 345 ? -24.602 -22.231 -11.088 1.00 27.22 345 SER A CA 1
ATOM 2600 C C . SER A 1 345 ? -23.368 -21.333 -11.243 1.00 27.22 345 SER A C 1
ATOM 2602 O O . SER A 1 345 ? -23.217 -20.630 -12.241 1.00 27.22 345 SER A O 1
ATOM 2604 N N . GLY A 1 346 ? -22.473 -21.415 -10.257 1.00 38.66 346 GLY A N 1
ATOM 2605 C CA . GLY A 1 346 ? -21.262 -20.614 -10.127 1.00 38.66 346 GLY A CA 1
ATOM 2606 C C . GLY A 1 346 ? -20.383 -20.571 -11.378 1.00 38.66 346 GLY A C 1
ATOM 2607 O O . GLY A 1 346 ? -20.011 -21.606 -11.925 1.00 38.66 346 GLY A O 1
ATOM 2608 N N . ALA A 1 347 ? -20.087 -19.336 -11.787 1.00 33.41 347 ALA A N 1
ATOM 2609 C CA . ALA A 1 347 ? -18.947 -18.848 -12.566 1.00 33.41 347 ALA A CA 1
ATOM 2610 C C . ALA A 1 347 ? -19.295 -17.420 -13.037 1.00 33.41 347 ALA A C 1
ATOM 2612 O O . ALA A 1 347 ? -19.558 -17.192 -14.217 1.00 33.41 347 ALA A O 1
ATOM 2613 N N . LEU A 1 348 ? -19.340 -16.437 -12.129 1.00 29.09 348 LEU A N 1
ATOM 2614 C CA . LEU A 1 348 ? -19.314 -15.033 -12.554 1.00 29.09 348 LEU A CA 1
ATOM 2615 C C . LEU A 1 348 ? -17.871 -14.706 -12.954 1.00 29.09 348 LEU A C 1
ATOM 2617 O O . LEU A 1 348 ? -17.033 -14.365 -12.131 1.00 29.09 348 LEU A O 1
ATOM 2621 N N . GLN A 1 349 ? -17.574 -14.924 -14.234 1.00 33.06 349 GLN A N 1
ATOM 2622 C CA . GLN A 1 349 ? -16.283 -14.645 -14.856 1.00 33.06 349 GLN A CA 1
ATOM 2623 C C . GLN A 1 349 ? -15.955 -13.144 -14.775 1.00 33.06 349 GLN A C 1
ATOM 2625 O O . GLN A 1 349 ? -16.826 -12.299 -14.996 1.00 33.06 349 GLN A O 1
ATOM 2630 N N . ALA A 1 350 ? -14.680 -12.822 -14.533 1.00 33.97 350 ALA A N 1
ATOM 2631 C CA . ALA A 1 350 ? -14.103 -11.471 -14.527 1.00 33.97 350 ALA A CA 1
ATOM 2632 C C . ALA A 1 350 ? -14.497 -10.607 -15.751 1.00 33.97 350 ALA A C 1
ATOM 2634 O O . ALA A 1 350 ? -14.568 -9.383 -15.662 1.00 33.97 350 ALA A O 1
ATOM 2635 N N . THR A 1 351 ? -14.856 -11.240 -16.869 1.00 34.31 351 THR A N 1
ATOM 2636 C CA . THR A 1 351 ? -15.368 -10.618 -18.101 1.00 34.31 351 THR A CA 1
ATOM 2637 C C . THR A 1 351 ? -16.711 -9.898 -17.932 1.00 34.31 351 THR A C 1
ATOM 2639 O O . THR A 1 351 ? -16.976 -8.927 -18.641 1.00 34.31 351 THR A O 1
ATOM 2642 N N . ASN A 1 352 ? -17.563 -10.320 -16.990 1.00 31.14 352 ASN A N 1
ATOM 2643 C CA . ASN A 1 352 ? -18.792 -9.596 -16.648 1.00 31.14 352 ASN A CA 1
ATOM 2644 C C . ASN A 1 352 ? -18.550 -8.520 -15.582 1.00 31.14 352 ASN A C 1
ATOM 2646 O O . ASN A 1 352 ? -19.180 -7.471 -15.658 1.00 31.14 352 ASN A O 1
ATOM 2650 N N . ALA A 1 353 ? -17.607 -8.708 -14.653 1.00 35.00 353 ALA A N 1
ATOM 2651 C CA . ALA A 1 353 ? -17.217 -7.662 -13.698 1.00 35.00 353 ALA A CA 1
ATOM 2652 C C . ALA A 1 353 ? -16.622 -6.428 -14.413 1.00 35.00 353 ALA A C 1
ATOM 2654 O O . ALA A 1 353 ? -17.003 -5.298 -14.113 1.00 35.00 353 ALA A O 1
ATOM 2655 N N . LEU A 1 354 ? -15.809 -6.656 -15.454 1.00 33.94 354 LEU A N 1
ATOM 2656 C CA . LEU A 1 354 ? -15.284 -5.637 -16.375 1.00 33.94 354 LEU A CA 1
ATOM 2657 C C . LEU A 1 354 ? -16.373 -4.849 -17.131 1.00 33.94 354 LEU A C 1
ATOM 2659 O O . LEU A 1 354 ? -16.159 -3.696 -17.498 1.00 33.94 354 LEU A O 1
ATOM 2663 N N . LYS A 1 355 ? -17.545 -5.459 -17.367 1.00 37.97 355 LYS A N 1
ATOM 2664 C CA . LYS A 1 355 ? -18.698 -4.816 -18.026 1.00 37.97 355 LYS A CA 1
ATOM 2665 C C . LYS A 1 355 ? -19.601 -4.057 -17.054 1.00 37.97 355 LYS A C 1
ATOM 2667 O O . LYS A 1 355 ? -20.322 -3.165 -17.490 1.00 37.97 355 LYS A O 1
ATOM 2672 N N . VAL A 1 356 ? -19.595 -4.433 -15.774 1.00 35.41 356 VAL A N 1
ATOM 2673 C CA . VAL A 1 356 ? -20.498 -3.884 -14.751 1.00 35.41 356 VAL A CA 1
ATOM 2674 C C . VAL A 1 356 ? -19.856 -2.711 -13.994 1.00 35.41 356 VAL A C 1
ATOM 2676 O O . VAL A 1 356 ? -20.585 -1.793 -13.639 1.00 35.41 356 VAL A O 1
ATOM 2679 N N . ASN A 1 357 ? -18.523 -2.680 -13.828 1.00 39.53 357 ASN A N 1
ATOM 2680 C CA . ASN A 1 357 ? -17.774 -1.583 -13.187 1.00 39.53 357 ASN A CA 1
ATOM 2681 C C . ASN A 1 357 ? -16.475 -1.248 -13.959 1.00 39.53 357 ASN A C 1
ATOM 2683 O O . ASN A 1 357 ? -15.390 -1.679 -13.554 1.00 39.53 357 ASN A O 1
ATOM 2687 N N . PRO A 1 358 ? -16.546 -0.508 -15.082 1.00 45.31 358 PRO A N 1
ATOM 2688 C CA . PRO A 1 358 ? -15.347 -0.099 -15.812 1.00 45.31 358 PRO A CA 1
ATOM 2689 C C . PRO A 1 358 ? -14.472 0.831 -14.946 1.00 45.31 358 PRO A C 1
ATOM 2691 O O . PRO A 1 358 ? -15.025 1.646 -14.201 1.00 45.31 358 PRO A O 1
ATOM 2694 N N . PRO A 1 359 ? -13.126 0.747 -15.023 1.00 49.94 359 PRO A N 1
ATOM 2695 C CA . PRO A 1 359 ? -12.254 1.673 -14.308 1.00 49.94 359 PRO A CA 1
ATOM 2696 C C . PRO A 1 359 ? -12.583 3.112 -14.695 1.00 49.94 359 PRO A C 1
ATOM 2698 O O . PRO A 1 359 ? -12.675 3.445 -15.879 1.00 49.94 359 PRO A O 1
ATOM 2701 N N . GLY A 1 360 ? -12.768 3.954 -13.682 1.00 49.78 360 GLY A N 1
ATOM 2702 C CA . GLY A 1 360 ? -12.958 5.381 -13.883 1.00 49.78 360 GLY A CA 1
ATOM 2703 C C . GLY A 1 360 ? -11.661 6.073 -14.293 1.00 49.78 360 GLY A C 1
ATOM 2704 O O . GLY A 1 360 ? -10.578 5.485 -14.321 1.00 49.78 360 GLY A O 1
ATOM 2705 N N . ASP A 1 361 ? -11.789 7.356 -14.613 1.00 49.94 361 ASP A N 1
ATOM 2706 C CA . ASP A 1 361 ? -10.672 8.210 -15.015 1.00 49.94 361 ASP A CA 1
ATOM 2707 C C . ASP A 1 361 ? -10.113 9.066 -13.859 1.00 49.94 361 ASP A C 1
ATOM 2709 O O . ASP A 1 361 ? -9.061 9.704 -13.961 1.00 49.94 361 ASP A O 1
ATOM 2713 N N . ASP A 1 362 ? -10.810 9.075 -12.728 1.00 50.66 362 ASP A N 1
ATOM 2714 C CA . ASP A 1 362 ? -10.300 9.611 -11.476 1.00 50.66 362 ASP A CA 1
ATOM 2715 C C . ASP A 1 362 ? -9.460 8.552 -10.746 1.00 50.66 362 ASP A C 1
ATOM 2717 O O . ASP A 1 362 ? -9.686 7.346 -10.853 1.00 50.66 362 ASP A O 1
ATOM 2721 N N . TRP A 1 363 ? -8.480 8.996 -9.961 1.00 49.03 363 TRP A N 1
ATOM 2722 C CA . TRP A 1 363 ? -7.657 8.093 -9.152 1.00 49.03 363 TRP A CA 1
ATOM 2723 C C . TRP A 1 363 ? -8.463 7.308 -8.099 1.00 49.03 363 TRP A C 1
ATOM 2725 O O . TRP A 1 363 ? -7.921 6.388 -7.489 1.00 49.03 363 TRP A O 1
ATOM 2735 N N . GLN A 1 364 ? -9.743 7.637 -7.878 1.00 40.06 364 GLN A N 1
ATOM 2736 C CA . GLN A 1 364 ? -10.595 6.923 -6.927 1.00 40.06 364 GLN A CA 1
ATOM 2737 C C . GLN A 1 364 ? -11.115 5.592 -7.496 1.00 40.06 364 GLN A C 1
ATOM 2739 O O . GLN A 1 364 ? -11.295 4.629 -6.745 1.00 40.06 364 GLN A O 1
ATOM 2744 N N . HIS A 1 365 ? -11.285 5.503 -8.817 1.00 47.12 365 HIS A N 1
ATOM 2745 C CA . HIS A 1 365 ? -11.828 4.337 -9.526 1.00 47.12 365 HIS A CA 1
ATOM 2746 C C . HIS A 1 365 ? -10.868 3.759 -10.580 1.00 47.12 365 HIS A C 1
ATOM 2748 O O . HIS A 1 365 ? -11.231 2.827 -11.299 1.00 47.12 365 HIS A O 1
ATOM 2754 N N . PHE A 1 366 ? -9.653 4.299 -10.682 1.00 54.44 366 PHE A N 1
ATOM 2755 C CA . PHE A 1 366 ? -8.673 3.922 -11.694 1.00 54.44 366 PHE A CA 1
ATOM 2756 C C . PHE A 1 366 ? -7.914 2.625 -11.361 1.00 54.44 366 PHE A C 1
ATOM 2758 O O . PHE A 1 366 ? -7.354 2.462 -10.278 1.00 54.44 366 PHE A O 1
ATOM 2765 N N . TRP A 1 367 ? -7.845 1.729 -12.344 1.00 56.31 367 TRP A N 1
ATOM 2766 C CA . TRP A 1 367 ? -6.949 0.573 -12.406 1.00 56.31 367 TRP A CA 1
ATOM 2767 C C . TRP A 1 367 ? -6.732 0.187 -13.881 1.00 56.31 367 TRP A C 1
ATOM 2769 O O . TRP A 1 367 ? -7.461 0.660 -14.756 1.00 56.31 367 TRP A O 1
ATOM 2779 N N . CYS A 1 368 ? -5.718 -0.637 -14.164 1.00 64.19 368 CYS A N 1
ATOM 2780 C CA . CYS A 1 368 ? -5.335 -1.023 -15.527 1.00 64.19 368 CYS A CA 1
ATOM 2781 C C . CYS A 1 368 ? -5.890 -2.376 -15.946 1.00 64.19 368 CYS A C 1
ATOM 2783 O O . CYS A 1 368 ? -5.731 -3.344 -15.212 1.00 64.19 368 CYS A O 1
ATOM 2785 N N . GLY A 1 369 ? -6.443 -2.454 -17.160 1.00 63.62 369 GLY A N 1
ATOM 2786 C CA . GLY A 1 369 ? -7.012 -3.687 -17.716 1.00 63.62 369 GLY A CA 1
ATOM 2787 C C . GLY A 1 369 ? -6.043 -4.868 -17.755 1.00 63.62 369 GLY A C 1
ATOM 2788 O O . GLY A 1 369 ? -6.331 -5.924 -17.205 1.00 63.62 369 GLY A O 1
ATOM 2789 N N . GLN A 1 370 ? -4.892 -4.676 -18.397 1.00 70.56 370 GLN A N 1
ATOM 2790 C CA . GLN A 1 370 ? -3.809 -5.657 -18.462 1.00 70.56 370 GLN A CA 1
ATOM 2791 C C . GLN A 1 370 ? -2.467 -4.945 -18.366 1.00 70.56 370 GLN A C 1
ATOM 2793 O O . GLN A 1 370 ? -2.305 -3.852 -18.910 1.00 70.56 370 GLN A O 1
ATOM 2798 N N . LEU A 1 371 ? -1.514 -5.584 -17.691 1.00 68.81 371 LEU A N 1
ATOM 2799 C CA . LEU A 1 371 ? -0.139 -5.127 -17.541 1.00 68.81 371 LEU A CA 1
ATOM 2800 C C . LEU A 1 371 ? 0.811 -6.307 -17.737 1.00 68.81 371 LEU A C 1
ATOM 2802 O O . LEU A 1 371 ? 0.666 -7.339 -17.090 1.00 68.81 371 LEU A O 1
ATOM 2806 N N . GLU A 1 372 ? 1.794 -6.132 -18.608 1.00 65.94 372 GLU A N 1
ATOM 2807 C CA . GLU A 1 372 ? 2.827 -7.105 -18.936 1.00 65.94 372 GLU A CA 1
ATOM 2808 C C . GLU A 1 372 ? 4.205 -6.468 -18.706 1.00 65.94 372 GLU A C 1
ATOM 2810 O O . GLU A 1 372 ? 4.644 -5.626 -19.503 1.00 65.94 372 GLU A O 1
ATOM 2815 N N . PRO A 1 373 ? 4.872 -6.812 -17.590 1.00 54.06 373 PRO A N 1
ATOM 2816 C CA . PRO A 1 373 ? 6.199 -6.303 -17.284 1.00 54.06 373 PRO A CA 1
ATOM 2817 C C . PRO A 1 373 ? 7.265 -6.913 -18.194 1.00 54.06 373 PRO A C 1
ATOM 2819 O O . PRO A 1 373 ? 7.158 -8.063 -18.607 1.00 54.06 373 PRO A O 1
ATOM 2822 N N . ASP A 1 374 ? 8.288 -6.117 -18.496 1.00 58.22 374 ASP A N 1
ATOM 2823 C CA . ASP A 1 374 ? 9.353 -6.376 -19.472 1.00 58.22 374 ASP A CA 1
ATOM 2824 C C . ASP A 1 374 ? 8.856 -6.883 -20.808 1.00 58.22 374 ASP A C 1
ATOM 2826 O O . ASP A 1 374 ? 9.500 -7.692 -21.473 1.00 58.22 374 ASP A O 1
ATOM 2830 N N . VAL A 1 375 ? 7.694 -6.399 -21.210 1.00 70.56 375 VAL A N 1
ATOM 2831 C CA . VAL A 1 375 ? 7.163 -6.664 -22.527 1.00 70.56 375 VAL A CA 1
ATOM 2832 C C . VAL A 1 375 ? 7.091 -5.346 -23.268 1.00 70.56 375 VAL A C 1
ATOM 2834 O O . VAL A 1 375 ? 6.518 -4.372 -22.783 1.00 70.56 375 VAL A O 1
ATOM 2837 N N . GLY A 1 376 ? 7.673 -5.316 -24.462 1.00 85.12 376 GLY A N 1
ATOM 2838 C CA . GLY A 1 376 ? 7.416 -4.308 -25.478 1.00 85.12 376 GLY A CA 1
ATOM 2839 C C . GLY A 1 376 ? 6.348 -4.817 -26.441 1.00 85.12 376 GLY A C 1
ATOM 2840 O O . GLY A 1 376 ? 6.460 -5.924 -26.972 1.00 85.12 376 GLY A O 1
ATOM 2841 N N . TYR A 1 377 ? 5.310 -4.020 -26.677 1.00 92.94 377 TYR A N 1
ATOM 2842 C CA . TYR A 1 377 ? 4.331 -4.313 -27.715 1.00 92.94 377 TYR A CA 1
ATOM 2843 C C . TYR A 1 377 ? 4.796 -3.767 -29.055 1.00 92.94 377 TYR A C 1
ATOM 2845 O O . TYR A 1 377 ? 5.154 -2.595 -29.179 1.00 92.94 377 TYR A O 1
ATOM 2853 N N . VAL A 1 378 ? 4.734 -4.625 -30.070 1.00 90.75 378 VAL A N 1
ATOM 2854 C CA . VAL A 1 378 ? 4.953 -4.253 -31.464 1.00 90.75 378 VAL A CA 1
ATOM 2855 C C . VAL A 1 378 ? 3.585 -4.192 -32.147 1.00 90.75 378 VAL A C 1
ATOM 2857 O O . VAL A 1 378 ? 2.973 -5.242 -32.401 1.00 90.75 378 VAL A O 1
ATOM 2860 N N . PRO A 1 379 ? 3.056 -2.991 -32.433 1.00 89.25 379 PRO A N 1
ATOM 2861 C CA . PRO A 1 379 ? 1.769 -2.864 -33.098 1.00 89.25 379 PRO A CA 1
ATOM 2862 C C . PRO A 1 379 ? 1.870 -3.309 -34.569 1.00 89.25 379 PRO A C 1
ATOM 2864 O O . PRO A 1 379 ? 2.957 -3.274 -35.154 1.00 89.25 379 PRO A O 1
ATOM 2867 N N . PRO A 1 380 ? 0.749 -3.696 -35.201 1.00 89.06 380 PRO A N 1
ATOM 2868 C CA . PRO A 1 380 ? 0.692 -3.900 -36.643 1.00 89.06 380 PRO A CA 1
ATOM 2869 C C . PRO A 1 380 ? 1.213 -2.679 -37.416 1.00 89.06 380 PRO A C 1
ATOM 2871 O O . PRO A 1 380 ? 0.988 -1.530 -37.021 1.00 89.06 380 PRO A O 1
ATOM 2874 N N . LEU A 1 381 ? 1.876 -2.919 -38.551 1.00 87.25 381 LEU A N 1
ATOM 2875 C CA . LEU A 1 381 ? 2.344 -1.851 -39.440 1.00 87.25 381 LEU A CA 1
ATOM 2876 C C . LEU A 1 381 ? 1.176 -0.951 -39.867 1.00 87.25 381 LEU A C 1
ATOM 2878 O O . LEU A 1 381 ? 0.144 -1.433 -40.327 1.00 87.25 381 LEU A O 1
ATOM 2882 N N . GLY A 1 382 ? 1.355 0.363 -39.727 1.00 85.00 382 GLY A N 1
ATOM 2883 C CA . GLY A 1 382 ? 0.324 1.352 -40.055 1.00 85.00 382 GLY A CA 1
ATOM 2884 C C . GLY A 1 382 ? -0.747 1.549 -38.976 1.00 85.00 382 GLY A C 1
ATOM 2885 O O . GLY A 1 382 ? -1.645 2.365 -39.181 1.00 85.00 382 GLY A O 1
ATOM 2886 N N . SER A 1 383 ? -0.652 0.859 -37.830 1.00 88.81 383 SER A N 1
ATOM 2887 C CA . SER A 1 383 ? -1.504 1.145 -36.673 1.00 88.81 383 SER A CA 1
ATOM 2888 C C . SER A 1 383 ? -1.328 2.595 -36.223 1.00 88.81 383 SER A C 1
ATOM 2890 O O . SER A 1 383 ? -0.235 3.167 -36.290 1.00 88.81 383 SER A O 1
ATOM 2892 N N . TRP A 1 384 ? -2.416 3.204 -35.751 1.00 95.25 384 TRP A N 1
ATOM 2893 C CA . TRP A 1 384 ? -2.330 4.517 -35.127 1.00 95.25 384 TRP A CA 1
ATOM 2894 C C . TRP A 1 384 ? -1.402 4.454 -33.914 1.00 95.25 384 TRP A C 1
ATOM 2896 O O . TRP A 1 384 ? -1.461 3.504 -33.142 1.00 95.25 384 TRP A O 1
ATOM 2906 N N . SER A 1 385 ? -0.582 5.483 -33.720 1.00 93.62 385 SER A N 1
ATOM 2907 C CA . SER A 1 385 ? 0.270 5.576 -32.541 1.00 93.62 385 SER A CA 1
ATOM 2908 C C . SER A 1 385 ? 0.356 6.997 -32.009 1.00 93.62 385 SER A C 1
ATOM 2910 O O . SER A 1 385 ? 0.376 7.955 -32.787 1.00 93.62 385 SER A O 1
ATOM 2912 N N . ARG A 1 386 ? 0.497 7.133 -30.692 1.00 93.81 386 ARG A N 1
ATOM 2913 C CA . ARG A 1 386 ? 0.796 8.399 -30.021 1.00 93.81 386 ARG A CA 1
ATOM 2914 C C . ARG A 1 386 ? 1.862 8.183 -28.962 1.00 93.81 386 ARG A C 1
ATOM 2916 O O . ARG A 1 386 ? 1.731 7.298 -28.125 1.00 93.81 386 ARG A O 1
ATOM 2923 N N . VAL A 1 387 ? 2.889 9.025 -28.985 1.00 91.69 387 VAL A N 1
ATOM 2924 C CA . VAL A 1 387 ? 3.982 8.992 -28.010 1.00 91.69 387 VAL A CA 1
ATOM 2925 C C . VAL A 1 387 ? 3.882 10.210 -27.105 1.00 91.69 387 VAL A C 1
ATOM 2927 O O . VAL A 1 387 ? 3.790 11.342 -27.580 1.00 91.69 387 VAL A O 1
ATOM 2930 N N . ILE A 1 388 ? 3.893 9.972 -25.800 1.00 87.62 388 ILE A N 1
ATOM 2931 C CA . ILE A 1 388 ? 3.916 10.997 -24.762 1.00 87.62 388 ILE A CA 1
ATOM 2932 C C . ILE A 1 388 ? 5.206 10.802 -23.977 1.00 87.62 388 ILE A C 1
ATOM 2934 O O . ILE A 1 388 ? 5.472 9.712 -23.477 1.00 87.62 388 ILE A O 1
ATOM 2938 N N . SER A 1 389 ? 6.019 11.847 -23.886 1.00 85.06 389 SER A N 1
ATOM 2939 C CA . SER A 1 389 ? 7.233 11.846 -23.067 1.00 85.06 389 SER A CA 1
ATOM 2940 C C . SER A 1 389 ? 6.944 12.456 -21.702 1.00 85.06 389 SER A C 1
ATOM 2942 O O . SER A 1 389 ? 6.149 13.389 -21.608 1.00 85.06 389 SER A O 1
ATOM 2944 N N . HIS A 1 390 ? 7.620 11.956 -20.671 1.00 76.69 390 HIS A N 1
ATOM 2945 C CA . HIS A 1 390 ? 7.573 12.496 -19.315 1.00 76.69 390 HIS A CA 1
ATOM 2946 C C . HIS A 1 390 ? 7.948 13.979 -19.323 1.00 76.69 390 HIS A C 1
ATOM 2948 O O . HIS A 1 390 ? 8.975 14.359 -19.894 1.00 76.69 390 HIS A O 1
ATOM 2954 N N . ARG A 1 391 ? 7.087 14.801 -18.716 1.00 70.62 391 ARG A N 1
ATOM 2955 C CA . ARG A 1 391 ? 7.260 16.251 -18.576 1.00 70.62 391 ARG A CA 1
ATOM 2956 C C . ARG A 1 391 ? 6.885 16.637 -17.146 1.00 70.62 391 ARG A C 1
ATOM 2958 O O . ARG A 1 391 ? 5.698 16.834 -16.882 1.00 70.62 391 ARG A O 1
ATOM 2965 N N . PRO A 1 392 ? 7.864 16.738 -16.232 1.00 59.53 392 PRO A N 1
ATOM 2966 C CA . PRO A 1 392 ? 7.592 16.969 -14.816 1.00 59.53 392 PRO A CA 1
ATOM 2967 C C . PRO A 1 392 ? 6.844 18.289 -14.551 1.00 59.53 392 PRO A C 1
ATOM 2969 O O . PRO A 1 392 ? 6.141 18.396 -13.553 1.00 59.53 392 PRO A O 1
ATOM 2972 N N . GLU A 1 393 ? 6.912 19.270 -15.460 1.00 60.75 393 GLU A N 1
ATOM 2973 C CA . GLU A 1 393 ? 6.180 20.540 -15.340 1.00 60.75 393 GLU A CA 1
ATOM 2974 C C . GLU A 1 393 ? 4.670 20.500 -15.677 1.00 60.75 393 GLU A C 1
ATOM 2976 O O . GLU A 1 393 ? 3.973 21.477 -15.412 1.00 60.75 393 GLU A O 1
ATOM 2981 N N . MET A 1 394 ? 4.132 19.420 -16.262 1.00 54.16 394 MET A N 1
ATOM 2982 C CA . MET A 1 394 ? 2.754 19.394 -16.808 1.00 54.16 394 MET A CA 1
ATOM 2983 C C . MET A 1 394 ? 1.670 18.916 -15.821 1.00 54.16 394 MET A C 1
ATOM 2985 O O . MET A 1 394 ? 0.505 18.794 -16.205 1.00 54.16 394 MET A O 1
ATOM 2989 N N . GLY A 1 395 ? 2.025 18.677 -14.555 1.00 52.47 395 GLY A N 1
ATOM 2990 C CA . GLY A 1 395 ? 1.099 18.194 -13.526 1.00 52.47 395 GLY A CA 1
ATOM 2991 C C . GLY A 1 395 ? 0.673 16.730 -13.709 1.00 52.47 395 GLY A C 1
ATOM 2992 O O . GLY A 1 395 ? 0.919 16.096 -14.737 1.00 52.47 395 GLY A O 1
ATOM 2993 N N . ASP A 1 396 ? 0.021 16.171 -12.687 1.00 53.94 396 ASP A N 1
ATOM 2994 C CA . ASP A 1 396 ? -0.217 14.726 -12.574 1.00 53.94 396 ASP A CA 1
ATOM 2995 C C . ASP A 1 396 ? -1.079 14.103 -13.688 1.00 53.94 396 ASP A C 1
ATOM 2997 O O . ASP A 1 396 ? -0.958 12.909 -13.977 1.00 53.94 396 ASP A O 1
ATOM 3001 N N . ASP A 1 397 ? -1.946 14.888 -14.327 1.00 54.09 397 ASP A N 1
ATOM 3002 C CA . ASP A 1 397 ? -2.933 14.389 -15.291 1.00 54.09 397 ASP A CA 1
ATOM 3003 C C . ASP A 1 397 ? -2.382 14.113 -16.697 1.00 54.09 397 ASP A C 1
ATOM 3005 O O . ASP A 1 397 ? -3.031 13.402 -17.470 1.00 54.09 397 ASP A O 1
ATOM 3009 N N . PHE A 1 398 ? -1.202 14.643 -17.031 1.00 57.78 398 PHE A N 1
ATOM 3010 C CA . PHE A 1 398 ? -0.572 14.480 -18.351 1.00 57.78 398 PHE A CA 1
ATOM 3011 C C . PHE A 1 398 ? 0.810 13.838 -18.292 1.00 57.78 398 PHE A C 1
ATOM 3013 O O . PHE A 1 398 ? 1.424 13.594 -19.335 1.00 57.78 398 PHE A O 1
ATOM 3020 N N . ASP A 1 399 ? 1.302 13.569 -17.087 1.00 69.31 399 ASP A N 1
ATOM 3021 C CA . ASP A 1 399 ? 2.628 13.022 -16.901 1.00 69.31 399 ASP A CA 1
ATOM 3022 C C . ASP A 1 399 ? 2.671 11.492 -17.048 1.00 69.31 399 ASP A C 1
ATOM 3024 O O . ASP A 1 399 ? 1.716 10.785 -16.739 1.00 69.31 399 ASP A O 1
ATOM 3028 N N . VAL A 1 400 ? 3.809 10.964 -17.502 1.00 75.62 400 VAL A N 1
ATOM 3029 C CA . VAL A 1 400 ? 4.065 9.528 -17.707 1.00 75.62 400 VAL A CA 1
ATOM 3030 C C . VAL A 1 400 ? 5.251 9.039 -16.877 1.00 75.62 400 VAL A C 1
ATOM 3032 O O . VAL A 1 400 ? 6.020 8.186 -17.319 1.00 75.62 400 VAL A O 1
ATOM 3035 N N . ALA A 1 401 ? 5.403 9.553 -15.652 1.00 71.12 401 ALA A N 1
ATOM 3036 C CA . ALA A 1 401 ? 6.433 9.102 -14.713 1.00 71.12 401 ALA A CA 1
ATOM 3037 C C . ALA A 1 401 ? 6.404 7.592 -14.421 1.00 71.12 401 ALA A C 1
ATOM 3039 O O . ALA A 1 401 ? 7.429 7.044 -14.024 1.00 71.12 401 ALA A O 1
A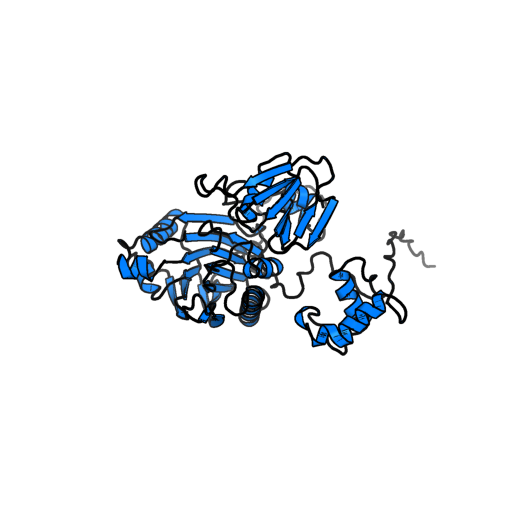TOM 3040 N N . ALA A 1 402 ? 5.266 6.920 -14.624 1.00 70.19 402 ALA A N 1
ATOM 3041 C CA . ALA A 1 402 ? 5.112 5.502 -14.333 1.00 70.19 402 ALA A CA 1
ATOM 3042 C C . ALA A 1 402 ? 4.069 4.815 -15.249 1.00 70.19 402 ALA A C 1
ATOM 3044 O O . ALA A 1 402 ? 3.149 5.489 -15.735 1.00 70.19 402 ALA A O 1
ATOM 3045 N N . PRO A 1 403 ? 4.176 3.489 -15.475 1.00 75.50 403 PRO A N 1
ATOM 3046 C CA . PRO A 1 403 ? 3.288 2.703 -16.338 1.00 75.50 403 PRO A CA 1
ATOM 3047 C C . PRO A 1 403 ? 1.785 2.935 -16.143 1.00 75.50 403 PRO A C 1
ATOM 3049 O O . PRO A 1 403 ? 1.048 3.091 -17.114 1.00 75.50 403 PRO A O 1
ATOM 3052 N N . GLN A 1 404 ? 1.316 3.034 -14.898 1.00 71.38 404 GLN A N 1
ATOM 3053 C CA . GLN A 1 404 ? -0.096 3.257 -14.581 1.00 71.38 404 GLN A CA 1
ATOM 3054 C C . GLN A 1 404 ? -0.616 4.595 -15.124 1.00 71.38 404 GLN A C 1
ATOM 3056 O O . GLN A 1 404 ? -1.782 4.716 -15.479 1.00 71.38 404 GLN A O 1
ATOM 3061 N N . ARG A 1 405 ? 0.250 5.601 -15.281 1.00 79.50 405 ARG A N 1
ATOM 3062 C CA . ARG A 1 405 ? -0.143 6.862 -15.919 1.00 79.50 405 ARG A CA 1
ATOM 3063 C C . ARG A 1 405 ? -0.284 6.706 -17.433 1.00 79.50 405 ARG A C 1
ATOM 3065 O O . ARG A 1 405 ? -1.212 7.252 -18.018 1.00 79.50 405 ARG A O 1
ATOM 3072 N N . CYS A 1 406 ? 0.572 5.894 -18.058 1.00 85.81 406 CYS A N 1
ATOM 3073 C CA . CYS A 1 406 ? 0.446 5.549 -19.476 1.00 85.81 406 CYS A CA 1
ATOM 3074 C C . CYS A 1 406 ? -0.857 4.795 -19.763 1.00 85.81 406 CYS A C 1
ATOM 3076 O O . CYS A 1 406 ? -1.613 5.150 -20.663 1.00 85.81 406 CYS A O 1
ATOM 3078 N N . CYS A 1 407 ? -1.165 3.820 -18.916 1.00 85.38 407 CYS A N 1
ATOM 3079 C CA . CYS A 1 407 ? -2.437 3.119 -18.902 1.00 85.38 407 CYS A CA 1
ATOM 3080 C C . CYS A 1 407 ? -3.645 4.062 -18.792 1.00 85.38 407 CYS A C 1
ATOM 3082 O O . CYS A 1 407 ? -4.575 3.958 -19.589 1.00 85.38 407 CYS A O 1
ATOM 3084 N N . ARG A 1 408 ? -3.618 5.025 -17.858 1.00 79.94 408 ARG A N 1
ATOM 3085 C CA . ARG A 1 408 ? -4.683 6.030 -17.698 1.00 79.94 408 ARG A CA 1
ATOM 3086 C C . ARG A 1 408 ? -4.884 6.858 -18.962 1.00 79.94 408 ARG A C 1
ATOM 3088 O O . ARG A 1 408 ? -6.010 7.014 -19.425 1.00 79.94 408 ARG A O 1
ATOM 3095 N N . LEU A 1 409 ? -3.794 7.333 -19.562 1.00 85.31 409 LEU A N 1
ATOM 3096 C CA . LEU A 1 409 ? -3.844 8.082 -20.819 1.00 85.31 409 LEU A CA 1
ATOM 3097 C C . LEU A 1 409 ? -4.401 7.235 -21.968 1.00 85.31 409 LEU A C 1
ATOM 3099 O O . LEU A 1 409 ? -5.211 7.735 -22.744 1.00 85.31 409 LEU A O 1
ATOM 3103 N N . CYS A 1 410 ? -4.035 5.954 -22.041 1.00 89.00 410 CYS A N 1
ATOM 3104 C CA . CYS A 1 410 ? -4.603 5.032 -23.019 1.00 89.00 410 CYS A CA 1
ATOM 3105 C C . CYS A 1 410 ? -6.103 4.809 -22.784 1.00 89.00 410 CYS A C 1
ATOM 3107 O O . CYS A 1 410 ? -6.876 4.830 -23.733 1.00 89.00 410 CYS A O 1
ATOM 3109 N N . GLN A 1 411 ? -6.551 4.678 -21.532 1.00 84.38 411 GLN A N 1
ATOM 3110 C CA . GLN A 1 411 ? -7.977 4.535 -21.213 1.00 84.38 411 GLN A CA 1
ATOM 3111 C C . GLN A 1 411 ? -8.805 5.775 -21.585 1.00 84.38 411 GLN A C 1
ATOM 3113 O O . GLN A 1 411 ? -9.962 5.631 -21.975 1.00 84.38 411 GLN A O 1
ATOM 3118 N N . ARG A 1 412 ? -8.218 6.978 -21.511 1.00 82.06 412 ARG A N 1
ATOM 3119 C CA . ARG A 1 412 ? -8.843 8.234 -21.970 1.00 82.06 412 ARG A CA 1
ATOM 3120 C C . ARG A 1 412 ? -8.918 8.354 -23.485 1.00 82.06 412 ARG A C 1
ATOM 3122 O O . ARG A 1 412 ? -9.793 9.041 -24.003 1.00 82.06 412 ARG A O 1
ATOM 3129 N N . GLU A 1 413 ? -7.958 7.770 -24.187 1.00 89.75 413 GLU A N 1
ATOM 3130 C CA . GLU A 1 413 ? -7.794 7.920 -25.624 1.00 89.75 413 GLU A CA 1
ATOM 3131 C C . GLU A 1 413 ? -8.659 6.887 -26.361 1.00 89.75 413 GLU A C 1
ATOM 3133 O O . GLU A 1 413 ? -8.304 5.709 -26.390 1.00 89.75 413 GLU A O 1
ATOM 3138 N N . PRO A 1 414 ? -9.767 7.284 -27.018 1.00 89.06 414 PRO A N 1
ATOM 3139 C CA . PRO A 1 414 ? -10.717 6.330 -27.602 1.00 89.06 414 PRO A CA 1
ATOM 3140 C C . PRO A 1 414 ? -10.101 5.431 -28.679 1.00 89.06 414 PRO A C 1
ATOM 3142 O O . PRO A 1 414 ? -10.605 4.340 -28.962 1.00 89.06 414 PRO A O 1
ATOM 3145 N N . ARG A 1 415 ? -9.019 5.909 -29.305 1.00 93.12 415 ARG A N 1
ATOM 3146 C CA . ARG A 1 415 ? -8.269 5.172 -30.319 1.00 93.12 415 ARG A CA 1
ATOM 3147 C C . ARG A 1 415 ? -7.339 4.137 -29.712 1.00 93.12 415 ARG A C 1
ATOM 3149 O O . ARG A 1 415 ? -6.982 3.216 -30.427 1.00 93.12 415 ARG A O 1
ATOM 3156 N N . CYS A 1 416 ? -6.933 4.282 -28.455 1.00 93.25 416 CYS A N 1
ATOM 3157 C CA . CYS A 1 416 ? -5.945 3.408 -27.851 1.00 93.25 416 CYS A CA 1
ATOM 3158 C C . CYS A 1 416 ? -6.539 2.025 -27.560 1.00 93.25 416 CYS A C 1
ATOM 3160 O O . CYS A 1 416 ? -7.604 1.891 -26.957 1.00 93.25 416 CYS A O 1
ATOM 3162 N N . LYS A 1 417 ? -5.832 0.993 -28.010 1.00 92.31 417 LYS A N 1
ATOM 3163 C CA . LYS A 1 417 ? -6.160 -0.423 -27.818 1.00 92.31 417 LYS A CA 1
ATOM 3164 C C . LYS A 1 417 ? -5.069 -1.182 -27.091 1.00 92.31 417 LYS A C 1
ATOM 3166 O O . LYS A 1 417 ? -5.340 -2.207 -26.485 1.00 92.31 417 LYS A O 1
ATOM 3171 N N . SER A 1 418 ? -3.848 -0.671 -27.126 1.00 93.25 418 SER A N 1
ATOM 3172 C CA . SER A 1 418 ? -2.723 -1.209 -26.380 1.00 93.25 418 SER A CA 1
ATOM 3173 C C . SER A 1 418 ? -1.688 -0.114 -26.152 1.00 93.25 418 SER A C 1
ATOM 3175 O O . SER A 1 418 ? -1.735 0.935 -26.797 1.00 93.25 418 SER A O 1
ATOM 3177 N N . TRP A 1 419 ? -0.771 -0.312 -25.215 1.00 94.31 419 TRP A N 1
ATOM 3178 C CA . TRP A 1 419 ? 0.246 0.684 -24.899 1.00 94.31 419 TRP A CA 1
ATOM 3179 C C . TRP A 1 419 ? 1.527 0.037 -24.370 1.00 94.31 419 TRP A C 1
ATOM 3181 O O . TRP A 1 419 ? 1.508 -1.081 -23.866 1.00 94.31 419 TRP A O 1
ATOM 3191 N N . THR A 1 420 ? 2.639 0.761 -24.474 1.00 93.38 420 THR A N 1
ATOM 3192 C CA . THR A 1 420 ? 3.949 0.428 -23.915 1.00 93.38 420 THR A CA 1
ATOM 3193 C C . THR A 1 420 ? 4.527 1.650 -23.223 1.00 93.38 420 THR A C 1
ATOM 3195 O O . THR A 1 420 ? 4.798 2.675 -23.844 1.00 93.38 420 THR A O 1
ATOM 3198 N N . TRP A 1 421 ? 4.767 1.531 -21.927 1.00 92.19 421 TRP A N 1
ATOM 3199 C CA . TRP A 1 421 ? 5.585 2.455 -21.167 1.00 92.19 421 TRP A CA 1
ATOM 3200 C C . TRP A 1 421 ? 7.047 2.000 -21.183 1.00 92.19 421 TRP A C 1
ATOM 3202 O O . TRP A 1 421 ? 7.331 0.808 -21.073 1.00 92.19 421 TRP A O 1
ATOM 3212 N N . LYS A 1 422 ? 7.974 2.946 -21.334 1.00 88.81 422 LYS A N 1
ATOM 3213 C CA . LYS A 1 422 ? 9.413 2.700 -21.475 1.00 88.81 422 LYS A CA 1
ATOM 3214 C C . LYS A 1 422 ? 10.198 3.454 -20.410 1.00 88.81 422 LYS A C 1
ATOM 3216 O O . LYS A 1 422 ? 10.120 4.687 -20.340 1.00 88.81 422 LYS A O 1
ATOM 3221 N N . GLU A 1 423 ? 10.991 2.718 -19.642 1.00 72.75 423 GLU A N 1
ATOM 3222 C CA . GLU A 1 423 ? 11.981 3.241 -18.706 1.00 72.75 423 GLU A CA 1
ATOM 3223 C C . GLU A 1 423 ? 13.223 3.737 -19.468 1.00 72.75 423 GLU A C 1
ATOM 3225 O O . GLU A 1 423 ? 13.721 3.075 -20.378 1.00 72.75 423 GLU A O 1
ATOM 3230 N N . GLY A 1 424 ? 13.701 4.944 -19.149 1.00 67.06 424 GLY A N 1
ATOM 3231 C CA . GLY A 1 42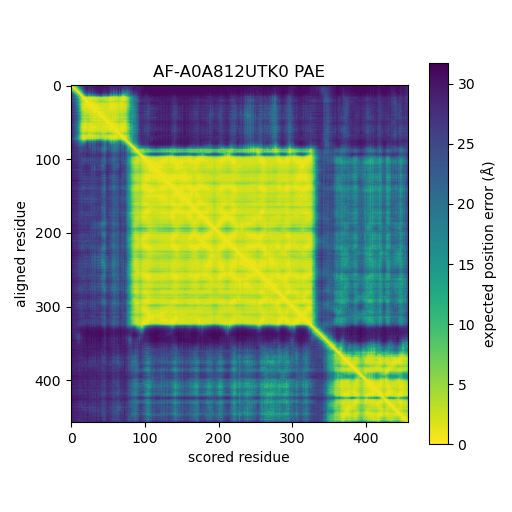4 ? 14.830 5.588 -19.832 1.00 67.06 424 GLY A CA 1
ATOM 3232 C C . GLY A 1 424 ? 14.760 7.118 -19.789 1.00 67.06 424 GLY A C 1
ATOM 3233 O O . GLY A 1 424 ? 13.816 7.684 -19.244 1.00 67.06 424 GLY A O 1
ATOM 3234 N N . GLY A 1 425 ? 15.764 7.808 -20.341 1.00 63.19 425 GLY A N 1
ATOM 3235 C CA . GLY A 1 425 ? 15.806 9.274 -20.412 1.00 63.19 425 GLY A CA 1
ATOM 3236 C C . GLY A 1 425 ? 15.389 9.812 -21.788 1.00 63.19 425 GLY A C 1
ATOM 3237 O O . GLY A 1 42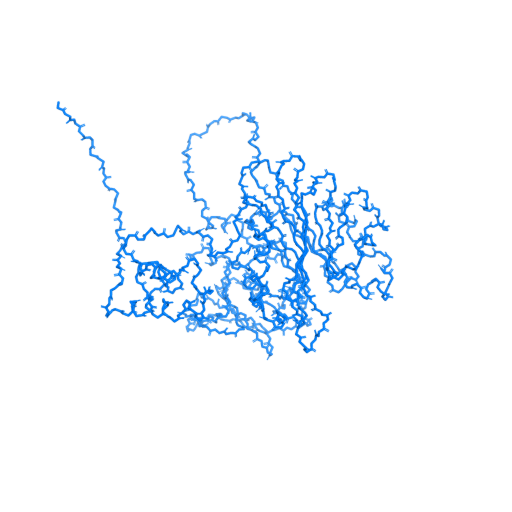5 ? 16.184 9.678 -22.720 1.00 63.19 425 GLY A O 1
ATOM 3238 N N . PRO A 1 426 ? 14.211 10.457 -21.952 1.00 70.62 426 PRO A N 1
ATOM 3239 C CA . PRO A 1 426 ? 13.078 10.567 -21.019 1.00 70.62 426 PRO A CA 1
ATOM 3240 C C . PRO A 1 426 ? 12.151 9.336 -21.042 1.00 70.62 426 PRO A C 1
ATOM 3242 O O . PRO A 1 426 ? 12.060 8.648 -22.060 1.00 70.62 426 PRO A O 1
ATOM 3245 N N . ARG A 1 427 ? 11.418 9.100 -19.940 1.00 80.81 427 ARG A N 1
ATOM 3246 C CA . ARG A 1 427 ? 10.377 8.058 -19.858 1.00 80.81 427 ARG A CA 1
ATOM 3247 C C . ARG A 1 427 ? 9.299 8.350 -20.892 1.00 80.81 427 ARG A C 1
ATOM 3249 O O . ARG A 1 427 ? 8.947 9.515 -21.097 1.00 80.81 427 ARG A O 1
ATOM 3256 N N . ARG A 1 428 ? 8.770 7.317 -21.544 1.00 90.56 428 ARG A N 1
ATOM 3257 C CA . ARG A 1 428 ? 7.768 7.488 -22.607 1.00 90.56 428 ARG A CA 1
ATOM 3258 C C . ARG A 1 428 ? 6.613 6.524 -22.451 1.00 90.56 428 ARG A C 1
ATOM 3260 O O . ARG A 1 428 ? 6.807 5.375 -22.086 1.00 90.56 428 ARG A O 1
ATOM 3267 N N . CYS A 1 429 ? 5.432 7.005 -22.793 1.00 92.06 429 CYS A N 1
ATOM 3268 C CA . CYS A 1 429 ? 4.244 6.216 -23.038 1.00 92.06 429 CYS A CA 1
ATOM 3269 C C . CYS A 1 429 ? 3.985 6.187 -24.541 1.00 92.06 429 CYS A C 1
ATOM 3271 O O . CYS A 1 429 ? 3.816 7.236 -25.161 1.00 92.06 429 CYS A O 1
ATOM 3273 N N . GLU A 1 430 ? 3.955 5.000 -25.123 1.00 94.56 430 GLU A N 1
ATOM 3274 C CA . GLU A 1 430 ? 3.607 4.765 -26.517 1.00 94.56 430 GLU A CA 1
ATOM 3275 C C . GLU A 1 430 ? 2.257 4.056 -26.545 1.00 94.56 430 GLU A C 1
ATOM 3277 O O . GLU A 1 430 ? 2.110 2.969 -26.006 1.00 94.56 430 GLU A O 1
ATOM 3282 N N . MET A 1 431 ? 1.247 4.699 -27.113 1.00 95.44 431 MET A N 1
ATOM 3283 C CA . MET A 1 431 ? -0.117 4.187 -27.222 1.00 95.44 431 MET A CA 1
ATOM 3284 C C . MET A 1 431 ? -0.383 3.787 -28.662 1.00 95.44 431 MET A C 1
ATOM 3286 O O . MET A 1 431 ? 0.015 4.518 -29.570 1.00 95.44 431 MET A O 1
ATOM 3290 N N . TYR A 1 432 ? -1.087 2.682 -28.867 1.00 95.75 432 TYR A N 1
ATOM 3291 C CA . TYR A 1 432 ? -1.328 2.097 -30.180 1.00 95.75 432 TYR A CA 1
ATOM 3292 C C . TYR A 1 432 ? -2.810 1.862 -30.432 1.00 95.75 432 TYR A C 1
ATOM 3294 O O . TYR A 1 432 ? -3.583 1.610 -29.510 1.00 95.75 432 TYR A O 1
ATOM 3302 N N . GLY A 1 433 ? -3.201 1.935 -31.702 1.00 95.12 433 GLY A N 1
ATOM 3303 C CA . GLY A 1 433 ? -4.585 1.837 -32.152 1.00 95.12 433 GLY A CA 1
ATOM 3304 C C . GLY A 1 433 ? -5.112 0.424 -32.330 1.00 95.12 433 GLY A C 1
ATOM 3305 O O . GLY A 1 433 ? -6.264 0.259 -32.705 1.00 95.12 433 GLY A O 1
ATOM 3306 N N . GLU A 1 434 ? -4.266 -0.574 -32.100 1.00 90.94 434 GLU A N 1
ATOM 3307 C CA . GLU A 1 434 ? -4.555 -1.993 -32.289 1.00 90.94 434 GLU A CA 1
ATOM 3308 C C . GLU A 1 434 ? -3.927 -2.807 -31.152 1.00 90.94 434 GLU A C 1
ATOM 3310 O O . GLU A 1 434 ? -3.033 -2.324 -30.445 1.00 90.94 434 GLU A O 1
ATOM 3315 N N . ALA A 1 435 ? -4.374 -4.051 -30.990 1.00 87.44 435 ALA A N 1
ATOM 3316 C CA . ALA A 1 435 ? -3.685 -5.035 -30.158 1.00 87.44 435 ALA A CA 1
ATOM 3317 C C . ALA A 1 435 ? -2.271 -5.324 -30.717 1.00 87.44 435 ALA A C 1
ATOM 3319 O O . ALA A 1 435 ? -2.044 -5.181 -31.925 1.00 87.44 435 ALA A O 1
ATOM 3320 N N . PRO A 1 436 ? -1.298 -5.719 -29.875 1.00 89.12 436 PRO A N 1
ATOM 3321 C CA . PRO A 1 436 ? 0.049 -6.030 -30.344 1.00 89.12 436 PRO A CA 1
ATOM 3322 C C . PRO A 1 436 ? 0.040 -7.187 -31.348 1.00 89.12 436 PRO A C 1
ATOM 3324 O O . PRO A 1 436 ? -0.495 -8.257 -31.078 1.00 89.12 436 PRO A O 1
ATOM 3327 N N . SER A 1 437 ? 0.711 -6.999 -32.485 1.00 87.69 437 SER A N 1
ATOM 3328 C CA . SER A 1 437 ? 0.969 -8.085 -33.443 1.00 87.69 437 SER A CA 1
ATOM 3329 C C . SER A 1 437 ? 2.038 -9.057 -32.939 1.00 87.69 437 SER A C 1
ATOM 3331 O O . SER A 1 437 ? 2.058 -10.229 -33.309 1.00 87.69 437 SER A O 1
ATOM 3333 N N . LYS A 1 438 ? 2.934 -8.554 -32.086 1.00 87.94 438 LYS A N 1
ATOM 3334 C CA . LYS A 1 438 ? 4.008 -9.303 -31.448 1.00 87.94 438 LYS A CA 1
ATOM 3335 C C . LYS A 1 438 ? 4.315 -8.680 -30.088 1.00 87.94 438 LYS A C 1
ATOM 3337 O O . LYS A 1 438 ? 4.199 -7.467 -29.905 1.00 87.94 438 LYS A O 1
ATOM 3342 N N . LYS A 1 439 ? 4.724 -9.530 -29.151 1.00 87.94 439 LYS A N 1
ATOM 3343 C CA . LYS A 1 439 ? 5.245 -9.157 -27.836 1.00 87.94 439 LYS A CA 1
ATOM 3344 C C . LYS A 1 439 ? 6.722 -9.529 -27.782 1.00 87.94 439 LYS A C 1
ATOM 3346 O O . LYS A 1 439 ? 7.098 -10.609 -28.237 1.00 87.94 439 LYS A O 1
ATOM 3351 N N . GLU A 1 440 ? 7.554 -8.636 -27.268 1.00 83.00 440 GLU A N 1
ATOM 3352 C CA . GLU A 1 440 ? 8.999 -8.848 -27.152 1.00 83.00 440 GLU A CA 1
ATOM 3353 C C . GLU A 1 440 ? 9.443 -8.666 -25.706 1.00 83.00 440 GLU A C 1
ATOM 3355 O O . GLU A 1 440 ? 9.020 -7.715 -25.055 1.00 83.00 440 GLU A O 1
ATOM 3360 N N . SER A 1 441 ? 10.309 -9.554 -25.216 1.00 78.50 441 SER A N 1
ATOM 3361 C CA . SER A 1 441 ? 10.917 -9.413 -23.892 1.00 78.50 441 SER A CA 1
ATOM 3362 C C . SER A 1 441 ? 11.890 -8.233 -23.902 1.00 78.50 441 SER A C 1
ATOM 3364 O O . SER A 1 441 ? 12.939 -8.294 -24.540 1.00 78.50 441 SER A O 1
ATOM 3366 N N . MET A 1 442 ? 11.541 -7.160 -23.203 1.00 71.75 442 MET A N 1
ATOM 3367 C CA . MET A 1 442 ? 12.222 -5.872 -23.205 1.00 71.75 442 MET A CA 1
ATOM 3368 C C . MET A 1 442 ? 12.328 -5.342 -21.777 1.00 71.75 442 MET A C 1
ATOM 3370 O O . MET A 1 442 ? 11.389 -4.737 -21.263 1.00 71.75 442 MET A O 1
ATOM 3374 N N . THR A 1 443 ? 13.482 -5.537 -21.139 1.00 68.56 443 THR A N 1
ATOM 3375 C CA . THR A 1 443 ? 13.716 -5.065 -19.767 1.00 68.56 443 THR A CA 1
ATOM 3376 C C . THR A 1 443 ? 13.444 -3.564 -19.631 1.00 68.56 443 THR A C 1
ATOM 3378 O O . THR A 1 443 ? 13.836 -2.773 -20.495 1.00 68.56 443 THR A O 1
ATOM 3381 N N . GLY A 1 444 ? 12.751 -3.165 -18.561 1.00 65.25 444 GLY A N 1
ATOM 3382 C CA . GLY A 1 444 ? 12.393 -1.761 -18.310 1.00 65.25 444 GLY A CA 1
ATOM 3383 C C . GLY A 1 444 ? 11.231 -1.255 -19.173 1.00 65.25 444 GLY A C 1
ATOM 3384 O O . GLY A 1 444 ? 10.956 -0.058 -19.220 1.00 65.25 444 GLY A O 1
ATOM 3385 N N . HIS A 1 445 ? 10.539 -2.139 -19.893 1.00 79.69 445 HIS A N 1
ATOM 3386 C CA . HIS A 1 445 ? 9.275 -1.813 -20.551 1.00 79.69 445 HIS A CA 1
ATOM 3387 C C . HIS A 1 445 ? 8.119 -2.389 -19.739 1.00 79.69 445 HIS A C 1
ATOM 3389 O O . HIS A 1 445 ? 8.238 -3.444 -19.129 1.00 79.69 445 HIS A O 1
ATOM 3395 N N . VAL A 1 446 ? 6.982 -1.708 -19.735 1.00 79.06 446 VAL A N 1
ATOM 3396 C CA . VAL A 1 446 ? 5.725 -2.263 -19.231 1.00 79.06 446 VAL A CA 1
ATOM 3397 C C . VAL A 1 446 ? 4.680 -2.004 -20.292 1.00 79.06 446 VAL A C 1
ATOM 3399 O O . VAL A 1 446 ? 4.418 -0.849 -20.616 1.00 79.06 446 VAL A O 1
ATOM 3402 N N . SER A 1 447 ? 4.098 -3.058 -20.846 1.00 85.50 447 SER A N 1
ATOM 3403 C CA . SER A 1 447 ? 3.016 -2.928 -21.821 1.00 85.50 447 SER A CA 1
ATOM 3404 C C . SER A 1 447 ? 1.679 -3.308 -21.220 1.00 85.50 447 SER A C 1
ATOM 3406 O O . SER A 1 447 ? 1.620 -3.873 -20.134 1.00 85.50 447 SER A O 1
ATOM 3408 N N . GLY A 1 448 ? 0.589 -2.979 -21.897 1.00 86.75 448 GLY A N 1
ATOM 3409 C CA . GLY A 1 448 ? -0.727 -3.303 -21.384 1.00 86.75 448 GLY A CA 1
ATOM 3410 C C . GLY A 1 448 ? -1.867 -3.000 -22.334 1.00 86.75 448 GLY A C 1
ATOM 3411 O O . GLY A 1 448 ? -1.704 -2.341 -23.364 1.00 86.75 448 GLY A O 1
ATOM 3412 N N . LEU A 1 449 ? -3.050 -3.468 -21.945 1.00 83.44 449 LEU A N 1
ATOM 3413 C CA . LEU A 1 449 ? -4.314 -3.172 -22.609 1.00 83.44 449 LEU A CA 1
ATOM 3414 C C . LEU A 1 449 ? -5.169 -2.285 -21.692 1.00 83.44 449 LEU A C 1
ATOM 3416 O O . LEU A 1 449 ? -5.170 -2.483 -20.470 1.00 83.44 449 LEU A O 1
ATOM 3420 N N . PRO A 1 450 ? -5.905 -1.303 -22.239 1.00 80.00 450 PRO A N 1
ATOM 3421 C CA . PRO A 1 450 ? -6.943 -0.617 -21.484 1.00 80.00 450 PRO A CA 1
ATOM 3422 C C . PRO A 1 450 ? -8.056 -1.614 -21.125 1.00 80.00 450 PRO A C 1
ATOM 3424 O O . PRO A 1 450 ? -8.280 -2.594 -21.837 1.00 80.00 450 PRO A O 1
ATOM 3427 N N . ALA A 1 451 ? -8.781 -1.365 -20.033 1.00 67.19 451 ALA A N 1
ATOM 3428 C CA . ALA A 1 451 ? -9.778 -2.307 -19.512 1.00 67.19 451 ALA A CA 1
ATOM 3429 C C . ALA A 1 451 ? -10.850 -2.746 -20.520 1.00 67.19 451 ALA A C 1
ATOM 3431 O O . ALA A 1 451 ? -11.281 -3.895 -20.498 1.00 67.19 451 ALA A O 1
ATOM 3432 N N . SER A 1 452 ? -11.252 -1.862 -21.434 1.00 69.00 452 SER A N 1
ATOM 3433 C CA . SER A 1 452 ? -12.216 -2.177 -22.492 1.00 69.00 452 SER A CA 1
ATOM 3434 C C . SER A 1 452 ? -11.722 -3.238 -23.478 1.00 69.00 452 SER A C 1
ATOM 3436 O O . SER A 1 452 ? -12.540 -3.999 -23.991 1.00 69.00 452 SER A O 1
ATOM 3438 N N . GLU A 1 453 ? -10.416 -3.298 -23.741 1.00 76.56 453 GLU A N 1
ATOM 3439 C CA . GLU A 1 453 ? -9.816 -4.298 -24.629 1.00 76.56 453 GLU A CA 1
ATOM 3440 C C . GLU A 1 453 ? -9.404 -5.554 -23.863 1.00 76.56 453 GLU A C 1
ATOM 3442 O O . GLU A 1 453 ? -9.677 -6.654 -24.331 1.00 76.56 453 GLU A O 1
ATOM 3447 N N . ALA A 1 454 ? -8.885 -5.413 -22.639 1.00 62.84 454 ALA A N 1
ATOM 3448 C CA . ALA A 1 454 ? -8.614 -6.555 -21.760 1.00 62.84 454 ALA A CA 1
ATOM 3449 C C . ALA A 1 454 ? -9.878 -7.390 -21.459 1.00 62.84 454 ALA A C 1
ATOM 3451 O O . ALA A 1 454 ? -9.792 -8.583 -21.215 1.00 62.84 454 ALA A O 1
ATOM 3452 N N . ALA A 1 455 ? -11.066 -6.776 -21.494 1.00 53.28 455 ALA A N 1
ATOM 3453 C CA . ALA A 1 455 ? -12.348 -7.466 -21.322 1.00 53.28 455 ALA A CA 1
ATOM 3454 C C . ALA A 1 455 ? -12.844 -8.238 -22.556 1.00 53.28 455 ALA A C 1
ATOM 3456 O O . ALA A 1 455 ? -13.887 -8.899 -22.478 1.00 53.28 455 ALA A O 1
ATOM 3457 N N . ARG A 1 456 ? -12.184 -8.069 -23.706 1.00 59.94 456 ARG A N 1
ATOM 3458 C CA . ARG A 1 456 ? -12.551 -8.686 -24.990 1.00 59.94 456 ARG A CA 1
ATOM 3459 C C . ARG A 1 456 ? -11.665 -9.871 -25.359 1.00 59.94 456 ARG A C 1
ATOM 3461 O O . ARG A 1 456 ? -12.126 -10.703 -26.140 1.00 59.94 456 ARG A O 1
ATOM 3468 N N . GLU A 1 457 ? -10.439 -9.909 -24.842 1.00 45.59 457 GLU A N 1
ATOM 3469 C CA . GLU A 1 457 ? -9.588 -11.108 -24.822 1.00 45.59 457 GLU A CA 1
ATOM 3470 C C . GLU A 1 457 ? -10.146 -12.154 -23.843 1.00 45.59 457 GLU A C 1
ATOM 3472 O O . GLU A 1 457 ? -10.046 -13.363 -24.167 1.00 45.59 457 GLU A O 1
#

Radius of gyration: 24.61 Å; Cα contacts (8 Å, |Δi|>4): 994; chains: 1; bounding box: 70×78×63 Å

Nearest PDB structures (foldseek):
  4fva-assembly4_D  TM=7.012E-01  e=4.082E-10  Caenorhabditis elegans
  4fva-assembly1_A  TM=6.772E-01  e=6.836E-10  Caenorhabditis elegans
  6rw0-assembly1_A  TM=6.612E-01  e=9.105E-10  Homo sapiens
  6rvz-assembly1_A  TM=6.509E-01  e=1.021E-09  Homo sapiens
  4gew-assembly1_A-2  TM=4.700E-01  e=8.119E-10  Caenorhabditis elegans

Mean predicted aligned error: 16.21 Å

Secondary structure (DSSP, 8-state):
------PPPP---PPP-----TTSHHHHHHHHIIIIIHHH-GGGSTT--TT--HHHHHHHHHHHSBTTBPPPTTPPPPPTTPPPTTPPPPPPS-S--EEEEEEEEE--HIIIIIITTTTTTHHHHHHHHHHHHS---SEEEEES-S-HHHHHTTTT-TTTEEEEE-STTEEEEEETTTEEEEEEEEEEEEE--GGG---EEEEEEEEEEETTT--EEEEEEEEPPSSTT--GGG-HHHHHHHHHHHHHHH--TT-EEEEEEE-S--TTSHHHHHHHTTSEEEEE--GGGT-EEEEESS-GGGEEEEEEEE-TTSSSPEEEEEEEESPPP------------PPPPS---HHHHHHHS---SSTTT---SEEEEEEEEEPPTT--EEEEE--GGG-TTT--SSHHHHHHHHHH-TT-SEEEEE-SSS-EEEEESS--SEEEEEEEEEEEE-HHHHTT-

Sequence (457 aa):
MSIVSQAKGVLTKRMDCHTAVQGEGCFDEVTWAREVGLRTHPDWYPGLTAQSSVADFQLLIHDQEPGKCPIPCGALPRPKGSPAAGSLLAPTEGGGSVTIKVLSYNLFWWNLYGVRGGNGESAGHLIKAETVEDGLFDVMGFQECENGIRVLEPVGLMDSYEVLQGMHAVCLAYRKEAWRLLSRGSKDVGEDMKSHYYGHRGVVWMRLVHKATGRKLLFANHHGPLEVNSGGARGGDSIAKNLIEILRSSSEPGDSIILVGDFNANSASRTIQALWSRMVLLYGGGSFGGVDNIFGNMDAASVVRRKNLGSGGSDHDAISVTVSVGTPAPEELQRSPRRTGEVPSGALQATNALKVNPPGDDWQHFWCGQLEPDVGYVPPLGSWSRVISHRPEMGDDFDVAAPQRCCRLCQREPRCKSWTWKEGGPRRCEMYGEAPSKKESMTGHVSGLPASEAARE

pLDDT: mean 78.95, std 20.32, range [25.12, 98.94]

Solvent-accessible surface area (backbone atoms only — not comparable to full-atom values): 24750 Å² total; per-residue (Å²): 135,87,82,80,80,85,76,82,78,78,86,73,80,77,77,84,55,45,58,72,48,94,94,37,73,42,28,53,52,36,49,44,40,57,73,45,39,40,75,79,41,46,81,82,40,78,94,61,55,92,83,55,49,72,51,58,46,28,39,51,46,20,72,75,42,77,79,65,27,59,51,23,61,89,62,74,78,76,59,91,84,63,71,52,94,85,34,56,67,52,40,48,57,80,54,49,46,48,75,46,31,40,40,30,31,43,44,43,31,69,50,29,44,65,71,48,68,34,58,85,44,31,49,25,47,48,54,48,50,45,34,70,76,73,46,72,56,43,36,37,28,33,21,52,24,87,54,52,56,76,43,33,48,87,60,72,40,52,89,49,37,46,69,45,82,47,67,80,29,28,17,39,34,35,26,53,84,57,38,42,84,74,48,69,53,69,46,80,42,48,32,25,26,87,92,56,64,85,50,67,19,37,39,33,36,40,26,33,30,32,70,90,48,67,47,40,37,31,44,32,28,30,41,43,24,48,60,76,40,43,32,16,69,71,27,12,56,49,34,27,50,42,48,52,52,50,54,57,74,66,48,59,96,44,32,38,41,38,41,28,23,40,39,34,26,22,68,79,14,49,29,42,47,54,36,52,66,32,31,35,72,72,46,71,44,70,40,94,48,20,16,32,39,32,33,23,30,52,62,68,84,30,55,76,45,47,45,78,76,45,36,40,77,27,87,31,50,30,37,34,42,29,35,50,46,48,43,70,69,82,74,78,86,81,85,79,84,86,80,93,75,85,86,83,76,95,73,89,51,70,57,54,52,48,72,74,60,62,62,43,94,49,86,59,47,51,69,71,44,36,78,38,76,31,22,37,59,41,59,48,89,90,50,51,73,50,79,45,62,44,43,90,88,65,48,85,92,70,28,26,78,29,43,69,42,33,41,51,53,33,61,72,35,89,61,38,33,22,35,28,21,39,66,59,96,72,24,30,22,39,30,24,46,38,62,58,72,43,79,40,88,30,85,58,20,34,15,34,24,28,46,81,47,46,50,71,112

Foldseek 3Di:
DDDDDDDDDDDDPPQDAAQDDPPDQLLVVLVCCLPPVCVPPVVLQPPDDNPDDSQSSLCSCCVVPPPSHGRHPPDDPDPPPDADRLFDAAADQDWAKDKAKEKEAECQCCPCCVVCVVVLLLQLVLQVVCCVVPNHGFKYKYAQAPDPCVNHVVSPNVVQWDKDDDPPRIIMIGGPVFKDWDDWDKDFQAFAAPVDGPTTWMKTWTWIAGPPTRAIEIEIETEAYDDAQQSHPVFQLSSQVSVSVVQVVVDDHNHKYKYWYQRSYAPLHPNNVNNVSRWPWQAFFPQPNTSTTMTINHDNVQWPWKDFSQRSSHSGTMIMTMGMGHDHDPDDDPDDDDDDDDDDDDDPDVLVVLVVQPQDLDSTRADALWKDHQKDFAAPPPWDKDKQWADVPPDDQRGPSDPSSLRSVLLVDPQFFKWKWADDVTTMIMTTNDGGPDIDRHRRMMMGGGSVNSSVD